Protein 3UMO (pdb70)

Structure (mmCIF, N/CA/C/O backbone):
data_3UMO
#
_entry.id   3UMO
#
_cell.length_a   43.812
_cell.length_b   88.770
_cell.length_c   176.120
_cell.angle_alpha   90.000
_cell.angle_beta   90.000
_cell.angle_gamma   90.000
#
_symmetry.space_group_name_H-M   'P 2 2 21'
#
loop_
_entity.id
_entity.type
_entity.pdbx_description
1 polymer '6-phosphofructokinase isozyme 2'
2 non-polymer 'MAGNESIUM ION'
3 non-polymer "ADENOSINE-5'-TRIPHOSPHATE"
4 non-polymer 'POTASSIUM ION'
5 water water
#
loop_
_atom_site.group_PDB
_atom_site.id
_atom_site.type_symbol
_atom_site.label_atom_id
_atom_site.label_alt_id
_atom_site.label_comp_id
_atom_site.label_asym_id
_atom_site.label_entity_id
_atom_site.label_seq_id
_atom_site.pdbx_PDB_ins_code
_atom_site.Cartn_x
_atom_site.Cartn_y
_atom_site.Cartn_z
_atom_site.occupancy
_atom_site.B_iso_or_equiv
_atom_site.auth_seq_id
_atom_site.auth_comp_id
_atom_site.auth_asym_id
_atom_site.auth_atom_id
_atom_site.pdbx_PDB_model_num
ATOM 1 N N . MET A 1 1 ? 2.085 -32.289 37.809 1.00 68.57 1 MET A N 1
ATOM 2 C CA . MET A 1 1 ? 2.791 -31.296 37.007 1.00 63.66 1 MET A CA 1
ATOM 3 C C . MET A 1 1 ? 3.559 -30.325 37.900 1.00 64.61 1 MET A C 1
ATOM 4 O O . MET A 1 1 ? 3.038 -29.855 38.914 1.00 69.39 1 MET A O 1
ATOM 9 N N . VAL A 1 2 ? 4.800 -30.031 37.526 1.00 55.26 2 VAL A N 1
ATOM 10 C CA . VAL A 1 2 ? 5.613 -29.085 38.281 1.00 44.52 2 VAL A CA 1
ATOM 11 C C . VAL A 1 2 ? 5.221 -27.660 37.922 1.00 37.06 2 VAL A C 1
ATOM 12 O O . VAL A 1 2 ? 4.530 -27.433 36.935 1.00 41.32 2 VAL A O 1
ATOM 16 N N . ARG A 1 3 ? 5.660 -26.702 38.727 1.00 32.68 3 ARG A N 1
ATOM 17 C CA . ARG A 1 3 ? 5.339 -25.306 38.463 1.00 36.55 3 ARG A CA 1
ATOM 18 C C . ARG A 1 3 ? 6.180 -24.738 37.322 1.00 30.53 3 ARG A C 1
ATOM 19 O O . ARG A 1 3 ? 7.295 -25.194 37.066 1.00 30.87 3 ARG A O 1
ATOM 27 N N . ILE A 1 4 ? 5.631 -23.739 36.639 1.00 23.51 4 ILE A N 1
ATOM 28 C CA . ILE A 1 4 ? 6.305 -23.115 35.506 1.00 22.12 4 ILE A CA 1
ATOM 29 C C . ILE A 1 4 ? 6.491 -21.618 35.725 1.00 27.10 4 ILE A C 1
ATOM 30 O O . ILE A 1 4 ? 5.560 -20.915 36.133 1.00 27.19 4 ILE A O 1
ATOM 35 N N . TYR A 1 5 ? 7.700 -21.139 35.452 1.00 22.97 5 TYR A N 1
ATOM 36 C CA . TYR A 1 5 ? 8.015 -19.723 35.535 1.00 24.31 5 TYR A CA 1
ATOM 37 C C . TYR A 1 5 ? 8.613 -19.266 34.219 1.00 23.08 5 TYR A C 1
ATOM 38 O O . TYR A 1 5 ? 9.216 -20.063 33.493 1.00 20.93 5 TYR A O 1
ATOM 47 N N . THR A 1 6 ? 8.458 -17.985 33.901 1.00 19.27 6 THR A N 1
ATOM 48 C CA . THR A 1 6 ? 9.163 -17.433 32.748 1.00 20.51 6 THR A CA 1
ATOM 49 C C . THR A 1 6 ? 9.965 -16.205 33.149 1.00 22.00 6 THR A C 1
ATOM 50 O O . THR A 1 6 ? 9.661 -15.542 34.153 1.00 23.48 6 THR A O 1
ATOM 54 N N . LEU A 1 7 ? 10.996 -15.915 32.368 1.00 21.32 7 LEU A N 1
ATOM 55 C CA . LEU A 1 7 ? 11.856 -14.775 32.643 1.00 22.83 7 LEU A CA 1
ATOM 56 C C . LEU A 1 7 ? 12.005 -13.924 31.394 1.00 21.61 7 LEU A C 1
ATOM 57 O O . LEU A 1 7 ? 12.416 -14.423 30.340 1.00 22.66 7 LEU A O 1
ATOM 62 N N . THR A 1 8 ? 11.663 -12.642 31.510 1.00 19.84 8 THR A N 1
ATOM 63 C CA . THR A 1 8 ? 11.742 -11.709 30.387 1.00 16.98 8 THR A CA 1
ATOM 64 C C . THR A 1 8 ? 12.598 -10.528 30.795 1.00 22.49 8 THR A C 1
ATOM 65 O O . THR A 1 8 ? 12.125 -9.627 31.487 1.00 22.36 8 THR A O 1
ATOM 69 N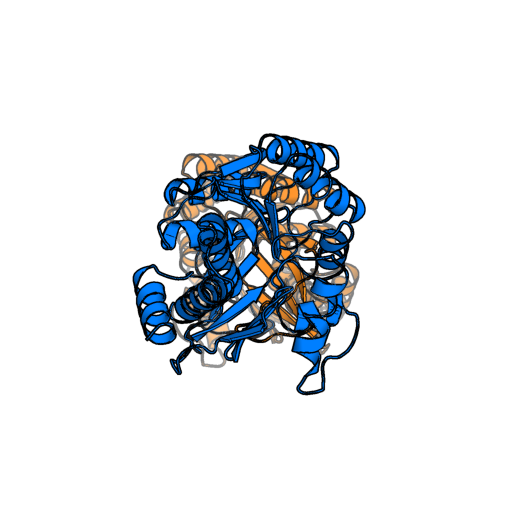 N . LEU A 1 9 ? 13.865 -10.534 30.389 1.00 19.02 9 LEU A N 1
ATOM 70 C CA . LEU A 1 9 ? 14.763 -9.457 30.778 1.00 20.61 9 LEU A CA 1
ATOM 71 C C . LEU A 1 9 ? 14.462 -8.176 30.015 1.00 24.14 9 LEU A C 1
ATOM 72 O O . LEU A 1 9 ? 14.784 -7.080 30.479 1.00 21.29 9 LEU A O 1
ATOM 77 N N . ALA A 1 10 ? 13.821 -8.317 28.856 1.00 22.61 10 ALA A N 1
ATOM 78 C CA . ALA A 1 10 ? 13.429 -7.157 28.058 1.00 22.09 10 ALA A CA 1
ATOM 79 C C . ALA A 1 10 ? 11.942 -7.172 27.737 1.00 21.92 10 ALA A C 1
ATOM 80 O O . ALA A 1 10 ? 11.552 -7.459 26.604 1.00 23.08 10 ALA A O 1
ATOM 82 N N . PRO A 1 11 ? 11.100 -6.870 28.736 1.00 21.94 11 PRO A N 1
ATOM 83 C CA . PRO A 1 11 ? 9.661 -6.790 28.460 1.00 17.78 11 PRO A CA 1
ATOM 84 C C . PRO A 1 11 ? 9.306 -5.495 27.740 1.00 20.74 11 PRO A C 1
ATOM 85 O O . PRO A 1 11 ? 10.138 -4.598 27.600 1.00 23.26 11 PRO A O 1
ATOM 89 N N . SER A 1 12 ? 8.062 -5.389 27.297 1.00 23.91 12 SER A N 1
ATOM 90 C CA . SER A 1 12 ? 7.609 -4.135 26.721 1.00 26.41 12 SER A CA 1
ATOM 91 C C . SER A 1 12 ? 6.120 -3.926 26.920 1.00 22.75 12 SER A C 1
ATOM 92 O O . SER A 1 12 ? 5.369 -4.881 27.141 1.00 25.57 12 SER A O 1
ATOM 95 N N . LEU A 1 13 ? 5.708 -2.663 26.862 1.00 22.26 13 LEU A N 1
ATOM 96 C CA . LEU A 1 13 ? 4.296 -2.321 26.784 1.00 23.57 13 LEU A CA 1
ATOM 97 C C . LEU A 1 13 ? 4.045 -1.923 25.341 1.00 25.97 13 LEU A C 1
ATOM 98 O O . LEU A 1 13 ? 4.417 -0.828 24.918 1.00 28.07 13 LEU A O 1
ATOM 103 N N . ASP A 1 14 ? 3.436 -2.817 24.575 1.00 23.46 14 ASP A N 1
ATOM 104 C CA . ASP A 1 14 ? 3.301 -2.589 23.144 1.00 24.02 14 ASP A CA 1
ATOM 105 C C . ASP A 1 14 ? 2.048 -1.793 22.812 1.00 25.94 14 ASP A C 1
ATOM 106 O O . ASP A 1 14 ? 1.006 -1.949 23.452 1.00 29.01 14 ASP A O 1
ATOM 111 N N . SER A 1 15 ? 2.169 -0.924 21.817 1.00 22.39 15 SER A N 1
ATOM 112 C CA . SER A 1 15 ? 1.033 -0.157 21.328 1.00 23.36 15 SER A CA 1
ATOM 113 C C . SER A 1 15 ? 0.594 -0.742 20.001 1.00 21.86 15 SER A C 1
ATOM 114 O O . SER A 1 15 ? 1.412 -0.926 19.106 1.00 22.46 15 SER A O 1
ATOM 117 N N . ALA A 1 16 ? -0.693 -1.043 19.873 1.00 19.54 16 ALA A N 1
ATOM 118 C CA . ALA A 1 16 ? -1.238 -1.463 18.588 1.00 21.36 16 ALA A CA 1
ATOM 119 C C . ALA A 1 16 ? -2.126 -0.345 18.062 1.00 23.53 16 ALA A C 1
ATOM 120 O O . ALA A 1 16 ? -3.089 0.063 18.719 1.00 24.16 16 ALA A O 1
ATOM 122 N N . THR A 1 17 ? -1.794 0.157 16.879 1.00 19.39 17 THR A N 1
ATOM 123 C CA . THR A 1 17 ? -2.548 1.258 16.300 1.00 20.77 17 THR A CA 1
ATOM 124 C C . THR A 1 17 ? -2.949 0.973 14.857 1.00 21.22 17 THR A C 1
ATOM 125 O O . THR A 1 17 ? -2.439 0.032 14.229 1.00 21.33 17 THR A O 1
ATOM 129 N N . ILE A 1 18 ? -3.859 1.794 14.339 1.00 18.28 18 ILE A N 1
ATOM 130 C CA . ILE A 1 18 ? -4.403 1.621 13.000 1.00 18.35 18 ILE A CA 1
ATOM 131 C C . ILE A 1 18 ? -4.226 2.912 12.204 1.00 17.20 18 ILE A C 1
ATOM 132 O O . ILE A 1 18 ? -4.382 4.009 12.746 1.00 20.93 18 ILE A O 1
ATOM 137 N N . THR A 1 19 ? -3.892 2.779 10.923 1.00 22.21 19 THR A N 1
ATOM 138 C CA . THR A 1 19 ? -3.790 3.937 10.034 1.00 28.50 19 THR A CA 1
ATOM 139 C C . THR A 1 19 ? -4.292 3.526 8.639 1.00 26.25 19 THR A C 1
ATOM 140 O O . THR A 1 19 ? -4.227 2.352 8.282 1.00 19.93 19 THR A O 1
ATOM 144 N N . PRO A 1 20 ? -4.843 4.473 7.861 1.00 20.92 20 PRO A N 1
ATOM 145 C CA . PRO A 1 20 ? -5.445 4.053 6.584 1.00 21.25 20 PRO A CA 1
ATOM 146 C C . PRO A 1 20 ? -4.437 3.620 5.525 1.00 23.08 20 PRO A C 1
ATOM 147 O O . PRO A 1 20 ? -4.680 2.647 4.811 1.00 23.39 20 PRO A O 1
ATOM 151 N N . GLN A 1 21 ? -3.325 4.333 5.416 1.00 20.84 21 GLN A N 1
ATOM 152 C CA . GLN A 1 21 ? -2.345 4.040 4.379 1.00 24.65 21 GLN A CA 1
ATOM 153 C C . GLN A 1 21 ? -0.947 4.119 4.972 1.00 20.37 21 GLN A C 1
ATOM 154 O O . GLN A 1 21 ? -0.745 4.716 6.033 1.00 22.96 21 GLN A O 1
ATOM 160 N N . ILE A 1 22 ? 0.022 3.509 4.300 1.00 21.03 22 ILE A N 1
ATOM 161 C CA . ILE A 1 22 ? 1.407 3.686 4.712 1.00 15.78 22 ILE A CA 1
ATOM 162 C C . ILE A 1 22 ? 2.245 4.226 3.562 1.00 24.55 22 ILE A C 1
ATOM 163 O O . ILE A 1 22 ? 2.232 3.701 2.444 1.00 24.30 22 ILE A O 1
ATOM 168 N N . TYR A 1 23 ? 2.935 5.320 3.849 1.00 21.87 23 TYR A N 1
ATOM 169 C CA . TYR A 1 23 ? 3.796 5.978 2.890 1.00 21.17 23 TYR A CA 1
ATOM 170 C C . TYR A 1 23 ? 4.755 6.835 3.694 1.00 22.92 23 TYR A C 1
ATOM 171 O O . TYR A 1 23 ? 4.479 7.139 4.857 1.00 20.36 23 TYR A O 1
ATOM 180 N N . PRO A 1 24 ? 5.895 7.203 3.093 1.00 17.84 24 PRO A N 1
ATOM 181 C CA . PRO A 1 24 ? 6.887 7.969 3.844 1.00 16.01 24 PRO A CA 1
ATOM 182 C C . PRO A 1 24 ? 6.641 9.468 3.794 1.00 18.46 24 PRO A C 1
ATOM 183 O O . PRO A 1 24 ? 5.738 9.939 3.093 1.00 20.43 24 PRO A O 1
ATOM 187 N N . GLU A 1 25 ? 7.457 10.178 4.567 1.00 16.86 25 GLU A N 1
ATOM 188 C CA . GLU A 1 25 ? 7.529 11.640 4.611 1.00 18.67 25 GLU A CA 1
ATOM 189 C C . GLU A 1 25 ? 6.400 12.323 5.395 1.00 27.12 25 GLU A C 1
ATOM 190 O O . GLU A 1 25 ? 6.662 13.097 6.315 1.00 26.20 25 GLU A O 1
ATOM 196 N N . GLY A 1 26 ? 5.152 12.046 5.033 1.00 21.17 26 GLY A N 1
ATOM 197 C CA . GLY A 1 26 ? 4.022 12.697 5.677 1.00 20.74 26 GLY A CA 1
ATOM 198 C C . GLY A 1 26 ? 3.681 12.141 7.051 1.00 21.09 26 GLY A C 1
ATOM 199 O O . GLY A 1 26 ? 4.165 11.072 7.435 1.00 22.69 26 GLY A O 1
ATOM 200 N N . LYS A 1 27 ? 2.845 12.864 7.796 1.00 19.63 27 LYS A N 1
ATOM 201 C CA . LYS A 1 27 ? 2.375 12.368 9.085 1.00 17.21 27 LYS A CA 1
ATOM 202 C C . LYS A 1 27 ? 1.322 11.299 8.863 1.00 22.93 27 LYS A C 1
ATOM 203 O O . LYS A 1 27 ? 0.306 11.549 8.209 1.00 20.73 27 LYS A O 1
ATOM 209 N N . LEU A 1 28 ? 1.557 10.105 9.398 1.00 17.08 28 LEU A N 1
ATOM 210 C CA . LEU A 1 28 ? 0.534 9.076 9.341 1.00 17.35 28 LEU A CA 1
ATOM 211 C C . LEU A 1 28 ? -0.299 9.166 10.614 1.00 17.06 28 LEU A C 1
ATOM 212 O O . LEU A 1 28 ? 0.197 8.892 11.710 1.00 21.99 28 LEU A O 1
ATOM 217 N N . ARG A 1 29 ? -1.556 9.584 10.462 1.00 17.85 29 ARG A N 1
ATOM 218 C CA . ARG A 1 29 ? -2.464 9.717 11.599 1.00 19.46 29 ARG A CA 1
ATOM 219 C C . ARG A 1 29 ? -2.877 8.330 12.058 1.00 24.71 29 ARG A C 1
ATOM 220 O O . ARG A 1 29 ? -3.529 7.585 11.318 1.00 23.04 29 ARG A O 1
ATOM 228 N N . CYS A 1 30 ? -2.484 7.992 13.279 1.00 22.73 30 CYS A N 1
ATOM 229 C CA . CYS A 1 30 ? -2.741 6.677 13.842 1.00 20.01 30 CYS A CA 1
ATOM 230 C C . CYS A 1 30 ? -3.778 6.771 14.942 1.00 22.66 30 CYS A C 1
ATOM 231 O O . CYS A 1 30 ? -3.828 7.760 15.677 1.00 24.56 30 CYS A O 1
ATOM 234 N N . THR A 1 31 ? -4.614 5.744 15.054 1.00 25.52 31 THR A N 1
ATOM 235 C CA . THR A 1 31 ? -5.631 5.717 16.099 1.00 24.07 31 THR A CA 1
ATOM 236 C C . THR A 1 31 ? -5.021 5.599 17.493 1.00 25.02 31 THR A C 1
ATOM 237 O O . THR A 1 31 ? -3.865 5.183 17.646 1.00 22.84 31 THR A O 1
ATOM 241 N N . ALA A 1 32 ? -5.803 5.969 18.505 1.00 27.21 32 ALA A N 1
ATOM 242 C CA . ALA A 1 32 ? -5.384 5.830 19.894 1.00 20.97 32 ALA A CA 1
ATOM 243 C C . ALA A 1 32 ? -5.019 4.368 20.121 1.00 22.99 32 ALA A C 1
ATOM 244 O O . ALA A 1 32 ? -5.826 3.475 19.855 1.00 23.38 32 ALA A O 1
ATOM 246 N N . PRO A 1 33 ? -3.799 4.119 20.598 1.00 22.81 33 PRO A N 1
ATOM 247 C CA . PRO A 1 33 ? -3.306 2.737 20.631 1.00 25.12 33 PRO A CA 1
ATOM 248 C C . PRO A 1 33 ? -3.993 1.864 21.672 1.00 22.96 33 PRO A C 1
ATOM 249 O O . PRO A 1 33 ? -4.418 2.348 22.730 1.00 27.18 33 PRO A O 1
ATOM 253 N N . VAL A 1 34 ? -4.106 0.578 21.352 1.00 22.73 34 VAL A N 1
ATOM 254 C CA . VAL A 1 34 ? -4.493 -0.429 22.327 1.00 26.17 34 VAL A CA 1
ATOM 255 C C . VAL A 1 34 ? -3.203 -1.001 22.893 1.00 26.41 34 VAL A C 1
ATOM 256 O O . VAL A 1 34 ? -2.326 -1.415 22.135 1.00 23.14 34 VAL A O 1
ATOM 260 N N . PHE A 1 35 ? -3.070 -1.010 24.215 1.00 24.74 35 PHE A N 1
ATOM 261 C CA . PHE A 1 35 ? -1.839 -1.503 24.825 1.00 21.42 35 PHE A CA 1
ATOM 262 C C . PHE A 1 35 ? -1.917 -2.992 25.115 1.00 26.82 35 PHE A C 1
ATOM 263 O O . PHE A 1 35 ? -2.969 -3.512 25.485 1.00 27.39 35 PHE A O 1
ATOM 271 N N . GLU A 1 36 ? -0.797 -3.678 24.928 1.00 23.14 36 GLU A N 1
ATOM 272 C CA . GLU A 1 36 ? -0.740 -5.109 25.203 1.00 27.21 36 GLU A CA 1
ATOM 273 C C . GLU A 1 36 ? 0.628 -5.474 25.767 1.00 20.15 36 GLU A C 1
ATOM 274 O O . GLU A 1 36 ? 1.621 -4.785 25.505 1.00 24.53 36 GLU A O 1
ATOM 280 N N . PRO A 1 37 ? 0.680 -6.556 26.560 1.00 26.59 37 PRO A N 1
ATOM 281 C CA . PRO A 1 37 ? 1.960 -7.025 27.097 1.00 26.72 37 PRO A CA 1
ATOM 282 C C . PRO A 1 37 ? 2.883 -7.519 25.993 1.00 25.93 37 PRO A C 1
ATOM 283 O O . PRO A 1 37 ? 2.446 -8.183 25.052 1.00 31.19 37 PRO A O 1
ATOM 287 N N . GLY A 1 38 ? 4.160 -7.185 26.105 1.00 27.28 38 GLY A N 1
ATOM 288 C CA . GLY A 1 38 ? 5.129 -7.627 25.125 1.00 26.51 38 GLY A CA 1
ATOM 289 C C . GLY A 1 38 ? 6.305 -8.283 25.807 1.00 23.33 38 GLY A C 1
ATOM 290 O O . GLY A 1 38 ? 6.567 -8.032 26.983 1.00 23.08 38 GLY A O 1
ATOM 291 N N . GLY A 1 39 ? 7.012 -9.132 25.072 1.00 20.27 39 GLY A N 1
ATOM 292 C CA . GLY A 1 39 ? 8.186 -9.786 25.618 1.00 23.57 39 GLY A CA 1
ATOM 293 C C . GLY A 1 39 ? 8.060 -11.288 25.522 1.00 23.18 39 GLY A C 1
ATOM 294 O O . GLY A 1 39 ? 6.962 -11.833 25.665 1.00 23.51 39 GLY A O 1
ATOM 295 N N . GLY A 1 40 ? 9.190 -11.952 25.285 1.00 18.60 40 GLY A N 1
ATOM 296 C CA . GLY A 1 40 ? 9.215 -13.384 25.050 1.00 21.53 40 GLY A CA 1
ATOM 297 C C . GLY A 1 40 ? 8.602 -14.204 26.165 1.00 19.34 40 GLY A C 1
ATOM 298 O O . GLY A 1 40 ? 7.587 -14.873 25.959 1.00 20.17 40 GLY A O 1
ATOM 299 N N . GLY A 1 41 ? 9.217 -14.153 27.344 1.00 18.06 41 GLY A N 1
ATOM 300 C CA . GLY A 1 41 ? 8.748 -14.908 28.493 1.00 21.38 41 GLY A CA 1
ATOM 301 C C . GLY A 1 41 ? 7.338 -14.525 28.894 1.00 21.66 41 GLY A C 1
ATOM 302 O O . GLY A 1 41 ? 6.549 -15.376 29.302 1.00 19.95 41 GLY A O 1
ATOM 303 N N . ILE A 1 42 ? 7.008 -13.242 28.772 1.00 19.55 42 ILE A N 1
ATOM 304 C CA . ILE A 1 42 ? 5.658 -12.793 29.089 1.00 20.82 42 ILE A CA 1
ATOM 305 C C . ILE A 1 42 ? 4.640 -13.456 28.165 1.00 20.69 42 ILE A C 1
ATOM 306 O O . ILE A 1 42 ? 3.603 -13.945 28.618 1.00 22.09 42 ILE A O 1
ATOM 311 N N . ASN A 1 43 ? 4.948 -13.494 26.872 1.00 18.71 43 ASN A N 1
ATOM 312 C CA . ASN A 1 43 ? 4.046 -14.113 25.912 1.00 18.02 43 ASN A CA 1
ATOM 313 C C . ASN A 1 43 ? 3.959 -15.627 26.065 1.00 19.99 43 ASN A C 1
ATOM 314 O O . ASN A 1 43 ? 2.905 -16.208 25.841 1.00 21.08 43 ASN A O 1
ATOM 319 N N . VAL A 1 44 ? 5.062 -16.259 26.458 1.00 18.29 44 VAL A N 1
ATOM 320 C CA . VAL A 1 44 ? 5.040 -17.682 26.772 1.00 17.24 44 VAL A CA 1
ATOM 321 C C . VAL A 1 44 ? 4.049 -17.938 27.910 1.00 22.71 44 VAL A C 1
ATOM 322 O O . VAL A 1 44 ? 3.241 -18.872 27.848 1.00 21.03 44 VAL A O 1
ATOM 326 N N . ALA A 1 45 ? 4.089 -17.084 28.933 1.00 21.12 45 ALA A N 1
ATOM 327 C CA . ALA A 1 45 ? 3.174 -17.217 30.068 1.00 20.03 45 ALA A CA 1
ATOM 328 C C . ALA A 1 45 ? 1.713 -17.013 29.648 1.00 20.28 45 ALA A C 1
ATOM 329 O O . ALA A 1 45 ? 0.809 -17.712 30.125 1.00 24.59 45 ALA A O 1
ATOM 331 N N . ARG A 1 46 ? 1.480 -16.055 28.757 1.00 18.55 46 ARG A N 1
ATOM 332 C CA . ARG A 1 46 ? 0.128 -15.807 28.258 1.00 25.10 46 ARG A CA 1
ATOM 333 C C . ARG A 1 46 ? -0.387 -16.988 27.431 1.00 26.05 46 ARG A C 1
ATOM 334 O O . ARG A 1 46 ? -1.545 -17.400 27.570 1.00 21.82 46 ARG A O 1
ATOM 342 N N . ALA A 1 47 ? 0.479 -17.545 26.589 1.00 20.71 47 ALA A N 1
ATOM 343 C CA . ALA A 1 47 ? 0.109 -18.708 25.774 1.00 20.10 47 ALA A CA 1
ATOM 344 C C . ALA A 1 47 ? -0.231 -19.888 26.667 1.00 23.49 47 ALA A C 1
ATOM 345 O O . ALA A 1 47 ? -1.181 -20.637 26.407 1.00 21.09 47 ALA A O 1
ATOM 347 N N . ILE A 1 48 ? 0.544 -20.052 27.734 1.00 18.80 48 ILE A N 1
ATOM 348 C CA . ILE A 1 48 ? 0.306 -21.148 28.660 1.00 24.71 48 ILE A CA 1
ATOM 349 C C . ILE A 1 48 ? -1.069 -21.005 29.309 1.00 24.91 48 ILE A C 1
ATOM 350 O O . ILE A 1 48 ? -1.804 -21.984 29.443 1.00 24.93 48 ILE A O 1
ATOM 355 N N . ALA A 1 49 ? -1.429 -19.779 29.676 1.00 24.45 49 ALA A N 1
ATOM 356 C CA . ALA A 1 49 ? -2.760 -19.512 30.212 1.00 25.86 49 ALA A CA 1
ATOM 357 C C . ALA A 1 49 ? -3.854 -19.894 29.209 1.00 24.79 49 ALA A C 1
ATOM 358 O O . ALA A 1 49 ? -4.844 -20.534 29.578 1.00 27.18 49 ALA A O 1
ATOM 360 N N . HIS A 1 50 ? -3.678 -19.508 27.947 1.00 23.59 50 HIS A N 1
ATOM 361 C CA . HIS A 1 50 ? -4.648 -19.854 26.903 1.00 26.97 50 HIS A CA 1
ATOM 362 C C . HIS A 1 50 ? -4.817 -21.362 26.781 1.00 30.84 50 HIS A C 1
ATOM 363 O O . HIS A 1 50 ? -5.921 -21.855 26.535 1.00 26.83 50 HIS A O 1
ATOM 370 N N . LEU A 1 51 ? -3.720 -22.093 26.949 1.00 22.21 51 LEU A N 1
ATOM 371 C CA . LEU A 1 51 ? -3.760 -23.544 26.789 1.00 23.27 51 LEU A CA 1
ATOM 372 C C . LEU A 1 51 ? -4.221 -24.266 28.053 1.00 28.76 51 LEU A C 1
ATOM 373 O O . LEU A 1 51 ? -4.263 -25.494 28.096 1.00 29.88 51 LEU A O 1
ATOM 378 N N . GLY A 1 52 ? -4.569 -23.498 29.080 1.00 28.10 52 GLY A N 1
ATOM 379 C CA . GLY A 1 52 ? -5.170 -24.065 30.273 1.00 35.75 52 GLY A CA 1
ATOM 380 C C . GLY A 1 52 ? -4.226 -24.283 31.437 1.00 35.70 52 GLY A C 1
ATOM 381 O O . GLY A 1 52 ? -4.632 -24.792 32.481 1.00 33.76 52 GLY A O 1
ATOM 382 N N . GLY A 1 53 ? -2.967 -23.896 31.265 1.00 27.63 53 GLY A N 1
ATOM 383 C CA . GLY A 1 53 ? -1.980 -24.046 32.317 1.00 24.79 53 GLY A CA 1
ATOM 384 C C . GLY A 1 53 ? -1.758 -22.739 33.054 1.00 26.33 53 GLY A C 1
ATOM 385 O O . GLY A 1 53 ? -2.508 -21.780 32.875 1.00 30.06 53 GLY A O 1
ATOM 386 N N . SER A 1 54 ? -0.727 -22.706 33.893 1.00 26.12 54 SER A N 1
ATOM 387 C CA . SER A 1 54 ? -0.395 -21.498 34.638 1.00 27.24 54 SER A CA 1
ATOM 388 C C . SER A 1 54 ? 1.120 -21.318 34.702 1.00 26.57 54 SER A C 1
ATOM 389 O O . SER A 1 54 ? 1.856 -22.267 34.969 1.00 32.06 54 SER A O 1
ATOM 392 N N . ALA A 1 55 ? 1.582 -20.099 34.443 1.00 25.06 55 ALA A N 1
ATOM 393 C CA . ALA A 1 55 ? 3.004 -19.788 34.522 1.00 23.49 55 ALA A CA 1
ATOM 394 C C . ALA A 1 55 ? 3.192 -18.397 35.098 1.00 27.41 55 ALA A C 1
ATOM 395 O O . ALA A 1 55 ? 2.472 -17.464 34.732 1.00 27.75 55 ALA A O 1
ATOM 397 N N . THR A 1 56 ? 4.161 -18.260 35.999 1.00 24.45 56 THR A N 1
ATOM 398 C CA . THR A 1 56 ? 4.444 -16.970 36.616 1.00 25.37 56 THR A CA 1
ATOM 399 C C . THR A 1 56 ? 5.511 -16.226 35.826 1.00 24.25 56 THR A C 1
ATOM 400 O O . THR A 1 56 ? 6.618 -16.734 35.637 1.00 25.27 56 THR A O 1
ATOM 404 N N . ALA A 1 57 ? 5.175 -15.022 35.370 1.00 25.13 57 ALA A N 1
ATOM 405 C CA . ALA A 1 57 ? 6.106 -14.210 34.587 1.00 26.05 57 ALA A CA 1
ATOM 406 C C . ALA A 1 57 ? 6.979 -13.333 35.480 1.00 24.69 57 ALA A C 1
ATOM 407 O O . ALA A 1 57 ? 6.475 -12.462 36.189 1.00 24.61 57 ALA A O 1
ATOM 409 N N . ILE A 1 58 ? 8.291 -13.551 35.422 1.00 22.74 58 ILE A N 1
ATOM 410 C CA . ILE A 1 58 ? 9.242 -12.728 36.165 1.00 23.40 58 ILE A CA 1
ATOM 411 C C . ILE A 1 58 ? 9.835 -11.715 35.193 1.00 19.54 58 ILE A C 1
ATOM 412 O O . ILE A 1 58 ? 10.279 -12.093 34.108 1.00 22.60 58 ILE A O 1
ATOM 417 N N . PHE A 1 59 ? 9.831 -10.438 35.572 1.00 22.93 59 PHE A N 1
ATOM 418 C CA . PHE A 1 59 ? 10.355 -9.380 34.703 1.00 21.05 59 PHE A CA 1
ATOM 419 C C . PHE A 1 59 ? 10.549 -8.059 35.444 1.00 25.16 59 PHE A C 1
ATOM 420 O O . PHE A 1 59 ? 9.895 -7.808 36.459 1.00 25.62 59 PHE A O 1
ATOM 428 N N . PRO A 1 60 ? 11.460 -7.211 34.937 1.00 19.46 60 PRO A N 1
ATOM 429 C CA . PRO A 1 60 ? 11.602 -5.857 35.473 1.00 20.68 60 PRO A CA 1
ATOM 430 C C . PRO A 1 60 ? 10.509 -4.959 34.912 1.00 23.91 60 PRO A C 1
ATOM 431 O O . PRO A 1 60 ? 10.165 -5.061 33.729 1.00 24.33 60 PRO A O 1
ATOM 435 N N . ALA A 1 61 ? 9.970 -4.090 35.756 1.00 24.22 61 ALA A N 1
ATOM 436 C CA . ALA A 1 61 ? 8.973 -3.127 35.319 1.00 25.58 61 ALA A CA 1
ATOM 437 C C . ALA A 1 61 ? 9.329 -1.754 35.874 1.00 24.76 61 ALA A C 1
ATOM 438 O O . ALA A 1 61 ? 9.738 -1.628 37.030 1.00 26.67 61 ALA A O 1
ATOM 440 N N . GLY A 1 62 ? 9.165 -0.724 35.051 1.00 26.52 62 GLY A N 1
ATOM 441 C CA . GLY A 1 62 ? 9.518 0.622 35.463 1.00 26.11 62 GLY A CA 1
ATOM 442 C C . GLY A 1 62 ? 8.545 1.671 34.968 1.00 24.44 62 GLY A C 1
ATOM 443 O O . GLY A 1 62 ? 8.060 1.604 33.837 1.00 23.79 62 GLY A O 1
ATOM 444 N N . GLY A 1 63 ? 8.255 2.645 35.825 1.00 32.23 63 GLY A N 1
ATOM 445 C CA . GLY A 1 63 ? 7.403 3.756 35.450 1.00 34.24 63 GLY A CA 1
ATOM 446 C C . GLY A 1 63 ? 5.952 3.381 35.232 1.00 33.84 63 GLY A C 1
ATOM 447 O O . GLY A 1 63 ? 5.528 2.260 35.531 1.00 33.18 63 GLY A O 1
ATOM 448 N N . ALA A 1 64 ? 5.190 4.331 34.699 1.00 33.69 64 ALA A N 1
ATOM 449 C CA . ALA A 1 64 ? 3.761 4.145 34.474 1.00 29.70 64 ALA A CA 1
ATOM 450 C C . ALA A 1 64 ? 3.491 3.111 33.388 1.00 26.44 64 ALA A C 1
ATOM 451 O O . ALA A 1 64 ? 2.461 2.441 33.405 1.00 27.68 64 ALA A O 1
ATOM 453 N N . THR A 1 65 ? 4.408 2.995 32.434 1.00 29.89 65 THR A N 1
ATOM 454 C CA . THR A 1 65 ? 4.272 1.983 31.396 1.00 24.60 65 THR A CA 1
ATOM 455 C C . THR A 1 65 ? 4.421 0.595 31.996 1.00 25.64 65 THR A C 1
ATOM 456 O O . THR A 1 65 ? 3.687 -0.325 31.640 1.00 26.95 65 THR A O 1
ATOM 460 N N . GLY A 1 66 ? 5.370 0.451 32.916 1.00 25.26 66 GLY A N 1
ATOM 461 C CA . GLY A 1 66 ? 5.546 -0.799 33.632 1.00 25.68 66 GLY A CA 1
ATOM 462 C C . GLY A 1 66 ? 4.337 -1.132 34.489 1.00 24.98 66 GLY A C 1
ATOM 463 O O . GLY A 1 66 ? 3.928 -2.297 34.573 1.00 25.59 66 GLY A O 1
ATOM 464 N N . GLU A 1 67 ? 3.754 -0.116 35.121 1.00 26.55 67 GLU A N 1
ATOM 465 C CA . GLU A 1 67 ? 2.559 -0.321 35.934 1.00 27.52 67 GLU A CA 1
ATOM 466 C C . GLU A 1 67 ? 1.418 -0.849 35.070 1.00 27.39 67 GLU A C 1
ATOM 467 O O . GLU A 1 67 ? 0.665 -1.733 35.485 1.00 29.43 67 GLU A O 1
ATOM 473 N N . HIS A 1 68 ? 1.295 -0.300 33.867 1.00 29.43 68 HIS A N 1
ATOM 474 C CA . HIS A 1 68 ? 0.218 -0.695 32.973 1.00 30.34 68 HIS A CA 1
ATOM 475 C C . HIS A 1 68 ? 0.437 -2.114 32.474 1.00 25.89 68 HIS A C 1
ATOM 476 O O . HIS A 1 68 ? -0.510 -2.888 32.348 1.00 27.99 68 HIS A O 1
ATOM 483 N N . LEU A 1 69 ? 1.693 -2.446 32.183 1.00 25.99 69 LEU A N 1
ATOM 484 C CA . LEU A 1 69 ? 2.060 -3.805 31.794 1.00 22.55 69 LEU A CA 1
ATOM 485 C C . LEU A 1 69 ? 1.625 -4.812 32.863 1.00 28.60 69 LEU A C 1
ATOM 486 O O . LEU A 1 69 ? 1.010 -5.842 32.557 1.00 25.86 69 LEU A O 1
ATOM 491 N N . VAL A 1 70 ? 1.939 -4.499 34.117 1.00 27.30 70 VAL A N 1
ATOM 492 C CA . VAL A 1 70 ? 1.571 -5.348 35.244 1.00 24.78 70 VAL A CA 1
ATOM 493 C C . VAL A 1 70 ? 0.054 -5.471 35.363 1.00 26.56 70 VAL A C 1
ATOM 494 O O . VAL A 1 70 ? -0.479 -6.556 35.618 1.00 29.72 70 VAL A O 1
ATOM 498 N N . SER A 1 71 ? -0.635 -4.355 35.160 1.00 27.12 71 SER A N 1
ATOM 499 C CA . SER A 1 71 ? -2.093 -4.326 35.256 1.00 29.30 71 SER A CA 1
ATOM 500 C C . SER A 1 71 ? -2.765 -5.151 34.160 1.00 29.56 71 SER A C 1
ATOM 501 O O . SER A 1 71 ? -3.788 -5.800 34.398 1.00 33.11 71 SER A O 1
ATOM 504 N N . LEU A 1 72 ? -2.199 -5.111 32.957 1.00 27.02 72 LEU A N 1
ATOM 505 C CA . LEU A 1 72 ? -2.741 -5.873 31.840 1.00 28.61 72 LEU A CA 1
ATOM 506 C C . LEU A 1 72 ? -2.641 -7.363 32.113 1.00 27.41 72 LEU A C 1
ATOM 507 O O . LEU A 1 72 ? -3.560 -8.119 31.801 1.00 29.79 72 LEU A O 1
ATOM 512 N N . LEU A 1 73 ? -1.521 -7.784 32.698 1.00 23.96 73 LEU A N 1
ATOM 513 C CA . LEU A 1 73 ? -1.314 -9.198 33.001 1.00 27.17 73 LEU A CA 1
ATOM 514 C C . LEU A 1 73 ? -2.241 -9.659 34.120 1.00 27.70 73 LEU A C 1
ATOM 515 O O . LEU A 1 73 ? -2.716 -10.798 34.112 1.00 30.92 73 LEU A O 1
ATOM 520 N N . ALA A 1 74 ? -2.498 -8.770 35.076 1.00 28.16 74 ALA A N 1
ATOM 521 C CA . ALA A 1 74 ? -3.419 -9.067 36.167 1.00 34.00 74 ALA A CA 1
ATOM 522 C C . ALA A 1 74 ? -4.814 -9.308 35.601 1.00 32.19 74 ALA A C 1
ATOM 523 O O . ALA A 1 74 ? -5.510 -10.232 36.020 1.00 35.23 74 ALA A O 1
ATOM 525 N N . ASP A 1 75 ? -5.211 -8.469 34.646 1.00 34.50 75 ASP A N 1
ATOM 526 C CA . ASP A 1 75 ? -6.513 -8.593 33.999 1.00 37.05 75 ASP A CA 1
ATOM 527 C C . ASP A 1 75 ? -6.615 -9.884 33.186 1.00 39.46 75 ASP A C 1
ATOM 528 O O . ASP A 1 75 ? -7.710 -10.403 32.962 1.00 46.12 75 ASP A O 1
ATOM 533 N N . GLU A 1 76 ? -5.468 -10.398 32.751 1.00 38.48 76 GLU A N 1
ATOM 534 C CA . GLU A 1 76 ? -5.424 -11.643 31.990 1.00 35.54 76 GLU A CA 1
ATOM 535 C C . GLU A 1 76 ? -5.207 -12.841 32.905 1.00 33.22 76 GLU A C 1
ATOM 536 O O . GLU A 1 76 ? -5.085 -13.974 32.438 1.00 39.72 76 GLU A O 1
ATOM 542 N N . ASN A 1 77 ? -5.161 -12.573 34.207 1.00 30.26 77 ASN A N 1
ATOM 543 C CA . ASN A 1 77 ? -4.957 -13.604 35.225 1.00 36.36 77 ASN A CA 1
ATOM 544 C C . ASN A 1 77 ? -3.650 -14.376 35.068 1.00 38.22 77 ASN A C 1
ATOM 545 O O . ASN A 1 77 ? -3.577 -15.566 35.376 1.00 38.39 77 ASN A O 1
ATOM 550 N N . VAL A 1 78 ? -2.621 -13.684 34.590 1.00 30.60 78 VAL A N 1
ATOM 551 C CA . VAL A 1 78 ? -1.276 -14.240 34.524 1.00 27.02 78 VAL A CA 1
ATOM 552 C C . VAL A 1 78 ? -0.515 -13.788 35.766 1.00 33.42 78 VAL A C 1
ATOM 553 O O . VAL A 1 78 ? -0.310 -12.588 35.967 1.00 31.55 78 VAL A O 1
ATOM 557 N N . PRO A 1 79 ? -0.109 -14.743 36.617 1.00 34.75 79 PRO A N 1
ATOM 558 C CA . PRO A 1 79 ? 0.641 -14.374 37.822 1.00 37.20 79 PRO A CA 1
ATOM 559 C C . PRO A 1 79 ? 1.995 -13.789 37.456 1.00 31.37 79 PRO A C 1
ATOM 560 O O . PRO A 1 79 ? 2.617 -14.233 36.488 1.00 29.75 79 PRO A O 1
ATOM 564 N N . VAL A 1 80 ? 2.442 -12.789 38.210 1.00 29.83 80 VAL A N 1
ATOM 565 C CA . VAL A 1 80 ? 3.740 -12.182 37.943 1.00 30.79 80 VAL A CA 1
ATOM 566 C C . VAL A 1 80 ? 4.595 -12.064 39.193 1.00 31.06 80 VAL A C 1
ATOM 567 O O . VAL A 1 80 ? 4.116 -12.205 40.317 1.00 30.22 80 VAL A O 1
ATOM 571 N N . ALA A 1 81 ? 5.876 -11.805 38.976 1.00 24.92 81 ALA A N 1
ATOM 572 C CA . ALA A 1 81 ? 6.797 -11.494 40.053 1.00 30.30 81 ALA A CA 1
ATOM 573 C C . ALA A 1 81 ? 7.738 -10.472 39.456 1.00 33.54 81 ALA A C 1
ATOM 574 O O . ALA A 1 81 ? 8.501 -10.775 38.543 1.00 33.78 81 ALA A O 1
ATOM 576 N N . THR A 1 82 ? 7.660 -9.243 39.940 1.00 29.12 82 THR A N 1
ATOM 577 C CA . THR A 1 82 ? 8.374 -8.163 39.280 1.00 28.25 82 THR A CA 1
ATOM 578 C C . THR A 1 82 ? 9.488 -7.568 40.136 1.00 29.72 82 THR A C 1
ATOM 579 O O . THR A 1 82 ? 9.514 -7.728 41.359 1.00 29.92 82 THR A O 1
ATOM 583 N N . VAL A 1 83 ? 10.415 -6.901 39.461 1.00 29.03 83 VAL A N 1
ATOM 584 C CA . VAL A 1 83 ? 11.436 -6.101 40.109 1.00 33.38 83 VAL A CA 1
ATOM 585 C C . VAL A 1 83 ? 11.255 -4.691 39.580 1.00 27.04 83 VAL A C 1
ATOM 586 O O . VAL A 1 83 ? 11.125 -4.493 38.373 1.00 28.08 83 VAL A O 1
ATOM 590 N N . GLU A 1 84 ? 11.218 -3.709 40.471 1.00 30.60 84 GLU A N 1
ATOM 591 C CA . GLU A 1 84 ? 11.052 -2.333 40.026 1.00 33.47 84 GLU A CA 1
ATOM 592 C C . GLU A 1 84 ? 12.375 -1.826 39.467 1.00 32.60 84 GLU A C 1
ATOM 593 O O . GLU A 1 84 ? 13.410 -1.919 40.127 1.00 35.59 84 GLU A O 1
ATOM 599 N N . ALA A 1 85 ? 12.346 -1.316 38.240 1.00 28.17 85 ALA A N 1
ATOM 600 C CA . ALA A 1 85 ? 13.563 -0.832 37.597 1.00 26.92 85 ALA A CA 1
ATOM 601 C C . ALA A 1 85 ? 13.529 0.681 37.426 1.00 31.20 85 ALA A C 1
ATOM 602 O O . ALA A 1 85 ? 12.455 1.276 37.313 1.00 34.76 85 ALA A O 1
ATOM 604 N N . LYS A 1 86 ? 14.709 1.295 37.401 1.00 28.55 86 LYS A N 1
ATOM 605 C CA . LYS A 1 86 ? 14.818 2.747 37.283 1.00 27.35 86 LYS A CA 1
ATOM 606 C C . LYS A 1 86 ? 14.384 3.241 35.906 1.00 29.90 86 LYS A C 1
ATOM 607 O O . LYS A 1 86 ? 13.678 4.240 35.799 1.00 33.59 86 LYS A O 1
ATOM 613 N N . ASP A 1 87 ? 14.814 2.539 34.861 1.00 27.44 87 ASP A N 1
ATOM 614 C CA . ASP A 1 87 ? 14.491 2.914 33.487 1.00 32.76 87 ASP A CA 1
ATOM 615 C C . ASP A 1 87 ? 13.083 2.430 33.137 1.00 32.36 87 ASP A C 1
ATOM 616 O O . ASP A 1 87 ? 12.737 1.272 33.389 1.00 30.48 87 ASP A O 1
ATOM 621 N N . TRP A 1 88 ? 12.271 3.308 32.555 1.00 27.74 88 TRP A N 1
ATOM 622 C CA . TRP A 1 88 ? 10.865 2.984 32.315 1.00 25.98 88 TRP A CA 1
ATOM 623 C C . TRP A 1 88 ? 10.664 1.923 31.227 1.00 27.30 88 TRP A C 1
ATOM 624 O O . TRP A 1 88 ? 11.396 1.880 30.232 1.00 26.55 88 TRP A O 1
ATOM 635 N N . THR A 1 89 ? 9.658 1.075 31.424 1.00 27.20 89 THR A N 1
ATOM 636 C CA . THR A 1 89 ? 9.341 -0.003 30.487 1.00 25.58 89 THR A CA 1
ATOM 637 C C . THR A 1 89 ? 9.101 0.546 29.080 1.00 23.38 89 THR A C 1
ATOM 638 O O . THR A 1 89 ? 8.254 1.422 28.885 1.00 25.35 89 THR A O 1
ATOM 642 N N . ARG A 1 90 ? 9.866 0.034 28.116 1.00 22.37 90 ARG A N 1
ATOM 643 C CA . ARG A 1 90 ? 9.849 0.537 26.742 1.00 21.38 90 ARG A CA 1
ATOM 644 C C . ARG A 1 90 ? 8.660 0.012 25.943 1.00 26.55 90 ARG A C 1
ATOM 645 O O . ARG A 1 90 ? 8.009 -0.955 26.342 1.00 25.06 90 ARG A O 1
ATOM 653 N N . GLN A 1 91 ? 8.390 0.657 24.811 1.00 22.63 91 GLN A N 1
ATOM 654 C CA . GLN A 1 91 ? 7.221 0.342 23.997 1.00 27.39 91 GLN A CA 1
ATOM 655 C C . GLN A 1 91 ? 7.596 -0.016 22.565 1.00 28.17 91 GLN A C 1
ATOM 656 O O . GLN A 1 91 ? 8.346 0.720 21.914 1.00 30.62 91 GLN A O 1
ATOM 662 N N . ASN A 1 92 ? 7.079 -1.141 22.073 1.00 18.82 92 ASN A N 1
ATOM 663 C CA . ASN A 1 92 ? 7.169 -1.440 20.646 1.00 18.93 92 ASN A CA 1
ATOM 664 C C . ASN A 1 92 ? 5.866 -1.041 19.962 1.00 25.30 92 ASN A C 1
ATOM 665 O O . ASN A 1 92 ? 4.844 -0.863 20.626 1.00 24.43 92 ASN A O 1
ATOM 670 N N . LEU A 1 93 ? 5.905 -0.888 18.643 1.00 21.79 93 LEU A N 1
ATOM 671 C CA . LEU A 1 93 ? 4.735 -0.408 17.917 1.00 22.28 93 LEU A CA 1
ATOM 672 C C . LEU A 1 93 ? 4.280 -1.378 16.837 1.00 23.68 93 LEU A C 1
ATOM 673 O O . LEU A 1 93 ? 5.071 -1.784 15.977 1.00 21.02 93 LEU A O 1
ATOM 678 N N . HIS A 1 94 ? 2.994 -1.726 16.887 1.00 18.13 94 HIS A N 1
ATOM 679 C CA . HIS A 1 94 ? 2.353 -2.569 15.888 1.00 18.96 94 HIS A CA 1
ATOM 680 C C . HIS A 1 94 ? 1.389 -1.686 15.112 1.00 18.84 94 HIS A C 1
ATOM 681 O O . HIS A 1 94 ? 0.476 -1.098 15.694 1.00 23.17 94 HIS A O 1
ATOM 688 N N . VAL A 1 95 ? 1.585 -1.584 13.801 1.00 18.75 95 VAL A N 1
ATOM 689 C CA . VAL A 1 95 ? 0.713 -0.746 12.982 1.00 18.85 95 VAL A CA 1
ATOM 690 C C . VAL A 1 95 ? -0.067 -1.565 11.964 1.00 20.90 95 VAL A C 1
ATOM 691 O O . VAL A 1 95 ? 0.520 -2.234 11.111 1.00 20.97 95 VAL A O 1
ATOM 695 N N . HIS A 1 96 ? -1.392 -1.505 12.040 1.00 19.89 96 HIS A N 1
ATOM 696 C CA . HIS A 1 96 ? -2.224 -2.131 11.021 1.00 20.96 96 HIS A CA 1
ATOM 697 C C . HIS A 1 96 ? -2.594 -1.106 9.951 1.00 25.07 96 HIS A C 1
ATOM 698 O O . HIS A 1 96 ? -3.087 -0.025 10.270 1.00 24.71 96 HIS A O 1
ATOM 705 N N . VAL A 1 97 ? -2.343 -1.438 8.685 1.00 22.12 97 VAL A N 1
ATOM 706 C CA . VAL A 1 97 ? -2.712 -0.561 7.579 1.00 24.28 97 VAL A CA 1
ATOM 707 C C . VAL A 1 97 ? -4.035 -1.027 6.967 1.00 23.13 97 VAL A C 1
ATOM 708 O O . VAL A 1 97 ? -4.122 -2.116 6.395 1.00 23.36 97 VAL A O 1
ATOM 712 N N . GLU A 1 98 ? -5.068 -0.194 7.083 1.00 23.21 98 GLU A N 1
ATOM 713 C CA A GLU A 1 98 ? -6.417 -0.563 6.656 0.46 25.09 98 GLU A CA 1
ATOM 714 C CA B GLU A 1 98 ? -6.411 -0.594 6.666 0.54 26.22 98 GLU A CA 1
ATOM 715 C C . GLU A 1 98 ? -6.526 -0.901 5.172 1.00 26.75 98 GLU A C 1
ATOM 716 O O . GLU A 1 98 ? -7.201 -1.856 4.789 1.00 29.77 98 GLU A O 1
ATOM 727 N N . ALA A 1 99 ? -5.861 -0.114 4.334 1.00 23.98 99 ALA A N 1
ATOM 728 C CA . ALA A 1 99 ? -6.012 -0.278 2.884 1.00 25.61 99 ALA A CA 1
ATOM 729 C C . ALA A 1 99 ? -5.464 -1.608 2.344 1.00 24.74 99 ALA A C 1
ATOM 730 O O . ALA A 1 99 ? -5.986 -2.154 1.368 1.00 26.55 99 ALA A O 1
ATOM 732 N N . SER A 1 100 ? -4.422 -2.125 2.979 1.00 26.14 100 SER A N 1
ATOM 733 C CA . SER A 1 100 ? -3.761 -3.337 2.496 1.00 30.49 100 SER A CA 1
ATOM 734 C C . SER A 1 100 ? -3.995 -4.541 3.401 1.00 31.04 100 SER A C 1
ATOM 735 O O . SER A 1 100 ? -3.813 -5.687 2.983 1.00 33.94 100 SER A O 1
ATOM 738 N N . GLY A 1 101 ? -4.372 -4.282 4.650 1.00 29.42 101 GLY A N 1
ATOM 739 C CA . GLY A 1 101 ? -4.541 -5.343 5.629 1.00 29.46 101 GLY A CA 1
ATOM 740 C C . GLY A 1 101 ? -3.212 -5.808 6.205 1.00 26.85 101 GLY A C 1
ATOM 741 O O . GLY A 1 101 ? -3.156 -6.776 6.973 1.00 27.99 101 GLY A O 1
ATOM 742 N N . GLU A 1 102 ? -2.140 -5.121 5.825 1.00 25.86 102 GLU A N 1
ATOM 743 C CA . GLU A 1 102 ? -0.792 -5.471 6.267 1.00 23.27 102 GLU A CA 1
ATOM 744 C C . GLU A 1 102 ? -0.506 -4.936 7.669 1.00 24.23 102 GLU A C 1
ATOM 745 O O . GLU A 1 102 ? -1.085 -3.936 8.094 1.00 27.17 102 GLU A O 1
ATOM 751 N N . GLN A 1 103 ? 0.387 -5.609 8.384 1.00 18.86 103 GLN A N 1
ATOM 752 C CA . GLN A 1 103 ? 0.801 -5.155 9.704 1.00 19.52 103 GLN A CA 1
ATOM 753 C C . GLN A 1 103 ? 2.293 -4.888 9.696 1.00 24.91 103 GLN A C 1
ATOM 754 O O . GLN A 1 103 ? 3.056 -5.619 9.069 1.00 22.33 103 GLN A O 1
ATOM 760 N N . TYR A 1 104 ? 2.693 -3.826 10.382 1.00 19.30 104 TYR A N 1
ATOM 761 C CA . TYR A 1 104 ? 4.096 -3.449 10.481 1.00 16.91 104 TYR A CA 1
ATOM 762 C C . TYR A 1 104 ? 4.506 -3.466 11.935 1.00 22.51 104 TYR A C 1
ATOM 763 O O . TYR A 1 104 ? 3.779 -2.989 12.803 1.00 20.14 104 TYR A O 1
ATOM 772 N N . ARG A 1 105 ? 5.685 -4.009 12.207 1.00 17.24 105 ARG A N 1
ATOM 773 C CA . ARG A 1 105 ? 6.079 -4.262 13.583 1.00 16.52 105 ARG A CA 1
ATOM 774 C C . ARG A 1 105 ? 7.436 -3.656 13.849 1.00 17.75 105 ARG A C 1
ATOM 775 O O . ARG A 1 105 ? 8.444 -4.142 13.350 1.00 19.90 105 ARG A O 1
ATOM 783 N N . PHE A 1 106 ? 7.463 -2.589 14.635 1.00 17.17 106 PHE A N 1
ATOM 784 C CA . PHE A 1 106 ? 8.720 -1.913 14.929 1.00 16.98 106 PHE A CA 1
ATOM 785 C C . PHE A 1 106 ? 9.192 -2.314 16.313 1.00 22.27 106 PHE A C 1
ATOM 786 O O . PHE A 1 106 ? 8.562 -1.982 17.320 1.00 21.67 106 PHE A O 1
ATOM 794 N N . VAL A 1 107 ? 10.289 -3.066 16.344 1.00 20.67 107 VAL A N 1
ATOM 795 C CA . VAL A 1 107 ? 10.781 -3.669 17.575 1.00 18.32 107 VAL A CA 1
ATOM 796 C C . VAL A 1 107 ? 12.060 -2.989 18.027 1.00 22.85 107 VAL A C 1
ATOM 797 O O . VAL A 1 107 ? 13.095 -3.077 17.355 1.00 21.40 107 VAL A O 1
ATOM 801 N N . MET A 1 108 ? 11.972 -2.288 19.155 1.00 25.25 108 MET A N 1
ATOM 802 C CA . MET A 1 108 ? 13.102 -1.558 19.714 1.00 24.38 108 MET A CA 1
ATOM 803 C C . MET A 1 108 ? 13.595 -2.282 20.963 1.00 23.52 108 MET A C 1
ATOM 804 O O . MET A 1 108 ? 12.916 -3.186 21.455 1.00 21.74 108 MET A O 1
ATOM 809 N N . PRO A 1 109 ? 14.791 -1.921 21.458 1.00 23.89 109 PRO A N 1
ATOM 810 C CA . PRO A 1 109 ? 15.324 -2.624 22.629 1.00 25.74 109 PRO A CA 1
ATOM 811 C C . PRO A 1 109 ? 14.492 -2.387 23.884 1.00 20.99 109 PRO A C 1
ATOM 812 O O . PRO A 1 109 ? 13.743 -1.403 23.971 1.00 22.68 109 PRO A O 1
ATOM 816 N N . GLY A 1 110 ? 14.619 -3.295 24.849 1.00 21.36 110 GLY A N 1
ATOM 817 C CA . GLY A 1 110 ? 13.948 -3.124 26.125 1.00 20.24 110 GLY A CA 1
ATOM 818 C C . GLY A 1 110 ? 14.639 -2.056 26.953 1.00 23.76 110 GLY A C 1
ATOM 819 O O . GLY A 1 110 ? 15.725 -1.584 26.600 1.00 26.07 110 GLY A O 1
ATOM 820 N N . ALA A 1 111 ? 14.016 -1.675 28.064 1.00 23.71 111 ALA A N 1
ATOM 821 C CA . ALA A 1 111 ? 14.635 -0.737 28.995 1.00 22.88 111 ALA A CA 1
ATOM 822 C C . ALA A 1 111 ? 15.977 -1.263 29.494 1.00 26.07 111 ALA A C 1
ATOM 823 O O . ALA A 1 111 ? 16.227 -2.469 29.514 1.00 22.36 111 ALA A O 1
ATOM 825 N N . ALA A 1 112 ? 16.836 -0.345 29.912 1.00 22.72 112 ALA A N 1
ATOM 826 C CA . ALA A 1 112 ? 18.125 -0.721 30.478 1.00 28.55 112 ALA A CA 1
ATOM 827 C C . ALA A 1 112 ? 17.943 -1.389 31.837 1.00 26.26 112 ALA A C 1
ATOM 828 O O . ALA A 1 112 ? 16.960 -1.137 32.538 1.00 24.15 112 ALA A O 1
ATOM 830 N N . LEU A 1 113 ? 18.892 -2.249 32.195 1.00 24.04 113 LEU A N 1
ATOM 831 C CA . LEU A 1 113 ? 18.901 -2.894 33.503 1.00 31.86 113 LEU A CA 1
ATOM 832 C C . LEU A 1 113 ? 20.250 -2.617 34.139 1.00 30.00 113 LEU A C 1
ATOM 833 O O . LEU A 1 113 ? 21.281 -2.853 33.513 1.00 31.17 113 LEU A O 1
ATOM 838 N N . ASN A 1 114 ? 20.264 -2.111 35.367 1.00 26.71 114 ASN A N 1
ATOM 839 C CA . ASN A 1 114 ? 21.545 -1.957 36.050 1.00 29.47 114 ASN A CA 1
ATOM 840 C C . ASN A 1 114 ? 21.923 -3.255 36.751 1.00 27.27 114 ASN A C 1
ATOM 841 O O . ASN A 1 114 ? 21.149 -4.210 36.750 1.00 28.58 114 ASN A O 1
ATOM 846 N N . GLU A 1 115 ? 23.111 -3.295 37.339 1.00 28.63 115 GLU A N 1
ATOM 847 C CA . GLU A 1 115 ? 23.592 -4.525 37.954 1.00 30.68 115 GLU A CA 1
ATOM 848 C C . GLU A 1 115 ? 22.767 -4.925 39.175 1.00 30.76 115 GLU A C 1
ATOM 849 O O . GLU A 1 115 ? 22.501 -6.107 39.380 1.00 29.88 115 GLU A O 1
ATOM 855 N N . ASP A 1 116 ? 22.352 -3.943 39.972 1.00 29.72 116 ASP A N 1
ATOM 856 C CA . ASP A 1 116 ? 21.531 -4.220 41.149 1.00 27.49 116 ASP A CA 1
ATOM 857 C C . ASP A 1 116 ? 20.212 -4.872 40.750 1.00 28.44 116 ASP A C 1
ATOM 858 O O . ASP A 1 116 ? 19.792 -5.867 41.341 1.00 30.06 116 ASP A O 1
ATOM 863 N N . GLU A 1 117 ? 19.564 -4.300 39.741 1.00 27.93 117 GLU A N 1
ATOM 864 C CA . GLU A 1 117 ? 18.292 -4.812 39.253 1.00 27.43 117 GLU A CA 1
ATOM 865 C C . GLU A 1 117 ? 18.403 -6.245 38.731 1.00 26.27 117 GLU A C 1
ATOM 866 O O . GLU A 1 117 ? 17.521 -7.069 38.975 1.00 27.27 117 GLU A O 1
ATOM 872 N N . PHE A 1 118 ? 19.491 -6.546 38.027 1.00 25.26 118 PHE A N 1
ATOM 873 C CA . PHE A 1 118 ? 19.686 -7.897 37.517 1.00 24.26 118 PHE A CA 1
ATOM 874 C C . PHE A 1 118 ? 19.863 -8.901 38.658 1.00 25.46 118 PHE A C 1
ATOM 875 O O . PHE A 1 118 ? 19.328 -10.009 38.604 1.00 25.39 118 PHE A O 1
ATOM 883 N N . ARG A 1 119 ? 20.616 -8.513 39.687 1.00 26.67 119 ARG A N 1
ATOM 884 C CA . ARG A 1 119 ? 20.782 -9.358 40.865 1.00 25.79 119 ARG A CA 1
ATOM 885 C C . ARG A 1 119 ? 19.446 -9.580 41.578 1.00 25.01 119 ARG A C 1
ATOM 886 O O . ARG A 1 119 ? 19.210 -10.644 42.150 1.00 25.08 119 ARG A O 1
ATOM 894 N N . GLN A 1 120 ? 18.576 -8.573 41.545 1.00 26.56 120 GLN A N 1
ATOM 895 C CA . GLN A 1 120 ? 17.236 -8.718 42.112 1.00 29.62 120 GLN A CA 1
ATOM 896 C C . GLN A 1 120 ? 16.418 -9.740 41.340 1.00 26.50 120 GLN A C 1
ATOM 897 O O . GLN A 1 120 ? 15.646 -10.508 41.924 1.00 29.83 120 GLN A O 1
ATOM 903 N N . LEU A 1 121 ? 16.587 -9.739 40.023 1.00 26.57 121 LEU A N 1
ATOM 904 C CA . LEU A 1 121 ? 15.897 -10.695 39.166 1.00 27.09 121 LEU A CA 1
ATOM 905 C C . LEU A 1 121 ? 16.444 -12.093 39.422 1.00 25.24 121 LEU A C 1
ATOM 906 O O . LEU A 1 121 ? 15.691 -13.065 39.501 1.00 26.71 121 LEU A O 1
ATOM 911 N N . GLU A 1 122 ? 17.762 -12.178 39.565 1.00 25.12 122 GLU A N 1
ATOM 912 C CA . GLU A 1 122 ? 18.434 -13.429 39.892 1.00 26.75 122 GLU A CA 1
ATOM 913 C C . GLU A 1 122 ? 17.911 -13.989 41.219 1.00 28.43 122 GLU A C 1
ATOM 914 O O . GLU A 1 122 ? 17.690 -15.194 41.350 1.00 27.61 122 GLU A O 1
ATOM 920 N N . GLU A 1 123 ? 17.702 -13.108 42.195 1.00 22.81 123 GLU A N 1
ATOM 921 C CA . GLU A 1 123 ? 17.165 -13.507 43.497 1.00 28.38 123 GLU A CA 1
ATOM 922 C C . GLU A 1 123 ? 15.776 -14.132 43.355 1.00 30.24 123 GLU A C 1
ATOM 923 O O . GLU A 1 123 ? 15.473 -15.134 44.009 1.00 31.29 123 GLU A O 1
ATOM 929 N N . GLN A 1 124 ? 14.947 -13.546 42.494 1.00 29.56 124 GLN A N 1
ATOM 930 C CA . GLN A 1 124 ? 13.611 -14.081 42.233 1.00 33.14 124 GLN A CA 1
ATOM 931 C C . GLN A 1 124 ? 13.689 -15.487 41.646 1.00 30.24 124 GLN A C 1
ATOM 932 O O . GLN A 1 124 ? 12.963 -16.389 42.063 1.00 33.08 124 GLN A O 1
ATOM 938 N N . VAL A 1 125 ? 14.579 -15.662 40.675 1.00 29.99 125 VAL A N 1
ATOM 939 C CA . VAL A 1 125 ? 14.746 -16.949 40.008 1.00 28.29 125 VAL A CA 1
ATOM 940 C C . VAL A 1 125 ? 15.182 -18.044 40.977 1.00 28.62 125 VAL A C 1
ATOM 941 O O . VAL A 1 125 ? 14.692 -19.168 40.909 1.00 29.95 125 VAL A O 1
ATOM 945 N N . LEU A 1 126 ? 16.085 -17.712 41.891 1.00 26.65 126 LEU A N 1
ATOM 946 C CA . LEU A 1 126 ? 16.601 -18.708 42.823 1.00 32.00 126 LEU A CA 1
ATOM 947 C C . LEU A 1 126 ? 15.632 -19.033 43.967 1.00 28.13 126 LEU A C 1
ATOM 948 O O . LEU A 1 126 ? 15.925 -19.876 44.821 1.00 32.44 126 LEU A O 1
ATOM 953 N N . GLU A 1 127 ? 14.477 -18.375 43.974 1.00 31.51 127 GLU A N 1
ATOM 954 C CA . GLU A 1 127 ? 13.406 -18.734 44.899 1.00 41.70 127 GLU A CA 1
ATOM 955 C C . GLU A 1 127 ? 12.507 -19.809 44.299 1.00 36.23 127 GLU A C 1
ATOM 956 O O . GLU A 1 127 ? 11.648 -20.366 44.982 1.00 38.78 127 GLU A O 1
ATOM 962 N N . ILE A 1 128 ? 12.706 -20.092 43.015 1.00 30.95 128 ILE A N 1
ATOM 963 C CA . ILE A 1 128 ? 11.973 -21.158 42.342 1.00 36.61 128 ILE A CA 1
ATOM 964 C C . ILE A 1 128 ? 12.402 -22.496 42.940 1.00 38.83 128 ILE A C 1
ATOM 965 O O . ILE A 1 128 ? 13.588 -22.708 43.211 1.00 32.90 128 ILE A O 1
ATOM 970 N N . GLU A 1 129 ? 11.438 -23.384 43.172 1.00 33.34 129 GLU A N 1
ATOM 971 C CA . GLU A 1 129 ? 11.733 -24.674 43.785 1.00 40.28 129 GLU A CA 1
ATOM 972 C C . GLU A 1 129 ? 12.474 -25.602 42.826 1.00 39.72 129 GLU A C 1
ATOM 973 O O . GLU A 1 129 ? 12.397 -25.440 41.608 1.00 38.72 129 GLU A O 1
ATOM 979 N N . SER A 1 130 ? 13.194 -26.572 43.380 1.00 33.16 130 SER A N 1
ATOM 980 C CA . SER A 1 130 ? 13.870 -27.575 42.562 1.00 34.36 130 SER A CA 1
ATOM 981 C C . SER A 1 130 ? 12.845 -28.398 41.793 1.00 38.54 130 SER A C 1
ATOM 982 O O . SER A 1 130 ? 11.795 -28.759 42.334 1.00 38.24 130 SER A O 1
ATOM 985 N N . GLY A 1 131 ? 13.138 -28.676 40.526 1.00 33.14 131 GLY A N 1
ATOM 986 C CA . GLY A 1 131 ? 12.259 -29.488 39.708 1.00 35.96 131 GLY A CA 1
ATOM 987 C C . GLY A 1 131 ? 11.306 -28.662 38.865 1.00 28.46 131 GLY A C 1
ATOM 988 O O . GLY A 1 131 ? 10.760 -29.149 37.875 1.00 35.06 131 GLY A O 1
ATOM 989 N N . ALA A 1 132 ? 11.097 -27.412 39.264 1.00 30.24 132 ALA A N 1
ATOM 990 C CA . ALA A 1 132 ? 10.256 -26.506 38.488 1.00 26.91 132 ALA A CA 1
ATOM 991 C C . ALA A 1 132 ? 10.943 -26.081 37.198 1.00 26.76 132 ALA A C 1
ATOM 992 O O . ALA A 1 132 ? 12.160 -26.210 37.052 1.00 29.74 132 ALA A O 1
ATOM 994 N N . ILE A 1 133 ? 10.148 -25.559 36.271 1.00 25.43 133 ILE A N 1
ATOM 995 C CA . ILE A 1 133 ? 10.641 -25.156 34.966 1.00 28.70 133 ILE A CA 1
ATOM 996 C C . ILE A 1 133 ? 10.715 -23.638 34.849 1.00 28.62 133 ILE A C 1
ATOM 997 O O . ILE A 1 133 ? 9.787 -22.928 35.239 1.00 29.15 133 ILE A O 1
ATOM 1002 N N . LEU A 1 134 ? 11.837 -23.152 34.324 1.00 25.33 134 LEU A N 1
ATOM 1003 C CA . LEU A 1 134 ? 12.022 -21.736 34.038 1.00 23.86 134 LEU A CA 1
ATOM 1004 C C . LEU A 1 134 ? 12.264 -21.526 32.551 1.00 25.59 134 LEU A C 1
ATOM 1005 O O . LEU A 1 134 ? 13.216 -22.066 31.980 1.00 25.26 134 LEU A O 1
ATOM 1010 N N . VAL A 1 135 ? 11.405 -20.734 31.923 1.00 19.25 135 VAL A N 1
ATOM 1011 C CA . VAL A 1 135 ? 11.584 -20.400 30.514 1.00 17.57 135 VAL A CA 1
ATOM 1012 C C . VAL A 1 135 ? 12.193 -19.015 30.374 1.00 26.97 135 VAL A C 1
ATOM 1013 O O . VAL A 1 135 ? 11.553 -18.013 30.692 1.00 25.21 135 VAL A O 1
ATOM 1017 N N . ILE A 1 136 ? 13.432 -18.962 29.896 1.00 22.39 136 ILE A N 1
ATOM 1018 C CA . ILE A 1 136 ? 14.105 -17.696 29.641 1.00 20.44 136 ILE A CA 1
ATOM 1019 C C . ILE A 1 136 ? 13.925 -17.369 28.160 1.00 25.87 136 ILE A C 1
ATOM 1020 O O . ILE A 1 136 ? 14.504 -18.026 27.293 1.00 20.48 136 ILE A O 1
ATOM 1025 N N . SER A 1 137 ? 13.108 -16.361 27.867 1.00 19.53 137 SER A N 1
ATOM 1026 C CA . SER A 1 137 ? 12.748 -16.062 26.486 1.00 17.95 137 SER A CA 1
ATOM 1027 C C . SER A 1 137 ? 12.770 -14.565 26.174 1.00 21.68 137 SER A C 1
ATOM 1028 O O . SER A 1 137 ? 12.237 -13.748 26.929 1.00 20.42 137 SER A O 1
ATOM 1031 N N . GLY A 1 138 ? 13.391 -14.212 25.055 1.00 22.63 138 GLY A N 1
ATOM 1032 C CA . GLY A 1 138 ? 13.382 -12.839 24.593 1.00 18.34 138 GLY A CA 1
ATOM 1033 C C . GLY A 1 138 ? 14.783 -12.292 24.440 1.00 22.13 138 GLY A C 1
ATOM 1034 O O . GLY A 1 138 ? 15.771 -12.984 24.709 1.00 22.96 138 GLY A O 1
ATOM 1035 N N . SER A 1 139 ? 14.863 -11.036 24.017 1.00 20.68 139 SER A N 1
ATOM 1036 C CA . SER A 1 139 ? 16.142 -10.374 23.792 1.00 25.68 139 SER A CA 1
ATOM 1037 C C . SER A 1 139 ? 16.853 -10.008 25.094 1.00 30.23 139 SER A C 1
ATOM 1038 O O . SER A 1 139 ? 16.262 -10.054 26.179 1.00 23.89 139 SER A O 1
ATOM 1041 N N . LEU A 1 140 ? 18.126 -9.641 24.970 1.00 23.13 140 LEU A N 1
ATOM 1042 C CA . LEU A 1 140 ? 18.923 -9.178 26.104 1.00 22.05 140 LEU A CA 1
ATOM 1043 C C . LEU A 1 140 ? 18.947 -7.653 26.112 1.00 25.55 140 LEU A C 1
ATOM 1044 O O . LEU A 1 140 ? 19.385 -7.033 25.138 1.00 27.35 140 LEU A O 1
ATOM 1049 N N . PRO A 1 141 ? 18.473 -7.041 27.209 1.00 23.60 141 PRO A N 1
ATOM 1050 C CA . PRO A 1 141 ? 18.390 -5.579 27.293 1.00 26.76 141 PRO A CA 1
ATOM 1051 C C . PRO A 1 141 ? 19.758 -4.963 27.532 1.00 23.32 141 PRO A C 1
ATOM 1052 O O . PRO A 1 141 ? 20.672 -5.676 27.963 1.00 27.14 141 PRO A O 1
ATOM 1056 N N . PRO A 1 142 ? 19.904 -3.657 27.249 1.00 28.40 142 PRO A N 1
ATOM 1057 C CA . PRO A 1 142 ? 21.166 -2.965 27.526 1.00 30.51 142 PRO A CA 1
ATOM 1058 C C . PRO A 1 142 ? 21.490 -3.027 29.013 1.00 28.77 142 PRO A C 1
ATOM 1059 O O . PRO A 1 142 ? 20.570 -3.043 29.837 1.00 29.59 142 PRO A O 1
ATOM 1063 N N . GLY A 1 143 ? 22.774 -3.073 29.353 1.00 32.96 143 GLY A N 1
ATOM 1064 C CA . GLY A 1 143 ? 23.187 -3.040 30.745 1.00 34.91 143 GLY A CA 1
ATOM 1065 C C . GLY A 1 143 ? 23.516 -4.397 31.338 1.00 36.11 143 GLY A C 1
ATOM 1066 O O . GLY A 1 143 ? 23.998 -4.484 32.469 1.00 39.00 143 GLY A O 1
ATOM 1067 N N . VAL A 1 144 ? 23.258 -5.461 30.584 1.00 31.16 144 VAL A N 1
ATOM 1068 C CA . VAL A 1 144 ? 23.510 -6.810 31.079 1.00 34.06 144 VAL A CA 1
ATOM 1069 C C . VAL A 1 144 ? 24.605 -7.511 30.280 1.00 37.84 144 VAL A C 1
ATOM 1070 O O . VAL A 1 144 ? 24.422 -7.822 29.104 1.00 35.33 144 VAL A O 1
ATOM 1074 N N . LYS A 1 145 ? 25.746 -7.752 30.919 1.00 39.45 145 LYS A N 1
ATOM 1075 C CA . LYS A 1 145 ? 26.833 -8.478 30.273 1.00 39.67 145 LYS A CA 1
ATOM 1076 C C . LYS A 1 145 ? 26.426 -9.924 30.020 1.00 36.74 145 LYS A C 1
ATOM 1077 O O . LYS A 1 145 ? 25.730 -10.531 30.835 1.00 34.81 145 LYS A O 1
ATOM 1083 N N . LEU A 1 146 ? 26.864 -10.470 28.889 1.00 48.80 146 LEU A N 1
ATOM 1084 C CA . LEU A 1 146 ? 26.520 -11.837 28.512 1.00 40.34 146 LEU A CA 1
ATOM 1085 C C . LEU A 1 146 ? 26.892 -12.832 29.606 1.00 36.23 146 LEU A C 1
ATOM 1086 O O . LEU A 1 146 ? 26.167 -13.798 29.846 1.00 45.47 146 LEU A O 1
ATOM 1091 N N . GLU A 1 147 ? 28.015 -12.579 30.275 1.00 42.43 147 GLU A N 1
ATOM 1092 C CA . GLU A 1 147 ? 28.477 -13.442 31.358 1.00 46.93 147 GLU A CA 1
ATOM 1093 C C . GLU A 1 147 ? 27.472 -13.537 32.506 1.00 44.45 147 GLU A C 1
ATOM 1094 O O . GLU A 1 147 ? 27.383 -14.572 33.168 1.00 42.46 147 GLU A O 1
ATOM 1100 N N . LYS A 1 148 ? 26.713 -12.466 32.733 1.00 42.37 148 LYS A N 1
ATOM 1101 C CA . LYS A 1 148 ? 25.709 -12.450 33.799 1.00 41.66 148 LYS A CA 1
ATOM 1102 C C . LYS A 1 148 ? 24.516 -13.346 33.461 1.00 36.19 148 LYS A C 1
ATOM 1103 O O . LYS A 1 148 ? 23.888 -13.929 34.350 1.00 36.76 148 LYS A O 1
ATOM 1109 N N . LEU A 1 149 ? 24.198 -13.442 32.177 1.00 32.63 149 LEU A N 1
ATOM 1110 C CA . LEU A 1 149 ? 23.143 -14.340 31.733 1.00 34.76 149 LEU A CA 1
ATOM 1111 C C . LEU A 1 149 ? 23.591 -15.783 31.922 1.00 30.94 149 LEU A C 1
ATOM 1112 O O . LEU A 1 149 ? 22.816 -16.633 32.356 1.00 33.85 149 LEU A O 1
ATOM 1117 N N . THR A 1 150 ? 24.853 -16.048 31.598 1.00 34.58 150 THR A N 1
ATOM 1118 C CA . THR A 1 150 ? 25.440 -17.363 31.818 1.00 32.12 150 THR A CA 1
ATOM 1119 C C . THR A 1 150 ? 25.405 -17.712 33.306 1.00 30.20 150 THR A C 1
ATOM 1120 O O . THR A 1 150 ? 25.019 -18.818 33.686 1.00 36.54 150 THR A O 1
ATOM 1124 N N . GLN A 1 151 ? 25.792 -16.753 34.143 1.00 34.35 151 GLN A N 1
ATOM 1125 C CA . GLN A 1 151 ? 25.806 -16.948 35.589 1.00 37.16 151 GLN A CA 1
ATOM 1126 C C . GLN A 1 151 ? 24.422 -17.247 36.145 1.00 33.56 151 GLN A C 1
ATOM 1127 O O . GLN A 1 151 ? 24.280 -18.064 37.054 1.00 36.52 151 GLN A O 1
ATOM 1133 N N . LEU A 1 152 ? 23.404 -16.588 35.601 1.00 31.69 152 LEU A N 1
ATOM 1134 C CA . LEU A 1 152 ? 22.047 -16.773 36.109 1.00 36.99 152 LEU A CA 1
ATOM 1135 C C . LEU A 1 152 ? 21.579 -18.194 35.828 1.00 35.20 152 LEU A C 1
ATOM 1136 O O . LEU A 1 152 ? 21.040 -18.872 36.704 1.00 30.65 152 LEU A O 1
ATOM 1141 N N . ILE A 1 153 ? 21.803 -18.641 34.599 1.00 31.91 153 ILE A N 1
ATOM 1142 C CA . ILE A 1 153 ? 21.379 -19.969 34.185 1.00 33.91 153 ILE A CA 1
ATOM 1143 C C . ILE A 1 153 ? 22.149 -21.055 34.929 1.00 31.40 153 ILE A C 1
ATOM 1144 O O . ILE A 1 153 ? 21.563 -22.054 35.355 1.00 34.58 153 ILE A O 1
ATOM 1149 N N . SER A 1 154 ? 23.451 -20.848 35.115 1.00 30.21 154 SER A N 1
ATOM 1150 C CA A SER A 1 154 ? 24.273 -21.785 35.871 0.42 32.07 154 SER A CA 1
ATOM 1151 C CA B SER A 1 154 ? 24.257 -21.800 35.865 0.58 32.00 154 SER A CA 1
ATOM 1152 C C . SER A 1 154 ? 23.759 -21.890 37.302 1.00 32.05 154 SER A C 1
ATOM 1153 O O . SER A 1 154 ? 23.671 -22.979 37.867 1.00 39.39 154 SER A O 1
ATOM 1158 N N . ALA A 1 155 ? 23.430 -20.738 37.879 1.00 32.93 155 ALA A N 1
ATOM 1159 C CA . ALA A 1 155 ? 22.934 -20.663 39.252 1.00 37.71 155 ALA A CA 1
ATOM 1160 C C . ALA A 1 155 ? 21.621 -21.421 39.399 1.00 40.60 155 ALA A C 1
ATOM 1161 O O . ALA A 1 155 ? 21.422 -22.163 40.362 1.00 48.38 155 ALA A O 1
ATOM 1163 N N . ALA A 1 156 ? 20.726 -21.226 38.435 1.00 29.79 156 ALA A N 1
ATOM 1164 C CA . ALA A 1 156 ? 19.418 -21.869 38.466 1.00 30.47 156 ALA A CA 1
ATOM 1165 C C . ALA A 1 156 ? 19.533 -23.387 38.357 1.00 33.31 156 ALA A C 1
ATOM 1166 O O . ALA A 1 156 ? 18.884 -24.124 39.105 1.00 37.49 156 ALA A O 1
ATOM 1168 N N . GLN A 1 157 ? 20.367 -23.854 37.432 1.00 30.35 157 GLN A N 1
ATOM 1169 C CA . GLN A 1 157 ? 20.527 -25.290 37.203 1.00 35.53 157 GLN A CA 1
ATOM 1170 C C . GLN A 1 157 ? 21.147 -26.043 38.385 1.00 37.46 157 GLN A C 1
ATOM 1171 O O . GLN A 1 157 ? 20.775 -27.186 38.657 1.00 41.24 157 GLN A O 1
ATOM 1177 N N . LYS A 1 158 ? 22.079 -25.405 39.086 1.00 35.81 158 LYS A N 1
ATOM 1178 C CA . LYS A 1 158 ? 22.744 -26.036 40.231 1.00 43.01 158 LYS A CA 1
ATOM 1179 C C . LYS A 1 158 ? 21.771 -26.525 41.302 1.00 52.97 158 LYS A C 1
ATOM 1180 O O . LYS A 1 158 ? 22.076 -27.450 42.057 1.00 58.45 158 LYS A O 1
ATOM 1186 N N . GLN A 1 159 ? 20.598 -25.906 41.361 1.00 44.52 159 GLN A N 1
ATOM 1187 C CA . GLN A 1 159 ? 19.622 -26.254 42.384 1.00 52.33 159 GLN A CA 1
ATOM 1188 C C . GLN A 1 159 ? 18.349 -26.849 41.802 1.00 44.31 159 GLN A C 1
ATOM 1189 O O . GLN A 1 159 ? 17.266 -26.710 42.375 1.00 48.28 159 GLN A O 1
ATOM 1195 N N . GLY A 1 160 ? 18.484 -27.502 40.655 1.00 33.65 160 GLY A N 1
ATOM 1196 C CA . GLY A 1 160 ? 17.412 -28.320 40.125 1.00 37.88 160 GLY A CA 1
ATOM 1197 C C . GLY A 1 160 ? 16.339 -27.597 39.341 1.00 31.25 160 GLY A C 1
ATOM 1198 O O . GLY A 1 160 ? 15.307 -28.190 39.035 1.00 39.00 160 GLY A O 1
ATOM 1199 N N . ILE A 1 161 ? 16.566 -26.330 39.010 1.00 31.86 161 ILE A N 1
ATOM 1200 C CA . ILE A 1 161 ? 15.627 -25.619 38.143 1.00 27.93 161 ILE A CA 1
ATOM 1201 C C . ILE A 1 161 ? 15.869 -26.025 36.693 1.00 34.46 161 ILE A C 1
ATOM 1202 O O . ILE A 1 161 ? 16.997 -25.942 36.199 1.00 34.84 161 ILE A O 1
ATOM 1207 N N . ARG A 1 162 ? 14.814 -26.484 36.023 1.00 28.98 162 ARG A N 1
ATOM 1208 C CA . ARG A 1 162 ? 14.931 -26.961 34.651 1.00 29.17 162 ARG A CA 1
ATOM 1209 C C . ARG A 1 162 ? 14.756 -25.788 33.688 1.00 26.21 162 ARG A C 1
ATOM 1210 O O . ARG A 1 162 ? 13.706 -25.151 33.664 1.00 25.45 162 ARG A O 1
ATOM 1218 N N . CYS A 1 163 ? 15.791 -25.496 32.904 1.00 25.41 163 CYS A N 1
ATOM 1219 C CA . CYS A 1 163 ? 15.788 -24.289 32.079 1.00 24.79 163 CYS A CA 1
ATOM 1220 C C . CYS A 1 163 ? 15.479 -24.527 30.604 1.00 25.92 163 CYS A C 1
ATOM 1221 O O . CYS A 1 163 ? 16.036 -25.427 29.968 1.00 28.76 163 CYS A O 1
ATOM 1224 N N . ILE A 1 164 ? 14.577 -23.703 30.075 1.00 21.45 164 ILE A N 1
ATOM 1225 C CA . ILE A 1 164 ? 14.238 -23.704 28.662 1.00 18.26 164 ILE A CA 1
ATOM 1226 C C . ILE A 1 164 ? 14.635 -22.341 28.116 1.00 28.32 164 ILE A C 1
ATOM 1227 O O . ILE A 1 164 ? 14.373 -21.314 28.746 1.00 22.62 164 ILE A O 1
ATOM 1232 N N . VAL A 1 165 ? 15.294 -22.326 26.962 1.00 21.61 165 VAL A N 1
ATOM 1233 C CA . VAL A 1 165 ? 15.823 -21.075 26.423 1.00 18.20 165 VAL A CA 1
ATOM 1234 C C . VAL A 1 165 ? 15.300 -20.785 25.021 1.00 20.26 165 VAL A C 1
ATOM 1235 O O . VAL A 1 165 ? 15.315 -21.654 24.152 1.00 21.96 165 VAL A O 1
ATOM 1239 N N . ASP A 1 166 ? 14.820 -19.559 24.809 1.00 19.03 166 ASP A N 1
ATOM 1240 C CA . ASP A 1 166 ? 14.455 -19.092 23.476 1.00 19.45 166 ASP A CA 1
ATOM 1241 C C . ASP A 1 166 ? 14.987 -17.673 23.322 1.00 20.91 166 ASP A C 1
ATOM 1242 O O . ASP A 1 166 ? 14.449 -16.735 23.904 1.00 23.23 166 ASP A O 1
ATOM 1247 N N . SER A 1 167 ? 16.064 -17.517 22.563 1.00 18.88 167 SER A N 1
ATOM 1248 C CA . SER A 1 167 ? 16.661 -16.202 22.399 1.00 21.16 167 SER A CA 1
ATOM 1249 C C . SER A 1 167 ? 17.393 -16.144 21.071 1.00 25.50 167 SER A C 1
ATOM 1250 O O . SER A 1 167 ? 17.160 -16.969 20.189 1.00 23.09 167 SER A O 1
ATOM 1253 N N . SER A 1 168 ? 18.269 -15.163 20.912 1.00 19.84 168 SER A N 1
ATOM 1254 C CA . SER A 1 168 ? 19.013 -15.046 19.665 1.00 19.25 168 SER A CA 1
ATOM 1255 C C . SER A 1 168 ? 20.362 -14.379 19.882 1.00 28.60 168 SER A C 1
ATOM 1256 O O . SER A 1 168 ? 20.665 -13.904 20.981 1.00 25.92 168 SER A O 1
ATOM 1259 N N . GLY A 1 169 ? 21.163 -14.348 18.821 1.00 34.51 169 GLY A N 1
ATOM 1260 C CA . GLY A 1 169 ? 22.463 -13.699 18.845 1.00 37.76 169 GLY A CA 1
ATOM 1261 C C . GLY A 1 169 ? 23.384 -14.207 19.935 1.00 36.14 169 GLY A C 1
ATOM 1262 O O . GLY A 1 169 ? 23.358 -15.392 20.284 1.00 33.47 169 GLY A O 1
ATOM 1263 N N . GLU A 1 170 ? 24.189 -13.299 20.477 1.00 33.20 170 GLU A N 1
ATOM 1264 C CA . GLU A 1 170 ? 25.178 -13.642 21.495 1.00 35.54 170 GLU A CA 1
ATOM 1265 C C . GLU A 1 170 ? 24.525 -14.133 22.790 1.00 31.81 170 GLU A C 1
ATOM 1266 O O . GLU A 1 170 ? 25.115 -14.920 23.533 1.00 39.29 170 GLU A O 1
ATOM 1272 N N . ALA A 1 171 ? 23.307 -13.666 23.052 1.00 34.85 171 ALA A N 1
ATOM 1273 C CA . ALA A 1 171 ? 22.559 -14.092 24.230 1.00 35.32 171 ALA A CA 1
ATOM 1274 C C . ALA A 1 171 ? 22.245 -15.592 24.192 1.00 30.63 171 ALA A C 1
ATOM 1275 O O . ALA A 1 171 ? 22.343 -16.278 25.209 1.00 35.63 171 ALA A O 1
ATOM 1277 N N . LEU A 1 172 ? 21.877 -16.099 23.021 1.00 31.06 172 LEU A N 1
ATOM 1278 C CA . LEU A 1 172 ? 21.566 -17.523 22.881 1.00 28.72 172 LEU A CA 1
ATOM 1279 C C . LEU A 1 172 ? 22.818 -18.375 23.103 1.00 31.99 172 LEU A C 1
ATOM 1280 O O . LEU A 1 172 ? 22.784 -19.386 23.808 1.00 35.85 172 LEU A O 1
ATOM 1285 N N . SER A 1 173 ? 23.927 -17.963 22.500 1.00 28.66 173 SER A N 1
ATOM 1286 C CA . SER A 1 173 ? 25.187 -18.671 22.693 1.00 33.63 173 SER A CA 1
ATOM 1287 C C . SER A 1 173 ? 25.605 -18.643 24.163 1.00 27.66 173 SER A C 1
ATOM 1288 O O . SER A 1 173 ? 26.103 -19.633 24.695 1.00 35.05 173 SER A O 1
ATOM 1291 N N . ALA A 1 174 ? 25.394 -17.503 24.811 1.00 36.32 174 ALA A N 1
ATOM 1292 C CA . ALA A 1 174 ? 25.789 -17.335 26.207 1.00 41.99 174 ALA A CA 1
ATOM 1293 C C . ALA A 1 174 ? 24.914 -18.188 27.116 1.00 41.39 174 ALA A C 1
ATOM 1294 O O . ALA A 1 174 ? 25.369 -18.700 28.135 1.00 43.47 174 ALA A O 1
ATOM 1296 N N . ALA A 1 175 ? 23.652 -18.336 26.731 1.00 39.08 175 ALA A N 1
ATOM 1297 C CA . ALA A 1 175 ? 22.694 -19.100 27.520 1.00 41.94 175 ALA A CA 1
ATOM 1298 C C . ALA A 1 175 ? 22.994 -20.591 27.442 1.00 36.23 175 ALA A C 1
ATOM 1299 O O . ALA A 1 175 ? 22.638 -21.352 28.339 1.00 49.55 175 ALA A O 1
ATOM 1301 N N . LEU A 1 176 ? 23.646 -20.999 26.358 1.00 37.57 176 LEU A N 1
ATOM 1302 C CA . LEU A 1 176 ? 23.971 -22.403 26.119 1.00 38.10 176 LEU A CA 1
ATOM 1303 C C . LEU A 1 176 ? 25.423 -22.720 26.460 1.00 45.44 176 LEU A C 1
ATOM 1304 O O . LEU A 1 176 ? 25.884 -23.847 26.262 1.00 44.37 176 LEU A O 1
ATOM 1309 N N . ALA A 1 177 ? 26.147 -21.724 26.957 1.00 46.68 177 ALA A N 1
ATOM 1310 C CA . ALA A 1 177 ? 27.565 -21.899 27.254 1.00 50.84 177 ALA A CA 1
ATOM 1311 C C . ALA A 1 177 ? 27.786 -22.897 28.391 1.00 46.80 177 ALA A C 1
ATOM 1312 O O . ALA A 1 177 ? 28.789 -23.614 28.419 1.00 47.88 177 ALA A O 1
ATOM 1314 N N . ILE A 1 178 ? 26.835 -22.944 29.318 1.00 33.05 178 ILE A N 1
ATOM 1315 C CA . ILE A 1 178 ? 26.955 -23.781 30.507 1.00 39.11 178 ILE A CA 1
ATOM 1316 C C . ILE A 1 178 ? 26.600 -25.230 30.212 1.00 38.68 178 ILE A C 1
ATOM 1317 O O . ILE A 1 178 ? 27.123 -26.142 30.849 1.00 36.80 178 ILE A O 1
ATOM 1322 N N . GLY A 1 179 ? 25.692 -25.432 29.262 1.00 37.43 179 GLY A N 1
ATOM 1323 C CA . GLY A 1 179 ? 25.260 -26.767 28.892 1.00 35.36 179 GLY A CA 1
ATOM 1324 C C . GLY A 1 179 ? 24.154 -27.316 29.772 1.00 36.51 179 GLY A C 1
ATOM 1325 O O . GLY A 1 179 ? 23.754 -26.684 30.758 1.00 35.95 179 GLY A O 1
ATOM 1326 N N . ASN A 1 180 ? 23.667 -28.500 29.404 1.00 33.64 180 ASN A N 1
ATOM 1327 C CA . ASN A 1 180 ? 22.604 -29.192 30.131 1.00 32.53 180 ASN A CA 1
ATOM 1328 C C . ASN A 1 180 ? 21.282 -28.436 30.147 1.00 33.18 180 ASN A C 1
ATOM 1329 O O . ASN A 1 180 ? 20.461 -28.626 31.045 1.00 35.46 180 ASN A O 1
ATOM 1334 N N . ILE A 1 181 ? 21.080 -27.582 29.147 1.00 32.57 181 ILE A N 1
ATOM 1335 C CA . ILE A 1 181 ? 19.809 -26.893 28.979 1.00 26.51 181 ILE A CA 1
ATOM 1336 C C . ILE A 1 181 ? 18.749 -27.938 28.643 1.00 27.20 181 ILE A C 1
ATOM 1337 O O . ILE A 1 181 ? 18.984 -28.809 27.811 1.00 29.69 181 ILE A O 1
ATOM 1342 N N . GLU A 1 182 ? 17.585 -27.858 29.283 1.00 24.95 182 GLU A N 1
ATOM 1343 C CA . GLU A 1 182 ? 16.534 -28.850 29.057 1.00 26.50 182 GLU A CA 1
ATOM 1344 C C . GLU A 1 182 ? 15.996 -28.808 27.629 1.00 23.44 182 GLU A C 1
ATOM 1345 O O . GLU A 1 182 ? 15.749 -29.846 27.012 1.00 25.76 182 GLU A O 1
ATOM 1351 N N . LEU A 1 183 ? 15.816 -27.599 27.113 1.00 22.74 183 LEU A N 1
ATOM 1352 C CA . LEU A 1 183 ? 15.225 -27.409 25.800 1.00 26.21 183 LEU A CA 1
ATOM 1353 C C . LEU A 1 183 ? 15.601 -26.049 25.254 1.00 22.01 183 LEU A C 1
ATOM 1354 O O . LEU A 1 183 ? 15.522 -25.047 25.961 1.00 22.64 183 LEU A O 1
ATOM 1359 N N . VAL A 1 184 ? 16.001 -26.011 23.989 1.00 22.05 184 VAL A N 1
ATOM 1360 C CA . VAL A 1 184 ? 16.211 -24.739 23.306 1.00 17.50 184 VAL A CA 1
ATOM 1361 C C . VAL A 1 184 ? 15.397 -24.745 22.006 1.00 19.18 184 VAL A C 1
ATOM 1362 O O . VAL A 1 184 ? 15.311 -25.777 21.336 1.00 20.66 184 VAL A O 1
ATOM 1366 N N . LYS A 1 185 ? 14.773 -23.615 21.672 1.00 18.35 185 LYS A N 1
ATOM 1367 C CA . LYS A 1 185 ? 14.009 -23.508 20.425 1.00 16.75 185 LYS A CA 1
ATOM 1368 C C . LYS A 1 185 ? 14.540 -22.411 19.505 1.00 17.52 185 LYS A C 1
ATOM 1369 O O . LYS A 1 185 ? 13.976 -21.314 19.431 1.00 19.67 185 LYS A O 1
ATOM 1375 N N . PRO A 1 186 ? 15.636 -22.699 18.797 1.00 16.75 186 PRO A N 1
ATOM 1376 C CA . PRO A 1 186 ? 16.019 -21.720 17.785 1.00 15.90 186 PRO A CA 1
ATOM 1377 C C . PRO A 1 186 ? 15.124 -21.856 16.560 1.00 19.61 186 PRO A C 1
ATOM 1378 O O . PRO A 1 186 ? 14.706 -22.967 16.217 1.00 15.70 186 PRO A O 1
ATOM 1382 N N . ASN A 1 187 ? 14.829 -20.746 15.895 1.00 16.45 187 ASN A N 1
ATOM 1383 C CA . ASN A 1 187 ? 14.343 -20.864 14.518 1.00 15.53 187 ASN A CA 1
ATOM 1384 C C . ASN A 1 187 ? 15.535 -21.095 13.597 1.00 17.51 187 ASN A C 1
ATOM 1385 O O . ASN A 1 187 ? 16.657 -21.293 14.074 1.00 17.80 187 ASN A O 1
ATOM 1390 N N . GLN A 1 188 ? 15.308 -21.088 12.289 1.00 19.03 188 GLN A N 1
ATOM 1391 C CA . GLN A 1 188 ? 16.394 -21.408 11.361 1.00 17.91 188 GLN A CA 1
ATOM 1392 C C . GLN A 1 188 ? 17.514 -20.388 11.384 1.00 22.49 188 GLN A C 1
ATOM 1393 O O . GLN A 1 188 ? 18.698 -20.749 11.381 1.00 21.49 188 GLN A O 1
ATOM 1399 N N . LYS A 1 189 ? 17.147 -19.115 11.416 1.00 19.43 189 LYS A N 1
ATOM 1400 C CA . LYS A 1 189 ? 18.148 -18.059 11.441 1.00 24.29 189 LYS A CA 1
ATOM 1401 C C . LYS A 1 189 ? 18.940 -18.106 12.744 1.00 23.43 189 LYS A C 1
ATOM 1402 O O . LYS A 1 189 ? 20.162 -17.961 12.742 1.00 21.38 189 LYS A O 1
ATOM 1408 N N . GLU A 1 190 ? 18.235 -18.321 13.847 1.00 18.08 190 GLU A N 1
ATOM 1409 C CA . GLU A 1 190 ? 18.872 -18.419 15.160 1.00 23.82 190 GLU A CA 1
ATOM 1410 C C . GLU A 1 190 ? 19.807 -19.633 15.261 1.00 25.21 190 GLU A C 1
ATOM 1411 O O . GLU A 1 190 ? 20.866 -19.548 15.888 1.00 20.85 190 GLU A O 1
ATOM 1417 N N . LEU A 1 191 ? 19.426 -20.754 14.644 1.00 19.71 191 LEU A N 1
ATOM 1418 C CA . LEU A 1 191 ? 20.290 -21.938 14.632 1.00 24.98 191 LEU A CA 1
ATOM 1419 C C . LEU A 1 191 ? 21.560 -21.665 13.831 1.00 22.54 191 LEU A C 1
ATOM 1420 O O . LEU A 1 191 ? 22.673 -21.994 14.262 1.00 21.53 191 LEU A O 1
ATOM 1425 N N . SER A 1 192 ? 21.392 -21.049 12.665 1.00 21.50 192 SER A N 1
ATOM 1426 C CA . SER A 1 192 ? 22.531 -20.704 11.819 1.00 21.67 192 SER A CA 1
ATOM 1427 C C . SER A 1 192 ? 23.527 -19.819 12.560 1.00 29.95 192 SER A C 1
ATOM 1428 O O . SER A 1 192 ? 24.738 -20.036 12.482 1.00 24.03 192 SER A O 1
ATOM 1431 N N . ALA A 1 193 ? 23.025 -18.826 13.287 1.00 25.88 193 ALA A N 1
ATOM 1432 C CA . ALA A 1 193 ? 23.919 -17.912 14.001 1.00 29.17 193 ALA A CA 1
ATOM 1433 C C . ALA A 1 193 ? 24.613 -18.627 15.153 1.00 32.77 193 ALA A C 1
ATOM 1434 O O . ALA A 1 193 ? 25.794 -18.391 15.429 1.00 34.14 193 ALA A O 1
ATOM 1436 N N . LEU A 1 194 ? 23.871 -19.510 15.811 1.00 26.49 194 LEU A N 1
ATOM 1437 C CA . LEU A 1 194 ? 24.387 -20.281 16.935 1.00 27.55 194 LEU A CA 1
ATOM 1438 C C . LEU A 1 194 ? 25.562 -21.185 16.552 1.00 30.93 194 LEU A C 1
ATOM 1439 O O . LEU A 1 194 ? 26.605 -21.161 17.212 1.00 29.79 194 LEU A O 1
ATOM 1444 N N . VAL A 1 195 ? 25.403 -21.979 15.495 1.00 30.36 195 VAL A N 1
ATOM 1445 C CA . VAL A 1 195 ? 26.502 -22.849 15.042 1.00 33.43 195 VAL A CA 1
ATOM 1446 C C . VAL A 1 195 ? 27.501 -22.124 14.141 1.00 36.41 195 VAL A C 1
ATOM 1447 O O . VAL A 1 195 ? 28.514 -22.698 13.729 1.00 33.45 195 VAL A O 1
ATOM 1451 N N . ASN A 1 196 ? 27.207 -20.862 13.844 1.00 29.65 196 ASN A N 1
ATOM 1452 C CA . ASN A 1 196 ? 28.065 -20.013 13.020 1.00 36.18 196 ASN A CA 1
ATOM 1453 C C . ASN A 1 196 ? 28.389 -20.567 11.630 1.00 39.80 196 ASN A C 1
ATOM 1454 O O . ASN A 1 196 ? 29.553 -20.602 11.215 1.00 41.24 196 ASN A O 1
ATOM 1459 N N . ARG A 1 197 ? 27.357 -20.999 10.912 1.00 34.72 197 ARG A N 1
ATOM 1460 C CA . ARG A 1 197 ? 27.518 -21.355 9.507 1.00 40.48 197 ARG A CA 1
ATOM 1461 C C . ARG A 1 197 ? 26.198 -21.252 8.757 1.00 37.10 197 ARG A C 1
ATOM 1462 O O . ARG A 1 197 ? 25.117 -21.368 9.352 1.00 32.77 197 ARG A O 1
ATOM 1470 N N . GLU A 1 198 ? 26.287 -20.999 7.455 1.00 33.69 198 GLU A N 1
ATOM 1471 C CA . GLU A 1 198 ? 25.106 -21.029 6.602 1.00 42.44 198 GLU A CA 1
ATOM 1472 C C . GLU A 1 198 ? 24.591 -22.458 6.538 1.00 40.33 198 GLU A C 1
ATOM 1473 O O . GLU A 1 198 ? 25.376 -23.400 6.423 1.00 47.46 198 GLU A O 1
ATOM 1479 N N . LEU A 1 199 ? 23.275 -22.626 6.626 1.00 29.42 199 LEU A N 1
ATOM 1480 C CA . LEU A 1 199 ? 22.690 -23.959 6.564 1.00 24.26 199 LEU A CA 1
ATOM 1481 C C . LEU A 1 199 ? 21.990 -24.111 5.221 1.00 30.16 199 LEU A C 1
ATOM 1482 O O . LEU A 1 199 ? 20.773 -23.945 5.110 1.00 33.74 199 LEU A O 1
ATOM 1487 N N . THR A 1 200 ? 22.777 -24.430 4.202 1.00 26.47 200 THR A N 1
ATOM 1488 C CA . THR A 1 200 ? 22.327 -24.365 2.818 1.00 27.72 200 THR A CA 1
ATOM 1489 C C . THR A 1 200 ? 22.016 -25.731 2.220 1.00 28.13 200 THR A C 1
ATOM 1490 O O . THR A 1 200 ? 21.445 -25.816 1.133 1.00 32.22 200 THR A O 1
ATOM 1494 N N . GLN A 1 201 ? 22.406 -26.795 2.914 1.00 23.09 201 GLN A N 1
ATOM 1495 C CA . GLN A 1 201 ? 22.201 -28.149 2.407 1.00 23.38 201 GLN A CA 1
ATOM 1496 C C . GLN A 1 201 ? 21.032 -28.807 3.130 1.00 23.23 201 GLN A C 1
ATOM 1497 O O . GLN A 1 201 ? 20.760 -28.474 4.286 1.00 23.48 201 GLN A O 1
ATOM 1503 N N . PRO A 1 202 ? 20.339 -29.742 2.451 1.00 24.13 202 PRO A N 1
ATOM 1504 C CA . PRO A 1 202 ? 19.110 -30.324 3.009 1.00 20.10 202 PRO A CA 1
ATOM 1505 C C . PRO A 1 202 ? 19.249 -30.844 4.443 1.00 19.84 202 PRO A C 1
ATOM 1506 O O . PRO A 1 202 ? 18.359 -30.600 5.266 1.00 21.70 202 PRO A O 1
ATOM 1510 N N . ASP A 1 203 ? 20.343 -31.542 4.739 1.00 20.87 203 ASP A N 1
ATOM 1511 C CA . ASP A 1 203 ? 20.532 -32.120 6.071 1.00 20.65 203 ASP A CA 1
ATOM 1512 C C . ASP A 1 203 ? 21.190 -31.196 7.098 1.00 23.59 203 ASP A C 1
ATOM 1513 O O . ASP A 1 203 ? 21.428 -31.614 8.233 1.00 22.43 203 ASP A O 1
ATOM 1518 N N . ASP A 1 204 ? 21.487 -29.956 6.712 1.00 23.35 204 ASP A N 1
ATOM 1519 C CA . ASP A 1 204 ? 22.253 -29.060 7.584 1.00 24.12 204 ASP A CA 1
ATOM 1520 C C . ASP A 1 204 ? 21.567 -28.734 8.912 1.00 24.92 204 ASP A C 1
ATOM 1521 O O . ASP A 1 204 ? 22.229 -28.720 9.952 1.00 22.43 204 ASP A O 1
ATOM 1526 N N . VAL A 1 205 ? 20.259 -28.472 8.877 1.00 19.70 205 VAL A N 1
ATOM 1527 C CA . VAL A 1 205 ? 19.514 -28.151 10.091 1.00 17.56 205 VAL A CA 1
ATOM 1528 C C . VAL A 1 205 ? 19.542 -29.311 11.077 1.00 21.43 205 VAL A C 1
ATOM 1529 O O . VAL A 1 205 ? 19.833 -29.118 12.256 1.00 19.80 205 VAL A O 1
ATOM 1533 N N . ARG A 1 206 ? 19.264 -30.518 10.590 1.00 20.31 206 ARG A N 1
ATOM 1534 C CA . ARG A 1 206 ? 19.271 -31.697 11.454 1.00 24.48 206 ARG A CA 1
ATOM 1535 C C . ARG A 1 206 ? 20.645 -31.937 12.065 1.00 24.42 206 ARG A C 1
ATOM 1536 O O . ARG A 1 206 ? 20.770 -32.178 13.266 1.00 24.12 206 ARG A O 1
ATOM 1544 N N . LYS A 1 207 ? 21.677 -31.876 11.234 1.00 22.82 207 LYS A N 1
ATOM 1545 C CA . LYS A 1 207 ? 23.040 -32.079 11.709 1.00 22.48 207 LYS A CA 1
ATOM 1546 C C . LYS A 1 207 ? 23.437 -31.054 12.766 1.00 24.92 207 LYS A C 1
ATOM 1547 O O . LYS A 1 207 ? 24.031 -31.406 13.781 1.00 28.81 207 LYS A O 1
ATOM 1553 N N . ALA A 1 208 ? 23.103 -29.791 12.525 1.00 21.70 208 ALA A N 1
ATOM 1554 C CA . ALA A 1 208 ? 23.387 -28.735 13.493 1.00 23.88 208 ALA A CA 1
ATOM 1555 C C . ALA A 1 208 ? 22.675 -28.985 14.820 1.00 23.60 208 ALA A C 1
ATOM 1556 O O . ALA A 1 208 ? 23.259 -28.814 15.889 1.00 23.62 208 ALA A O 1
ATOM 1558 N N . ALA A 1 209 ? 21.403 -29.372 14.748 1.00 20.67 209 ALA A N 1
ATOM 1559 C CA . ALA A 1 209 ? 20.635 -29.666 15.952 1.00 20.11 209 ALA A CA 1
ATOM 1560 C C . ALA A 1 209 ? 21.264 -30.828 16.723 1.00 28.26 209 ALA A C 1
ATOM 1561 O O . ALA A 1 209 ? 21.402 -30.771 17.947 1.00 29.98 209 ALA A O 1
ATOM 1563 N N . GLN A 1 210 ? 21.653 -31.874 15.997 1.00 27.81 210 GLN A N 1
ATOM 1564 C CA A GLN A 1 210 ? 22.290 -33.049 16.590 0.47 31.86 210 GLN A CA 1
ATOM 1565 C CA B GLN A 1 210 ? 22.256 -33.035 16.638 0.53 31.37 210 GLN A CA 1
ATOM 1566 C C . GLN A 1 210 ? 23.597 -32.676 17.273 1.00 32.11 210 GLN A C 1
ATOM 1567 O O . GLN A 1 210 ? 23.947 -33.218 18.319 1.00 33.55 210 GLN A O 1
ATOM 1578 N N . GLU A 1 211 ? 24.322 -31.751 16.650 1.00 29.20 211 GLU A N 1
ATOM 1579 C CA . GLU A 1 211 ? 25.622 -31.295 17.140 1.00 31.52 211 GLU A CA 1
ATOM 1580 C C . GLU A 1 211 ? 25.483 -30.678 18.532 1.00 32.41 211 GLU A C 1
ATOM 1581 O O . GLU A 1 211 ? 26.310 -30.913 19.422 1.00 37.37 211 GLU A O 1
ATOM 1587 N N . ILE A 1 212 ? 24.427 -29.892 18.715 1.00 31.61 212 ILE A N 1
ATOM 1588 C CA . ILE A 1 212 ? 24.156 -29.244 19.998 1.00 32.01 212 ILE A CA 1
ATOM 1589 C C . ILE A 1 212 ? 23.792 -30.264 21.081 1.00 28.52 212 ILE A C 1
ATOM 1590 O O . ILE A 1 212 ? 24.215 -30.141 22.232 1.00 33.22 212 ILE A O 1
ATOM 1595 N N . VAL A 1 213 ? 23.001 -31.266 20.711 1.00 27.67 213 VAL A N 1
ATOM 1596 C CA . VAL A 1 213 ? 22.634 -32.314 21.654 1.00 27.54 213 VAL A CA 1
ATOM 1597 C C . VAL A 1 213 ? 23.866 -33.141 22.010 1.00 33.81 213 VAL A C 1
ATOM 1598 O O . VAL A 1 213 ? 24.165 -33.339 23.187 1.00 34.87 213 VAL A O 1
ATOM 1602 N N . ASN A 1 214 ? 24.586 -33.596 20.988 1.00 35.54 214 ASN A N 1
ATOM 1603 C CA . ASN A 1 214 ? 25.801 -34.383 21.188 1.00 42.61 214 ASN A CA 1
ATOM 1604 C C . ASN A 1 214 ? 26.863 -33.683 22.039 1.00 45.27 214 ASN A C 1
ATOM 1605 O O . ASN A 1 214 ? 27.570 -34.331 22.817 1.00 41.51 214 ASN A O 1
ATOM 1610 N N . SER A 1 215 ? 26.968 -32.364 21.901 1.00 38.68 215 SER A N 1
ATOM 1611 C CA . SER A 1 215 ? 27.973 -31.604 22.641 1.00 44.84 215 SER A CA 1
ATOM 1612 C C . SER A 1 215 ? 27.604 -31.442 24.117 1.00 46.59 215 SER A C 1
ATOM 1613 O O . SER A 1 215 ? 28.437 -31.033 24.931 1.00 43.12 215 SER A O 1
ATOM 1616 N N . GLY A 1 216 ? 26.359 -31.767 24.453 1.00 39.50 216 GLY A N 1
ATOM 1617 C CA . GLY A 1 216 ? 25.873 -31.673 25.819 1.00 43.79 216 GLY A CA 1
ATOM 1618 C C . GLY A 1 216 ? 25.302 -30.311 26.177 1.00 42.56 216 GLY A C 1
ATOM 1619 O O . GLY A 1 216 ? 24.950 -30.062 27.333 1.00 41.86 216 GLY A O 1
ATOM 1620 N N . LYS A 1 217 ? 25.204 -29.427 25.189 1.00 37.82 217 LYS A N 1
ATOM 1621 C CA . LYS A 1 217 ? 24.720 -28.070 25.433 1.00 31.92 217 LYS A CA 1
ATOM 1622 C C . LYS A 1 217 ? 23.235 -28.053 25.782 1.00 27.76 217 LYS A C 1
ATOM 1623 O O . LYS A 1 217 ? 22.802 -27.304 26.659 1.00 31.41 217 LYS A O 1
ATOM 1629 N N . ALA A 1 218 ? 22.457 -28.874 25.087 1.00 29.64 218 ALA A N 1
ATOM 1630 C CA . ALA A 1 218 ? 21.027 -28.969 25.355 1.00 27.10 218 ALA A CA 1
ATOM 1631 C C . ALA A 1 218 ? 20.583 -30.424 25.307 1.00 29.72 218 ALA A C 1
ATOM 1632 O O . ALA A 1 218 ? 21.109 -31.214 24.519 1.00 32.66 218 ALA A O 1
ATOM 1634 N N . LYS A 1 219 ? 19.622 -30.779 26.154 1.00 30.29 219 LYS A N 1
ATOM 1635 C CA . LYS A 1 219 ? 19.064 -32.130 26.142 1.00 29.19 219 LYS A CA 1
ATOM 1636 C C . LYS A 1 219 ? 18.168 -32.313 24.926 1.00 29.61 219 LYS A C 1
ATOM 1637 O O . LYS A 1 219 ? 18.157 -33.368 24.292 1.00 29.51 219 LYS A O 1
ATOM 1643 N N . ARG A 1 220 ? 17.419 -31.265 24.610 1.00 24.15 220 ARG A N 1
ATOM 1644 C CA . ARG A 1 220 ? 16.500 -31.273 23.486 1.00 25.82 220 ARG A CA 1
ATOM 1645 C C . ARG A 1 220 ? 16.657 -29.993 22.682 1.00 21.83 220 ARG A C 1
ATOM 1646 O O . ARG A 1 220 ? 16.751 -28.903 23.247 1.00 28.06 220 ARG A O 1
ATOM 1654 N N . VAL A 1 221 ? 16.688 -30.135 21.363 1.00 20.89 221 VAL A N 1
ATOM 1655 C CA . VAL A 1 221 ? 16.734 -28.990 20.470 1.00 17.59 221 VAL A CA 1
ATOM 1656 C C . VAL A 1 221 ? 15.544 -29.096 19.536 1.00 20.23 221 VAL A C 1
ATOM 1657 O O . VAL A 1 221 ? 15.375 -30.099 18.837 1.00 21.92 221 VAL A O 1
ATOM 1661 N N . VAL A 1 222 ? 14.695 -28.083 19.545 1.00 18.22 222 VAL A N 1
ATOM 1662 C CA . VAL A 1 222 ? 13.610 -28.049 18.585 1.00 16.56 222 VAL A CA 1
ATOM 1663 C C . VAL A 1 222 ? 13.848 -26.875 17.654 1.00 17.48 222 VAL A C 1
ATOM 1664 O O . VAL A 1 222 ? 13.742 -25.721 18.066 1.00 23.42 222 VAL A O 1
ATOM 1668 N N . VAL A 1 223 ? 14.199 -27.171 16.408 1.00 17.49 223 VAL A N 1
ATOM 1669 C CA . VAL A 1 223 ? 14.384 -26.118 15.426 1.00 18.86 223 VAL A CA 1
ATOM 1670 C C . VAL A 1 223 ? 13.038 -25.830 14.778 1.00 18.78 223 VAL A C 1
ATOM 1671 O O . VAL A 1 223 ? 12.477 -26.674 14.079 1.00 17.76 223 VAL A O 1
ATOM 1675 N N . SER A 1 224 ? 12.509 -24.637 15.007 1.00 14.82 224 SER A N 1
ATOM 1676 C CA . SER A 1 224 ? 11.220 -24.308 14.408 1.00 18.36 224 SER A CA 1
ATOM 1677 C C . SER A 1 224 ? 11.437 -23.755 12.993 1.00 19.47 224 SER A C 1
ATOM 1678 O O . SER A 1 224 ? 12.391 -23.012 12.731 1.00 16.29 224 SER A O 1
ATOM 1681 N N . LEU A 1 225 ? 10.558 -24.155 12.082 1.00 14.75 225 LEU A N 1
ATOM 1682 C CA . LEU A 1 225 ? 10.769 -23.979 10.652 1.00 12.23 225 LEU A CA 1
ATOM 1683 C C . LEU A 1 225 ? 9.633 -23.195 9.993 1.00 12.16 225 LEU A C 1
ATOM 1684 O O . LEU A 1 225 ? 9.339 -23.398 8.810 1.00 14.98 225 LEU A O 1
ATOM 1689 N N . GLY A 1 226 ? 9.001 -22.299 10.748 1.00 17.24 226 GLY A N 1
ATOM 1690 C CA . GLY A 1 226 ? 7.902 -21.511 10.203 1.00 17.81 226 GLY A CA 1
ATOM 1691 C C . GLY A 1 226 ? 6.792 -22.420 9.690 1.00 15.61 226 GLY A C 1
ATOM 1692 O O . GLY A 1 226 ? 6.357 -23.314 10.409 1.00 17.50 226 GLY A O 1
ATOM 1693 N N . PRO A 1 227 ? 6.356 -22.225 8.430 1.00 17.53 227 PRO A N 1
ATOM 1694 C CA . PRO A 1 227 ? 5.272 -23.057 7.886 1.00 17.02 227 PRO A CA 1
ATOM 1695 C C . PRO A 1 227 ? 5.665 -24.525 7.707 1.00 15.39 227 PRO A C 1
ATOM 1696 O O . PRO A 1 227 ? 4.799 -25.381 7.530 1.00 19.45 227 PRO A O 1
ATOM 1700 N N . GLN A 1 228 ? 6.957 -24.829 7.766 1.00 15.71 228 GLN A N 1
ATOM 1701 C CA . GLN A 1 228 ? 7.388 -26.223 7.652 1.00 11.94 228 GLN A CA 1
ATOM 1702 C C . GLN A 1 228 ? 7.291 -26.997 8.967 1.00 14.52 228 GLN A C 1
ATOM 1703 O O . GLN A 1 228 ? 7.575 -28.202 9.018 1.00 17.44 228 GLN A O 1
ATOM 1709 N N . GLY A 1 229 ? 6.871 -26.315 10.030 1.00 15.45 229 GLY A N 1
ATOM 1710 C CA . GLY A 1 229 ? 6.705 -26.962 11.317 1.00 14.96 229 GLY A CA 1
ATOM 1711 C C . GLY A 1 229 ? 7.959 -26.928 12.166 1.00 17.45 229 GLY A C 1
ATOM 1712 O O . GLY A 1 229 ? 8.502 -25.865 12.454 1.00 16.50 229 GLY A O 1
ATOM 1713 N N . ALA A 1 230 ? 8.425 -28.097 12.584 1.00 16.22 230 ALA A N 1
ATOM 1714 C CA . ALA A 1 230 ? 9.602 -28.128 13.437 1.00 16.57 230 ALA A CA 1
ATOM 1715 C C . ALA A 1 230 ? 10.342 -29.449 13.365 1.00 18.17 230 ALA A C 1
ATOM 1716 O O . ALA A 1 230 ? 9.771 -30.497 13.039 1.00 20.25 230 ALA A O 1
ATOM 1718 N N . LEU A 1 231 ? 11.630 -29.385 13.677 1.00 17.59 231 LEU A N 1
ATOM 1719 C CA . LEU A 1 231 ? 12.440 -30.590 13.798 1.00 19.96 231 LEU A CA 1
ATOM 1720 C C . LEU A 1 231 ? 12.911 -30.702 15.244 1.00 20.96 231 LEU A C 1
ATOM 1721 O O . LEU A 1 231 ? 13.583 -29.805 15.761 1.00 26.00 231 LEU A O 1
ATOM 1726 N N . GLY A 1 232 ? 12.548 -31.802 15.898 1.00 19.99 232 GLY A N 1
ATOM 1727 C CA . GLY A 1 232 ? 12.913 -32.023 17.284 1.00 22.22 232 GLY A CA 1
ATOM 1728 C C . GLY A 1 232 ? 13.982 -33.091 17.389 1.00 24.20 232 GLY A C 1
ATOM 1729 O O . GLY A 1 232 ? 13.873 -34.155 16.775 1.00 23.28 232 GLY A O 1
ATOM 1730 N N . VAL A 1 233 ? 15.025 -32.801 18.160 1.00 24.56 233 VAL A N 1
ATOM 1731 C CA . VAL A 1 233 ? 16.147 -33.722 18.304 1.00 32.30 233 VAL A CA 1
ATOM 1732 C C . VAL A 1 233 ? 16.427 -34.043 19.774 1.00 29.66 233 VAL A C 1
ATOM 1733 O O . VAL A 1 233 ? 16.400 -33.150 20.628 1.00 25.06 233 VAL A O 1
ATOM 1737 N N . ASP A 1 234 ? 16.668 -35.330 20.039 1.00 27.30 234 ASP A N 1
ATOM 1738 C CA . ASP A 1 234 ? 17.003 -35.868 21.349 1.00 36.45 234 ASP A CA 1
ATOM 1739 C C . ASP A 1 234 ? 18.339 -36.575 21.232 1.00 32.38 234 ASP A C 1
ATOM 1740 O O . ASP A 1 234 ? 18.940 -36.607 20.160 1.00 31.82 234 ASP A O 1
ATOM 1745 N N . SER A 1 235 ? 18.784 -37.184 22.326 1.00 37.72 235 SER A N 1
ATOM 1746 C CA . SER A 1 235 ? 19.945 -38.056 22.267 1.00 41.11 235 SER A CA 1
ATOM 1747 C C . SER A 1 235 ? 19.553 -39.370 21.594 1.00 43.05 235 SER A C 1
ATOM 1748 O O . SER A 1 235 ? 20.413 -40.131 21.151 1.00 46.37 235 SER A O 1
ATOM 1751 N N . GLU A 1 236 ? 18.248 -39.620 21.507 1.00 36.17 236 GLU A N 1
ATOM 1752 C CA . GLU A 1 236 ? 17.737 -40.889 20.998 1.00 41.85 236 GLU A CA 1
ATOM 1753 C C . GLU A 1 236 ? 16.818 -40.740 19.790 1.00 41.50 236 GLU A C 1
ATOM 1754 O O . GLU A 1 236 ? 16.647 -41.680 19.012 1.00 42.96 236 GLU A O 1
ATOM 1760 N N . ASN A 1 237 ? 16.220 -39.566 19.628 1.00 31.38 237 ASN A N 1
ATOM 1761 C CA . ASN A 1 237 ? 15.217 -39.393 18.584 1.00 34.18 237 ASN A CA 1
ATOM 1762 C C . ASN A 1 237 ? 15.393 -38.157 17.718 1.00 28.93 237 ASN A C 1
ATOM 1763 O O . ASN A 1 237 ? 16.029 -37.174 18.113 1.00 30.00 237 ASN A O 1
ATOM 1768 N N . CYS A 1 238 ? 14.804 -38.220 16.529 1.00 28.05 238 CYS A N 1
ATOM 1769 C CA . CYS A 1 238 ? 14.764 -37.093 15.612 1.00 29.12 238 CYS A CA 1
ATOM 1770 C C . CYS A 1 238 ? 13.439 -37.154 14.888 1.00 29.96 238 CYS A C 1
ATOM 1771 O O . CYS A 1 238 ? 13.122 -38.155 14.247 1.00 36.14 238 CYS A O 1
ATOM 1774 N N . ILE A 1 239 ? 12.653 -36.094 14.992 1.00 25.83 239 ILE A N 1
ATOM 1775 C CA . ILE A 1 239 ? 11.359 -36.097 14.338 1.00 30.15 239 ILE A CA 1
ATOM 1776 C C . ILE A 1 239 ? 11.079 -34.755 13.694 1.00 36.14 239 ILE A C 1
ATOM 1777 O O . ILE A 1 239 ? 11.49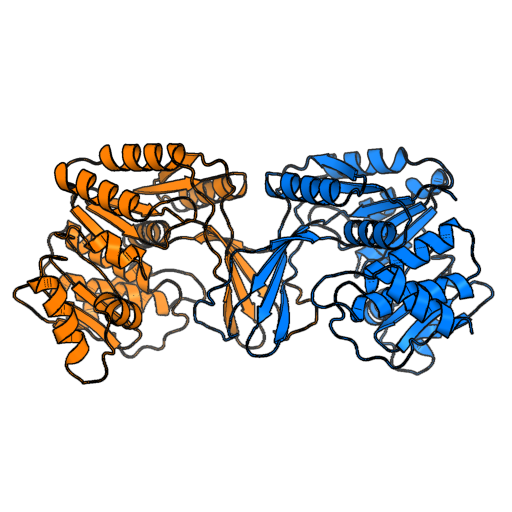6 -33.708 14.204 1.00 27.02 239 ILE A O 1
ATOM 1782 N N . GLN A 1 240 ? 10.382 -34.788 12.563 1.00 28.83 240 GLN A N 1
ATOM 1783 C CA . GLN A 1 240 ? 9.876 -33.561 11.984 1.00 20.13 240 GLN A CA 1
ATOM 1784 C C . GLN A 1 240 ? 8.362 -33.605 12.024 1.00 19.73 240 GLN A C 1
ATOM 1785 O O . GLN A 1 240 ? 7.741 -34.636 11.734 1.00 21.96 240 GLN A O 1
ATOM 1791 N N . VAL A 1 241 ? 7.772 -32.485 12.404 1.00 18.50 241 VAL A N 1
ATOM 1792 C CA . VAL A 1 241 ? 6.326 -32.371 12.431 1.00 17.27 241 VAL A CA 1
ATOM 1793 C C . VAL A 1 241 ? 5.933 -31.183 11.571 1.00 17.74 241 VAL A C 1
ATOM 1794 O O . VAL A 1 241 ? 6.433 -30.077 11.774 1.00 22.29 241 VAL A O 1
ATOM 1798 N N . VAL A 1 242 ? 5.048 -31.421 10.605 1.00 16.64 242 VAL A N 1
ATOM 1799 C CA . VAL A 1 242 ? 4.596 -30.375 9.689 1.00 19.78 242 VAL A CA 1
ATOM 1800 C C . VAL A 1 242 ? 3.135 -30.039 9.992 1.00 16.06 242 VAL A C 1
ATOM 1801 O O . VAL A 1 242 ? 2.323 -30.942 10.192 1.00 22.26 242 VAL A O 1
ATOM 1805 N N . PRO A 1 243 ? 2.798 -28.738 10.038 1.00 18.96 243 PRO A N 1
ATOM 1806 C CA . PRO A 1 243 ? 1.411 -28.344 10.303 1.00 18.24 243 PRO A CA 1
ATOM 1807 C C . PRO A 1 243 ? 0.505 -28.741 9.149 1.00 18.08 243 PRO A C 1
ATOM 1808 O O . PRO A 1 243 ? 0.978 -28.967 8.030 1.00 18.26 243 PRO A O 1
ATOM 1812 N N . PRO A 1 244 ? -0.805 -28.811 9.408 1.00 17.81 244 PRO A N 1
ATOM 1813 C CA . PRO A 1 244 ? -1.749 -29.060 8.318 1.00 20.26 244 PRO A CA 1
ATOM 1814 C C . PRO A 1 244 ? -1.795 -27.869 7.365 1.00 18.87 244 PRO A C 1
ATOM 1815 O O . PRO A 1 244 ? -1.399 -26.759 7.747 1.00 22.71 244 PRO A O 1
ATOM 1819 N N . PRO A 1 245 ? -2.254 -28.101 6.124 1.00 23.79 245 PRO A N 1
ATOM 1820 C CA . PRO A 1 245 ? -2.256 -27.053 5.098 1.00 27.91 245 PRO A CA 1
ATOM 1821 C C . PRO A 1 245 ? -3.424 -26.091 5.264 1.00 28.87 245 PRO A C 1
ATOM 1822 O O . PRO A 1 245 ? -4.405 -26.161 4.522 1.00 32.30 245 PRO A O 1
ATOM 1826 N N . VAL A 1 246 ? -3.303 -25.213 6.254 1.00 26.32 246 VAL A N 1
ATOM 1827 C CA . VAL A 1 246 ? -4.280 -24.163 6.506 1.00 30.32 246 VAL A CA 1
ATOM 1828 C C . VAL A 1 246 ? -3.583 -22.817 6.391 1.00 35.44 246 VAL A C 1
ATOM 1829 O O . VAL A 1 246 ? -2.445 -22.665 6.833 1.00 34.76 246 VAL A O 1
ATOM 1833 N N . LYS A 1 247 ? -4.266 -21.846 5.795 1.00 31.40 247 LYS A N 1
ATOM 1834 C CA . LYS A 1 247 ? -3.676 -20.535 5.538 1.00 35.13 247 LYS A CA 1
ATOM 1835 C C . LYS A 1 247 ? -3.422 -19.732 6.809 1.00 33.61 247 LYS A C 1
ATOM 1836 O O . LYS A 1 247 ? -4.306 -19.570 7.653 1.00 35.01 247 LYS A O 1
ATOM 1842 N N . SER A 1 248 ? -2.206 -19.213 6.929 1.00 30.97 248 SER A N 1
ATOM 1843 C CA . SER A 1 248 ? -1.860 -18.350 8.050 1.00 23.35 248 SER A CA 1
ATOM 1844 C C . SER A 1 248 ? -2.494 -16.978 7.834 1.00 31.09 248 SER A C 1
ATOM 1845 O O . SER A 1 248 ? -2.419 -16.422 6.736 1.00 35.45 248 SER A O 1
ATOM 1848 N N . GLN A 1 249 ? -3.147 -16.456 8.870 1.00 26.14 249 GLN A N 1
ATOM 1849 C CA . GLN A 1 249 ? -3.707 -15.108 8.831 1.00 25.32 249 GLN A CA 1
ATOM 1850 C C . GLN A 1 249 ? -2.666 -14.079 9.284 1.00 28.31 249 GLN A C 1
ATOM 1851 O O . GLN A 1 249 ? -2.570 -12.976 8.735 1.00 28.89 249 GLN A O 1
ATOM 1857 N N . SER A 1 250 ? -1.907 -14.451 10.311 1.00 26.91 250 SER A N 1
ATOM 1858 C CA . SER A 1 250 ? -0.876 -13.591 10.882 1.00 23.87 250 SER A CA 1
ATOM 1859 C C . SER A 1 250 ? 0.077 -14.417 11.738 1.00 22.16 250 SER A C 1
ATOM 1860 O O . SER A 1 250 ? -0.346 -15.085 12.675 1.00 29.56 250 SER A O 1
ATOM 1863 N N . THR A 1 251 ? 1.362 -14.364 11.412 1.00 18.64 251 THR A N 1
ATOM 1864 C CA . THR A 1 251 ? 2.360 -15.206 12.068 1.00 18.10 251 THR A CA 1
ATOM 1865 C C . THR A 1 251 ? 2.825 -14.708 13.439 1.00 17.45 251 THR A C 1
ATOM 1866 O O . THR A 1 251 ? 3.526 -15.419 14.151 1.00 22.38 251 THR A O 1
ATOM 1870 N N . VAL A 1 252 ? 2.439 -13.491 13.802 1.00 19.76 252 VAL A N 1
ATOM 1871 C CA . VAL A 1 252 ? 2.807 -12.930 15.093 1.00 17.03 252 VAL A CA 1
ATOM 1872 C C . VAL A 1 252 ? 2.395 -13.837 16.248 1.00 25.96 252 VAL A C 1
ATOM 1873 O O . VAL A 1 252 ? 1.245 -14.253 16.341 1.00 26.27 252 VAL A O 1
ATOM 1877 N N . GLY A 1 253 ? 3.347 -14.135 17.125 1.00 20.77 253 GLY A N 1
ATOM 1878 C CA . GLY A 1 253 ? 3.074 -14.925 18.309 1.00 18.39 253 GLY A CA 1
ATOM 1879 C C . GLY A 1 253 ? 3.240 -16.423 18.136 1.00 16.30 253 GLY A C 1
ATOM 1880 O O . GLY A 1 253 ? 3.005 -17.181 19.071 1.00 15.92 253 GLY A O 1
ATOM 1881 N N . ALA A 1 254 ? 3.645 -16.857 16.948 1.00 16.14 254 ALA A N 1
ATOM 1882 C CA . ALA A 1 254 ? 3.784 -18.294 16.689 1.00 14.94 254 ALA A CA 1
ATOM 1883 C C . ALA A 1 254 ? 4.865 -18.919 17.573 1.00 17.42 254 ALA A C 1
ATOM 1884 O O . ALA A 1 254 ? 4.658 -19.986 18.167 1.00 16.40 254 ALA A O 1
ATOM 1886 N N . GLY A 1 255 ? 6.018 -18.259 17.640 1.00 19.88 255 GLY A N 1
ATOM 1887 C CA . GLY A 1 255 ? 7.146 -18.770 18.402 1.00 19.54 255 GLY A CA 1
ATOM 1888 C C . GLY A 1 255 ? 6.847 -18.938 19.887 1.00 17.20 255 GLY A C 1
ATOM 1889 O O . GLY A 1 255 ? 7.112 -19.990 20.485 1.00 17.54 255 GLY A O 1
ATOM 1890 N N . ASP A 1 256 ? 6.297 -17.898 20.495 1.00 17.51 256 ASP A N 1
ATOM 1891 C CA . ASP A 1 256 ? 6.013 -17.944 21.922 1.00 20.30 256 ASP A CA 1
ATOM 1892 C C . ASP A 1 256 ? 4.886 -18.924 22.239 1.00 15.61 256 ASP A C 1
ATOM 1893 O O . ASP A 1 256 ? 4.894 -19.560 23.290 1.00 19.68 256 ASP A O 1
ATOM 1898 N N . SER A 1 257 ? 3.924 -19.049 21.330 1.00 16.89 257 SER A N 1
ATOM 1899 C CA . SER A 1 257 ? 2.853 -20.021 21.505 1.00 17.37 257 SER A CA 1
ATOM 1900 C C . SER A 1 257 ? 3.425 -21.427 21.476 1.00 17.03 257 SER A C 1
ATOM 1901 O O . SER A 1 257 ? 3.069 -22.265 22.308 1.00 17.24 257 SER A O 1
ATOM 1904 N N . MET A 1 258 ? 4.305 -21.687 20.513 1.00 16.82 258 MET A N 1
ATOM 1905 C CA . MET A 1 258 ? 4.969 -22.986 20.438 1.00 18.62 258 MET A CA 1
ATOM 1906 C C . MET A 1 258 ? 5.764 -23.293 21.705 1.00 20.09 258 MET A C 1
ATOM 1907 O O . MET A 1 258 ? 5.691 -24.408 22.239 1.00 18.20 258 MET A O 1
ATOM 1912 N N . VAL A 1 259 ? 6.538 -22.321 22.183 1.00 17.67 259 VAL A N 1
ATOM 1913 C CA . VAL A 1 259 ? 7.318 -22.529 23.405 1.00 15.75 259 VAL A CA 1
ATOM 1914 C C . VAL A 1 259 ? 6.432 -22.813 24.618 1.00 20.79 259 VAL A C 1
ATOM 1915 O O . VAL A 1 259 ? 6.732 -23.715 25.413 1.00 19.35 259 VAL A O 1
ATOM 1919 N N . GLY A 1 260 ? 5.337 -22.064 24.744 1.00 20.07 260 GLY A N 1
ATOM 1920 C CA . GLY A 1 260 ? 4.379 -22.287 25.818 1.00 21.57 260 GLY A CA 1
ATOM 1921 C C . GLY A 1 260 ? 3.847 -23.710 25.811 1.00 19.28 260 GLY A C 1
ATOM 1922 O O . GLY A 1 260 ? 3.800 -24.376 26.853 1.00 21.36 260 GLY A O 1
ATOM 1923 N N . ALA A 1 261 ? 3.476 -24.186 24.627 1.00 17.09 261 ALA A N 1
ATOM 1924 C CA . ALA A 1 261 ? 2.947 -25.540 24.476 1.00 19.56 261 ALA A CA 1
ATOM 1925 C C . ALA A 1 261 ? 3.980 -26.605 24.809 1.00 20.53 261 ALA A C 1
ATOM 1926 O O . ALA A 1 261 ? 3.673 -27.601 25.477 1.00 20.51 261 ALA A O 1
ATOM 1928 N N . MET A 1 262 ? 5.200 -26.427 24.313 1.00 20.27 262 MET A N 1
ATOM 1929 C CA . MET A 1 262 ? 6.230 -27.423 24.574 1.00 16.63 262 MET A CA 1
ATOM 1930 C C . MET A 1 262 ? 6.619 -27.448 26.047 1.00 22.36 262 MET A C 1
ATOM 1931 O O . MET A 1 262 ? 6.922 -28.505 26.596 1.00 24.39 262 MET A O 1
ATOM 1936 N N . THR A 1 263 ? 6.577 -26.284 26.688 1.00 23.28 263 THR A N 1
ATOM 1937 C CA . THR A 1 263 ? 6.867 -26.171 28.112 1.00 19.95 263 THR A CA 1
ATOM 1938 C C . THR A 1 263 ? 5.865 -26.976 28.934 1.00 24.59 263 THR A C 1
ATOM 1939 O O . THR A 1 263 ? 6.239 -27.696 29.861 1.00 27.00 263 THR A O 1
ATOM 1943 N N . LEU A 1 264 ? 4.587 -26.842 28.598 1.00 21.54 264 LEU A N 1
ATOM 1944 C CA . LEU A 1 264 ? 3.546 -27.613 29.273 1.00 21.65 264 LEU A CA 1
ATOM 1945 C C . LEU A 1 264 ? 3.753 -29.110 29.093 1.00 23.80 264 LEU A C 1
ATOM 1946 O O . LEU A 1 264 ? 3.595 -29.882 30.038 1.00 29.72 264 LEU A O 1
ATOM 1951 N N . LYS A 1 265 ? 4.109 -29.520 27.879 1.00 21.75 265 LYS A N 1
ATOM 1952 C CA . LYS A 1 265 ? 4.388 -30.933 27.621 1.00 24.42 265 LYS A CA 1
ATOM 1953 C C . LYS A 1 265 ? 5.606 -31.396 28.401 1.00 26.42 265 LYS A C 1
ATOM 1954 O O . LYS A 1 265 ? 5.646 -32.527 28.898 1.00 29.50 265 LYS A O 1
ATOM 1960 N N . LEU A 1 266 ? 6.602 -30.522 28.510 1.00 25.79 266 LEU A N 1
ATOM 1961 C CA . LEU A 1 266 ? 7.822 -30.855 29.242 1.00 28.30 266 LEU A CA 1
ATOM 1962 C C . LEU A 1 266 ? 7.494 -31.068 30.720 1.00 34.07 266 LEU A C 1
ATOM 1963 O O . LEU A 1 266 ? 8.013 -31.989 31.362 1.00 32.40 266 LEU A O 1
ATOM 1968 N N . ALA A 1 267 ? 6.606 -30.229 31.250 1.00 30.85 267 ALA A N 1
ATOM 1969 C CA . ALA A 1 267 ? 6.183 -30.338 32.645 1.00 29.65 267 ALA A CA 1
ATOM 1970 C C . ALA A 1 267 ? 5.410 -31.627 32.906 1.00 37.08 267 ALA A C 1
ATOM 1971 O O . ALA A 1 267 ? 5.373 -32.119 34.035 1.00 38.11 267 ALA A O 1
ATOM 1973 N N . GLU A 1 268 ? 4.795 -32.169 31.861 1.00 33.01 268 GLU A N 1
ATOM 1974 C CA . GLU A 1 268 ? 4.033 -33.411 31.974 1.00 37.82 268 GLU A CA 1
ATOM 1975 C C . GLU A 1 268 ? 4.931 -34.603 31.681 1.00 31.59 268 GLU A C 1
ATOM 1976 O O . GLU A 1 268 ? 4.468 -35.744 31.628 1.00 37.81 268 GLU A O 1
ATOM 1982 N N . ASN A 1 269 ? 6.218 -34.319 31.494 1.00 31.00 269 ASN A N 1
ATOM 1983 C CA . ASN A 1 269 ? 7.214 -35.320 31.115 1.00 34.34 269 ASN A CA 1
ATOM 1984 C C . ASN A 1 269 ? 6.829 -36.120 29.867 1.00 33.04 269 ASN A C 1
ATOM 1985 O O . ASN A 1 269 ? 7.012 -37.335 29.811 1.00 36.54 269 ASN A O 1
ATOM 1990 N N . ALA A 1 270 ? 6.306 -35.422 28.864 1.00 26.77 270 ALA A N 1
ATOM 1991 C CA . ALA A 1 270 ? 5.857 -36.059 27.631 1.00 31.49 270 ALA A CA 1
ATOM 1992 C C . ALA A 1 270 ? 7.020 -36.506 26.747 1.00 31.01 270 ALA A C 1
ATOM 1993 O O . ALA A 1 270 ? 8.167 -36.098 26.950 1.00 32.59 270 ALA A O 1
ATOM 1995 N N . SER A 1 271 ? 6.710 -37.350 25.766 1.00 29.15 271 SER A N 1
ATOM 1996 C CA . SER A 1 271 ? 7.697 -37.808 24.792 1.00 33.70 271 SER A CA 1
ATOM 1997 C C . SER A 1 271 ? 8.123 -36.641 23.905 1.00 31.59 271 SER A C 1
ATOM 1998 O O . SER A 1 271 ? 7.436 -35.618 23.847 1.00 27.53 271 SER A O 1
ATOM 2001 N N . LEU A 1 272 ? 9.256 -36.786 23.224 1.00 27.54 272 LEU A N 1
ATOM 2002 C CA . LEU A 1 272 ? 9.715 -35.747 22.302 1.00 24.43 272 LEU A CA 1
ATOM 2003 C C . LEU A 1 272 ? 8.665 -35.503 21.220 1.00 26.55 272 LEU A C 1
ATOM 2004 O O . LEU A 1 272 ? 8.379 -34.357 20.861 1.00 27.25 272 LEU A O 1
ATOM 2009 N N . GLU A 1 273 ? 8.083 -36.589 20.716 1.00 27.63 273 GLU A N 1
ATOM 2010 C CA . GLU A 1 273 ? 7.058 -36.501 19.682 1.00 27.75 273 GLU A CA 1
ATOM 2011 C C . GLU A 1 273 ? 5.839 -35.707 20.140 1.00 23.39 273 GLU A C 1
ATOM 2012 O O . GLU A 1 273 ? 5.370 -34.809 19.438 1.00 27.16 273 GLU A O 1
ATOM 2018 N N . GLU A 1 274 ? 5.340 -36.034 21.326 1.00 22.09 274 GLU A N 1
ATOM 2019 C CA . GLU A 1 274 ? 4.159 -35.374 21.862 1.00 24.57 274 GLU A CA 1
ATOM 2020 C C . GLU A 1 274 ? 4.452 -33.895 22.088 1.00 24.53 274 GLU A C 1
ATOM 2021 O O . GLU A 1 274 ? 3.621 -33.029 21.802 1.00 22.45 274 GLU A O 1
ATOM 2027 N N . MET A 1 275 ? 5.656 -33.616 22.584 1.00 22.11 275 MET A N 1
ATOM 2028 C CA . MET A 1 275 ? 6.087 -32.244 22.821 1.00 21.21 275 MET A CA 1
ATOM 2029 C C . MET A 1 275 ? 6.136 -31.419 21.530 1.00 22.34 275 MET A C 1
ATOM 2030 O O . MET A 1 275 ? 5.606 -30.310 21.480 1.00 22.26 275 MET A O 1
ATOM 2035 N N . VAL A 1 276 ? 6.774 -31.952 20.492 1.00 21.11 276 VAL A N 1
ATOM 2036 C CA . VAL A 1 276 ? 6.911 -31.216 19.232 1.00 20.16 276 VAL A CA 1
ATOM 2037 C C . VAL A 1 276 ? 5.563 -31.078 18.528 1.00 21.44 276 VAL A C 1
ATOM 2038 O O . VAL A 1 276 ? 5.242 -30.020 17.973 1.00 18.95 276 VAL A O 1
ATOM 2042 N N . ARG A 1 277 ? 4.761 -32.136 18.570 1.00 19.19 277 ARG A N 1
ATOM 2043 C CA . ARG A 1 277 ? 3.432 -32.075 17.976 1.00 21.86 277 ARG A CA 1
ATOM 2044 C C . ARG A 1 277 ? 2.584 -30.974 18.605 1.00 24.89 277 ARG A C 1
ATOM 2045 O O . ARG A 1 277 ? 1.948 -30.205 17.898 1.00 23.68 277 ARG A O 1
ATOM 2053 N N . PHE A 1 278 ? 2.572 -30.912 19.933 1.00 19.77 278 PHE A N 1
ATOM 2054 C CA . PHE A 1 278 ? 1.779 -29.913 20.633 1.00 23.52 278 PHE A CA 1
ATOM 2055 C C . PHE A 1 278 ? 2.353 -28.525 20.366 1.00 16.67 278 PHE A C 1
ATOM 2056 O O . PHE A 1 278 ? 1.609 -27.554 20.213 1.00 18.05 278 PHE A O 1
ATOM 2064 N N . GLY A 1 279 ? 3.680 -28.440 20.283 1.00 18.39 279 GLY A N 1
ATOM 2065 C CA . GLY A 1 279 ? 4.343 -27.189 19.942 1.00 18.20 279 GLY A CA 1
ATOM 2066 C C . GLY A 1 279 ? 3.930 -26.676 18.568 1.00 20.06 279 GLY A C 1
ATOM 2067 O O . GLY A 1 279 ? 3.600 -25.497 18.404 1.00 18.37 279 GLY A O 1
ATOM 2068 N N . VAL A 1 280 ? 3.966 -27.551 17.567 1.00 15.79 280 VAL A N 1
ATOM 2069 C CA . VAL A 1 280 ? 3.545 -27.166 16.224 1.00 15.44 280 VAL A CA 1
ATOM 2070 C C . VAL A 1 280 ? 2.063 -26.798 16.207 1.00 18.09 280 VAL A C 1
ATOM 2071 O O . VAL A 1 280 ? 1.669 -25.827 15.554 1.00 15.95 280 VAL A O 1
ATOM 2075 N N . ALA A 1 281 ? 1.247 -27.566 16.927 1.00 18.15 281 ALA A N 1
ATOM 2076 C CA . ALA A 1 281 ? -0.186 -27.273 16.991 1.00 16.31 281 ALA A CA 1
ATOM 2077 C C . ALA A 1 281 ? -0.450 -25.869 17.530 1.00 15.98 281 ALA A C 1
ATOM 2078 O O . ALA A 1 281 ? -1.254 -25.123 16.964 1.00 18.69 281 ALA A O 1
ATOM 2080 N N . ALA A 1 282 ? 0.227 -25.506 18.615 1.00 16.88 282 ALA A N 1
ATOM 2081 C CA . ALA A 1 282 ? 0.034 -24.183 19.210 1.00 15.56 282 ALA A CA 1
ATOM 2082 C C . ALA A 1 282 ? 0.634 -23.077 18.352 1.00 21.15 282 ALA A C 1
ATOM 2083 O O . ALA A 1 282 ? 0.033 -22.008 18.189 1.00 17.82 282 ALA A O 1
ATOM 2085 N N . GLY A 1 283 ? 1.840 -23.311 17.834 1.00 15.57 283 GLY A N 1
ATOM 2086 C CA . GLY A 1 283 ? 2.476 -22.339 16.963 1.00 14.69 283 GLY A CA 1
ATOM 2087 C C . GLY A 1 283 ? 1.599 -22.019 15.756 1.00 18.99 283 GLY A C 1
ATOM 2088 O O . GLY A 1 283 ? 1.381 -20.858 15.409 1.00 18.05 283 GLY A O 1
ATOM 2089 N N . SER A 1 284 ? 1.088 -23.063 15.113 1.00 17.38 284 SER A N 1
ATOM 2090 C CA . SER A 1 284 ? 0.264 -22.880 13.929 1.00 16.11 284 SER A CA 1
ATOM 2091 C C . SER A 1 284 ? -1.130 -22.356 14.291 1.00 17.07 284 SER A C 1
ATOM 2092 O O . SER A 1 284 ? -1.727 -21.599 13.527 1.00 18.02 284 SER A O 1
ATOM 2095 N N . ALA A 1 285 ? -1.630 -22.730 15.465 1.00 16.58 285 ALA A N 1
ATOM 2096 C CA . ALA A 1 285 ? -2.900 -22.187 15.939 1.00 16.56 285 ALA A CA 1
ATOM 2097 C C . ALA A 1 285 ? -2.774 -20.677 16.095 1.00 21.43 285 ALA A C 1
ATOM 2098 O O . ALA A 1 285 ? -3.699 -19.933 15.763 1.00 19.33 285 ALA A O 1
ATOM 2100 N N . ALA A 1 286 ? -1.626 -20.213 16.571 1.00 16.83 286 ALA A N 1
ATOM 2101 C CA . ALA A 1 286 ? -1.411 -18.781 16.718 1.00 18.82 286 ALA A CA 1
ATOM 2102 C C . ALA A 1 286 ? -1.576 -18.048 15.388 1.00 18.23 286 ALA A C 1
ATOM 2103 O O . ALA A 1 286 ? -2.093 -16.938 15.348 1.00 25.12 286 ALA A O 1
ATOM 2105 N N . THR A 1 287 ? -1.131 -18.672 14.303 1.00 17.67 287 THR A N 1
ATOM 2106 C CA . THR A 1 287 ? -1.167 -18.029 12.995 1.00 22.41 287 THR A CA 1
ATOM 2107 C C . THR A 1 287 ? -2.578 -17.874 12.438 1.00 21.09 287 THR A C 1
ATOM 2108 O O . THR A 1 287 ? -2.782 -17.157 11.462 1.00 21.18 287 THR A O 1
ATOM 2112 N N . LEU A 1 288 ? -3.547 -18.547 13.050 1.00 19.89 288 LEU A N 1
ATOM 2113 C CA . LEU A 1 288 ? -4.927 -18.476 12.563 1.00 19.82 288 LEU A CA 1
ATOM 2114 C C . LEU A 1 288 ? -5.645 -17.205 13.004 1.00 30.41 288 LEU A C 1
ATOM 2115 O O . LEU A 1 288 ? -6.647 -16.805 12.415 1.00 29.09 288 LEU A O 1
ATOM 2120 N N . ASN A 1 289 ? -5.114 -16.593 14.060 1.00 30.98 289 ASN A N 1
ATOM 2121 C CA . ASN A 1 289 ? -5.670 -15.377 14.639 1.00 38.93 289 ASN A CA 1
ATOM 2122 C C . ASN A 1 289 ? -4.974 -14.132 14.116 1.00 50.69 289 ASN A C 1
ATOM 2123 O O . ASN A 1 289 ? -3.762 -14.123 13.921 1.00 60.34 289 ASN A O 1
ATOM 2128 N N . GLN A 1 290 ? -5.754 -13.082 13.885 1.00 32.76 290 GLN A N 1
ATOM 2129 C CA . GLN A 1 290 ? -5.227 -11.843 13.333 1.00 32.63 290 GLN A CA 1
ATOM 2130 C C . GLN A 1 290 ? -4.366 -11.091 14.338 1.00 31.83 290 GLN A C 1
ATOM 2131 O O . GLN A 1 290 ? -4.525 -11.238 15.546 1.00 30.31 290 GLN A O 1
ATOM 2133 N N . GLY A 1 291 ? -3.450 -10.281 13.824 1.00 32.26 291 GLY A N 1
ATOM 2134 C CA . GLY A 1 291 ? -2.603 -9.463 14.667 1.00 35.99 291 GLY A CA 1
ATOM 2135 C C . GLY A 1 291 ? -1.733 -10.252 15.622 1.00 43.45 291 GLY A C 1
ATOM 2136 O O . GLY A 1 291 ? -1.173 -11.285 15.263 1.00 63.60 291 GLY A O 1
ATOM 2137 N N . THR A 1 292 ? -1.626 -9.757 16.849 1.00 26.73 292 THR A N 1
ATOM 2138 C CA . THR A 1 292 ? -0.702 -10.302 17.836 1.00 27.11 292 THR A CA 1
ATOM 2139 C C . THR A 1 292 ? -1.288 -11.405 18.717 1.00 29.57 292 THR A C 1
ATOM 2140 O O . THR A 1 292 ? -0.601 -11.932 19.586 1.00 27.55 292 THR A O 1
ATOM 2144 N N . ARG A 1 293 ? -2.552 -11.748 18.494 1.00 24.72 293 ARG A N 1
ATOM 2145 C CA . ARG A 1 293 ? -3.227 -12.755 19.293 1.00 29.49 293 ARG A CA 1
ATOM 2146 C C . ARG A 1 293 ? -2.490 -14.081 19.236 1.00 26.90 293 ARG A C 1
ATOM 2147 O O . ARG A 1 293 ? -2.086 -14.534 18.168 1.00 39.09 293 ARG A O 1
ATOM 2155 N N . LEU A 1 294 ? -2.318 -14.694 20.398 1.00 24.63 294 LEU A N 1
ATOM 2156 C CA . LEU A 1 294 ? -1.621 -15.964 20.491 1.00 20.64 294 LEU A CA 1
ATOM 2157 C C . LEU A 1 294 ? -2.563 -17.119 20.197 1.00 21.80 294 LEU A C 1
ATOM 2158 O O . LEU A 1 294 ? -3.693 -16.919 19.763 1.00 26.43 294 LEU A O 1
ATOM 2163 N N . CYS A 1 295 ? -2.082 -18.330 20.436 1.00 20.69 295 CYS A N 1
ATOM 2164 C CA . CYS A 1 295 ? -2.866 -19.540 20.201 1.00 24.75 295 CYS A CA 1
ATOM 2165 C C . CYS A 1 295 ? -4.102 -19.636 21.101 1.00 22.82 295 CYS A C 1
ATOM 2166 O O . CYS A 1 295 ? -4.064 -19.238 22.269 1.00 22.85 295 CYS A O 1
ATOM 2169 N N . SER A 1 296 ? -5.197 -20.170 20.561 1.00 21.45 296 SER A N 1
ATOM 2170 C CA . SER A 1 296 ? -6.369 -20.473 21.371 1.00 22.71 296 SER A CA 1
ATOM 2171 C C . SER A 1 296 ? -6.378 -21.963 21.695 1.00 22.50 296 SER A C 1
ATOM 2172 O O . SER A 1 296 ? -5.865 -22.774 20.925 1.00 25.70 296 SER A O 1
ATOM 2175 N N . HIS A 1 297 ? -6.973 -22.320 22.828 1.00 23.59 297 HIS A N 1
ATOM 2176 C CA . HIS A 1 297 ? -7.056 -23.724 23.232 1.00 24.52 297 HIS A CA 1
ATOM 2177 C C . HIS A 1 297 ? -7.711 -24.622 22.183 1.00 23.58 297 HIS A C 1
ATOM 2178 O O . HIS A 1 297 ? -7.194 -25.697 21.865 1.00 24.21 297 HIS A O 1
ATOM 2185 N N . ASP A 1 298 ? -8.852 -24.188 21.657 1.00 27.88 298 ASP A N 1
ATOM 2186 C CA . ASP A 1 298 ? -9.623 -25.021 20.738 1.00 29.59 298 ASP A CA 1
ATOM 2187 C C . ASP A 1 298 ? -8.908 -25.263 19.413 1.00 25.63 298 ASP A C 1
ATOM 2188 O O . ASP A 1 298 ? -8.915 -26.385 18.906 1.00 25.11 298 ASP A O 1
ATOM 2193 N N . ASP A 1 299 ? -8.299 -24.221 18.853 1.00 23.02 299 ASP A N 1
ATOM 2194 C CA . ASP A 1 299 ? -7.554 -24.372 17.601 1.00 24.06 299 ASP A CA 1
ATOM 2195 C C . ASP A 1 299 ? -6.346 -25.279 17.806 1.00 25.55 299 ASP A C 1
ATOM 2196 O O . ASP A 1 299 ? -6.035 -26.115 16.956 1.00 23.44 299 ASP A O 1
ATOM 2201 N N . THR A 1 300 ? -5.667 -25.115 18.937 1.00 21.03 300 THR A N 1
ATOM 2202 C CA . THR A 1 300 ? -4.494 -25.938 19.236 1.00 20.62 300 THR A CA 1
ATOM 2203 C C . THR A 1 300 ? -4.907 -27.403 19.368 1.00 21.24 300 THR A C 1
ATOM 2204 O O . THR A 1 300 ? -4.258 -28.298 18.823 1.00 21.32 300 THR A O 1
ATOM 2208 N N . GLN A 1 301 ? -6.008 -27.643 20.074 1.00 21.92 301 GLN A N 1
ATOM 2209 C CA . GLN A 1 301 ? -6.525 -28.999 20.236 1.00 26.03 301 GLN A CA 1
ATOM 2210 C C . GLN A 1 301 ? -6.874 -29.639 18.900 1.00 27.07 301 GLN A C 1
ATOM 2211 O O . GLN A 1 301 ? -6.576 -30.810 18.673 1.00 22.95 301 GLN A O 1
ATOM 2217 N N . LYS A 1 302 ? -7.502 -28.864 18.020 1.00 22.35 302 LYS A N 1
ATOM 2218 C CA . LYS A 1 302 ? -7.923 -29.369 16.711 1.00 21.89 302 LYS A CA 1
ATOM 2219 C C . LYS A 1 302 ? -6.720 -29.772 15.861 1.00 21.13 302 LYS A C 1
ATOM 2220 O O . LYS A 1 302 ? -6.700 -30.847 15.252 1.00 23.02 302 LYS A O 1
ATOM 2226 N N . ILE A 1 303 ? -5.718 -28.901 15.817 1.00 21.66 303 ILE A N 1
ATOM 2227 C CA . ILE A 1 303 ? -4.503 -29.201 15.064 1.00 21.68 303 ILE A CA 1
ATOM 2228 C C . ILE A 1 303 ? -3.761 -30.390 15.683 1.00 21.37 303 ILE A C 1
ATOM 2229 O O . ILE A 1 303 ? -3.328 -31.299 14.972 1.00 20.29 303 ILE A O 1
ATOM 2234 N N . TYR A 1 304 ? -3.635 -30.396 17.008 1.00 19.31 304 TYR A N 1
ATOM 2235 C CA . TYR A 1 304 ? -2.972 -31.504 17.690 1.00 24.86 304 TYR A CA 1
ATOM 2236 C C . TYR A 1 304 ? -3.651 -32.848 17.412 1.00 29.28 304 TYR A C 1
ATOM 2237 O O . TYR A 1 304 ? -2.976 -33.849 17.185 1.00 25.16 304 TYR A O 1
ATOM 2246 N N . ALA A 1 305 ? -4.981 -32.867 17.417 1.00 26.76 305 ALA A N 1
ATOM 2247 C CA . ALA A 1 305 ? -5.721 -34.089 17.099 1.00 28.40 305 ALA A CA 1
ATOM 2248 C C . ALA A 1 305 ? -5.386 -34.595 15.697 1.00 30.95 305 ALA A C 1
ATOM 2249 O O . ALA A 1 305 ? -5.205 -35.799 15.486 1.00 29.40 305 ALA A O 1
ATOM 2251 N N . TYR A 1 306 ? -5.305 -33.670 14.744 1.00 25.47 306 TYR A N 1
ATOM 2252 C CA . TYR A 1 306 ? -4.941 -34.010 13.372 1.00 27.61 306 TYR A CA 1
ATOM 2253 C C . TYR A 1 306 ? -3.536 -34.598 13.310 1.00 26.63 306 TYR A C 1
ATOM 2254 O O . TYR A 1 306 ? -3.320 -35.623 12.675 1.00 26.83 306 TYR A O 1
ATOM 2263 N N . LEU A 1 307 ? -2.583 -33.948 13.974 1.00 20.84 307 LEU A N 1
ATOM 2264 C CA . LEU A 1 307 ? -1.202 -34.422 13.977 1.00 23.87 307 LEU A CA 1
ATOM 2265 C C . LEU A 1 307 ? -1.052 -35.782 14.659 1.00 25.17 307 LEU A C 1
ATOM 2266 O O . LEU A 1 307 ? -0.108 -36.527 14.375 1.00 29.93 307 LEU A O 1
ATOM 2271 N N . SER A 1 308 ? -1.984 -36.106 15.549 1.00 23.53 308 SER A N 1
ATOM 2272 C CA . SER A 1 308 ? -1.903 -37.343 16.326 1.00 25.82 308 SER A CA 1
ATOM 2273 C C . SER A 1 308 ? -2.781 -38.459 15.769 1.00 29.70 308 SER A C 1
ATOM 2274 O O . SER A 1 308 ? -2.815 -39.563 16.318 1.00 38.53 308 SER A O 1
ATOM 2277 N N . ARG A 1 309 ? -3.479 -38.170 14.674 1.00 30.29 309 ARG A N 1
ATOM 2278 C CA . ARG A 1 309 ? -4.484 -39.079 14.122 1.00 37.32 309 ARG A CA 1
ATOM 2279 C C . ARG A 1 309 ? -3.901 -40.425 13.694 1.00 43.90 309 ARG A C 1
ATOM 2280 O O . ARG A 1 309 ? -2.684 -40.591 13.615 1.00 38.29 309 ARG A O 1
ATOM 2288 N N . MET B 1 1 ? 10.952 43.975 22.834 1.00 73.72 1 MET B N 1
ATOM 2289 C CA . MET B 1 1 ? 10.074 42.880 22.440 1.00 61.65 1 MET B CA 1
ATOM 2290 C C . MET B 1 1 ? 9.319 42.311 23.637 1.00 61.35 1 MET B C 1
ATOM 2291 O O . MET B 1 1 ? 9.897 42.105 24.705 1.00 67.20 1 MET B O 1
ATOM 2296 N N . VAL B 1 2 ? 8.027 42.057 23.453 1.00 52.51 2 VAL B N 1
ATOM 2297 C CA . VAL B 1 2 ? 7.209 41.470 24.508 1.00 43.36 2 VAL B CA 1
ATOM 2298 C C . VAL B 1 2 ? 7.557 39.995 24.694 1.00 33.11 2 VAL B C 1
ATOM 2299 O O . VAL B 1 2 ? 8.190 39.387 23.831 1.00 37.31 2 VAL B O 1
ATOM 2303 N N . ARG B 1 3 ? 7.146 39.414 25.817 1.00 28.61 3 ARG B N 1
ATOM 2304 C CA . ARG B 1 3 ? 7.439 38.003 26.060 1.00 31.32 3 ARG B CA 1
ATOM 2305 C C . ARG B 1 3 ? 6.559 37.083 25.218 1.00 27.48 3 ARG B C 1
ATOM 2306 O O . ARG B 1 3 ? 5.458 37.454 24.801 1.00 29.43 3 ARG B O 1
ATOM 2314 N N . ILE B 1 4 ? 7.067 35.883 24.962 1.00 28.18 4 ILE B N 1
ATOM 2315 C CA . ILE B 1 4 ? 6.382 34.908 24.127 1.00 26.22 4 ILE B CA 1
ATOM 2316 C C . ILE B 1 4 ? 6.197 33.606 24.891 1.00 23.99 4 ILE B C 1
ATOM 2317 O O . ILE B 1 4 ? 7.129 33.104 25.521 1.00 26.62 4 ILE B O 1
ATOM 2322 N N . TYR B 1 5 ? 4.984 33.068 24.837 1.00 21.88 5 TYR B N 1
ATOM 2323 C CA . TYR B 1 5 ? 4.676 31.785 25.455 1.00 24.44 5 TYR B CA 1
ATOM 2324 C C . TYR B 1 5 ? 4.037 30.898 24.407 1.00 24.13 5 TYR B C 1
ATOM 2325 O O . TYR B 1 5 ? 3.478 31.398 23.432 1.00 22.72 5 TYR B O 1
ATOM 2334 N N . THR B 1 6 ? 4.138 29.586 24.594 1.00 19.33 6 THR B N 1
ATOM 2335 C CA . THR B 1 6 ? 3.453 28.644 23.722 1.00 21.90 6 THR B CA 1
ATOM 2336 C C . THR B 1 6 ? 2.656 27.685 24.591 1.00 23.18 6 THR B C 1
ATOM 2337 O O . THR B 1 6 ? 2.993 27.463 25.754 1.00 21.31 6 THR B O 1
ATOM 2341 N N . LEU B 1 7 ? 1.576 27.148 24.041 1.00 20.63 7 LEU B N 1
ATOM 2342 C CA . LEU B 1 7 ? 0.761 26.188 24.770 1.00 21.87 7 LEU B CA 1
ATOM 2343 C C . LEU B 1 7 ? 0.608 24.917 23.948 1.00 23.36 7 LEU B C 1
ATOM 2344 O O . LEU B 1 7 ? 0.200 24.965 22.783 1.00 19.79 7 LEU B O 1
ATOM 2349 N N . THR B 1 8 ? 0.951 23.786 24.554 1.00 20.65 8 THR B N 1
ATOM 2350 C CA . THR B 1 8 ? 0.819 22.490 23.907 1.00 21.52 8 THR B CA 1
ATOM 2351 C C . THR B 1 8 ? -0.022 21.587 24.795 1.00 25.56 8 THR B C 1
ATOM 2352 O O . THR B 1 8 ? 0.462 21.057 25.793 1.00 21.67 8 THR B O 1
ATOM 2356 N N . LEU B 1 9 ? -1.290 21.412 24.445 1.00 19.34 9 LEU B N 1
ATOM 2357 C CA . LEU B 1 9 ? -2.162 20.581 25.264 1.00 21.28 9 LEU B CA 1
ATOM 2358 C C . LEU B 1 9 ? -1.876 19.104 25.024 1.00 24.04 9 LEU B C 1
ATOM 2359 O O . LEU B 1 9 ? -2.162 18.263 25.877 1.00 23.13 9 LEU B O 1
ATOM 2364 N N . ALA B 1 10 ? -1.292 18.795 23.867 1.00 20.70 10 ALA B N 1
ATOM 2365 C CA . ALA B 1 10 ? -0.936 17.413 23.541 1.00 20.34 10 ALA B CA 1
ATOM 2366 C C . ALA B 1 10 ? 0.531 17.280 23.151 1.00 24.50 10 ALA B C 1
ATOM 2367 O O . ALA B 1 10 ? 0.852 17.127 21.976 1.00 22.58 10 ALA B O 1
ATOM 2369 N N . PRO B 1 11 ? 1.430 17.331 24.143 1.00 24.96 11 PRO B N 1
ATOM 2370 C CA . PRO B 1 11 ? 2.853 17.176 23.843 1.00 23.06 11 PRO B CA 1
ATOM 2371 C C . PRO B 1 11 ? 3.190 15.702 23.700 1.00 24.72 11 PRO B C 1
ATOM 2372 O O . PRO B 1 11 ? 2.337 14.849 23.942 1.00 24.83 11 PRO B O 1
ATOM 2376 N N . SER B 1 12 ? 4.419 15.401 23.307 1.00 20.96 12 SER B N 1
ATOM 2377 C CA . SER B 1 12 ? 4.854 14.014 23.252 1.00 23.04 12 SER B CA 1
ATOM 2378 C C . SER B 1 12 ? 6.357 13.896 23.465 1.00 22.75 12 SER B C 1
ATOM 2379 O O . SER B 1 12 ? 7.096 14.873 23.315 1.00 24.33 12 SER B O 1
ATOM 2382 N N . LEU B 1 13 ? 6.791 12.700 23.850 1.00 22.67 13 LEU B N 1
ATOM 2383 C CA . LEU B 1 13 ? 8.205 12.361 23.884 1.00 22.78 13 LEU B CA 1
ATOM 2384 C C . LEU B 1 13 ? 8.412 11.440 22.694 1.00 24.31 13 LEU B C 1
ATOM 2385 O O . LEU B 1 13 ? 8.067 10.259 22.741 1.00 27.60 13 LEU B O 1
ATOM 2390 N N . ASP B 1 14 ? 8.951 11.983 21.613 1.00 22.32 14 ASP B N 1
ATOM 2391 C CA . ASP B 1 14 ? 9.046 11.213 20.381 1.00 24.09 14 ASP B CA 1
ATOM 2392 C C . ASP B 1 14 ? 10.288 10.335 20.333 1.00 24.87 14 ASP B C 1
ATOM 2393 O O . ASP B 1 14 ? 11.324 10.677 20.898 1.00 25.53 14 ASP B O 1
ATOM 2398 N N . SER B 1 15 ? 10.158 9.182 19.684 1.00 23.90 15 SER B N 1
ATOM 2399 C CA . SER B 1 15 ? 11.286 8.281 19.495 1.00 21.68 15 SER B CA 1
ATOM 2400 C C . SER B 1 15 ? 11.716 8.276 18.041 1.00 20.43 15 SER B C 1
ATOM 2401 O O . SER B 1 15 ? 10.895 8.073 17.139 1.00 21.06 15 SER B O 1
ATOM 2404 N N . ALA B 1 16 ? 13.005 8.503 17.815 1.00 20.80 16 ALA B N 1
ATOM 2405 C CA . ALA B 1 16 ? 13.567 8.422 16.475 1.00 21.09 16 ALA B CA 1
ATOM 2406 C C . ALA B 1 16 ? 14.451 7.189 16.400 1.00 19.38 16 ALA B C 1
ATOM 2407 O O . ALA B 1 16 ? 15.423 7.054 17.149 1.00 20.77 16 ALA B O 1
ATOM 2409 N N . THR B 1 17 ? 14.114 6.287 15.491 1.00 18.73 17 THR B N 1
ATOM 2410 C CA . THR B 1 17 ? 14.851 5.039 15.368 1.00 17.67 17 THR B CA 1
ATOM 2411 C C . THR B 1 17 ? 15.200 4.733 13.916 1.00 22.28 17 THR B C 1
ATOM 2412 O O . THR B 1 17 ? 14.665 5.358 12.990 1.00 23.49 17 THR B O 1
ATOM 2416 N N . ILE B 1 18 ? 16.108 3.777 13.730 1.00 20.92 18 ILE B N 1
ATOM 2417 C CA . ILE B 1 18 ? 16.602 3.406 12.412 1.00 17.74 18 ILE B CA 1
ATOM 2418 C C . ILE B 1 18 ? 16.438 1.903 12.200 1.00 20.62 18 ILE B C 1
ATOM 2419 O O . ILE B 1 18 ? 16.632 1.111 13.123 1.00 20.32 18 ILE B O 1
ATOM 2424 N N . THR B 1 19 ? 16.072 1.516 10.984 1.00 20.61 19 THR B N 1
ATOM 2425 C CA . THR B 1 19 ? 15.936 0.106 10.641 1.00 23.07 19 THR B CA 1
ATOM 2426 C C . THR B 1 19 ? 16.382 -0.057 9.185 1.00 22.94 19 THR B C 1
ATOM 2427 O O . THR B 1 19 ? 16.234 0.867 8.391 1.00 21.49 19 THR B O 1
ATOM 2431 N N . PRO B 1 20 ? 16.975 -1.209 8.835 1.00 21.49 20 PRO B N 1
ATOM 2432 C CA . PRO B 1 20 ? 17.574 -1.309 7.494 1.00 19.97 20 PRO B CA 1
ATOM 2433 C C . PRO B 1 20 ? 16.562 -1.291 6.345 1.00 24.56 20 PRO B C 1
ATOM 2434 O O . PRO B 1 20 ? 16.826 -0.692 5.302 1.00 26.77 20 PRO B O 1
ATOM 2438 N N . GLN B 1 21 ? 15.423 -1.950 6.532 1.00 21.04 21 GLN B N 1
ATOM 2439 C CA . GLN B 1 21 ? 14.437 -2.103 5.470 1.00 17.35 21 GLN B CA 1
ATOM 2440 C C . GLN B 1 21 ? 13.044 -1.955 6.054 1.00 18.17 21 GLN B C 1
ATOM 2441 O O . GLN B 1 21 ? 12.859 -2.082 7.264 1.00 23.69 21 GLN B O 1
ATOM 2447 N N . ILE B 1 22 ? 12.057 -1.711 5.199 1.00 17.02 22 ILE B N 1
ATOM 2448 C CA . ILE B 1 22 ? 10.679 -1.711 5.659 1.00 19.04 22 ILE B CA 1
ATOM 2449 C C . ILE B 1 22 ? 9.817 -2.657 4.821 1.00 25.92 22 ILE B C 1
ATOM 2450 O O . ILE B 1 22 ? 9.872 -2.667 3.587 1.00 23.05 22 ILE B O 1
ATOM 2455 N N . TYR B 1 23 ? 9.047 -3.474 5.527 1.00 21.72 23 TYR B N 1
ATOM 2456 C CA . TYR B 1 23 ? 8.183 -4.469 4.926 1.00 21.53 23 TYR B CA 1
ATOM 2457 C C . TYR B 1 23 ? 7.270 -4.969 6.033 1.00 21.61 23 TYR B C 1
ATOM 2458 O O . TYR B 1 23 ? 7.612 -4.863 7.213 1.00 18.92 23 TYR B O 1
ATOM 2467 N N . PRO B 1 24 ? 6.098 -5.498 5.659 1.00 19.90 24 PRO B N 1
ATOM 2468 C CA . PRO B 1 24 ? 5.108 -5.922 6.652 1.00 18.99 24 PRO B CA 1
ATOM 2469 C C . PRO B 1 24 ? 5.343 -7.328 7.191 1.00 22.46 24 PRO B C 1
ATOM 2470 O O . PRO B 1 24 ? 6.233 -8.039 6.708 1.00 19.76 24 PRO B O 1
ATOM 2474 N N . GLU B 1 25 ? 4.547 -7.686 8.201 1.00 19.08 25 GLU B N 1
ATOM 2475 C CA . GLU B 1 25 ? 4.491 -9.031 8.787 1.00 24.49 25 GLU B CA 1
ATOM 2476 C C . GLU B 1 25 ? 5.648 -9.390 9.721 1.00 20.66 25 GLU B C 1
ATOM 2477 O O . GLU B 1 25 ? 5.425 -9.823 10.850 1.00 25.42 25 GLU B O 1
ATOM 2483 N N . GLY B 1 26 ? 6.878 -9.216 9.250 1.00 21.92 26 GLY B N 1
ATOM 2484 C CA . GLY B 1 26 ? 8.047 -9.588 10.028 1.00 20.65 26 GLY B CA 1
ATOM 2485 C C . GLY B 1 26 ? 8.447 -8.563 11.076 1.00 19.96 26 GLY B C 1
ATOM 2486 O O . GLY B 1 26 ? 7.994 -7.415 11.044 1.00 24.21 26 GLY B O 1
ATOM 2487 N N . LYS B 1 27 ? 9.295 -8.974 12.017 1.00 19.93 27 LYS B N 1
ATOM 2488 C CA . LYS B 1 27 ? 9.782 -8.038 13.022 1.00 22.36 27 LYS B CA 1
ATOM 2489 C C . LYS B 1 27 ? 10.810 -7.120 12.385 1.00 20.78 27 LYS B C 1
ATOM 2490 O O . LYS B 1 27 ? 11.811 -7.586 11.836 1.00 20.57 27 LYS B O 1
ATOM 2496 N N . LEU B 1 28 ? 10.575 -5.815 12.443 1.00 17.65 28 LEU B N 1
ATOM 2497 C CA . LEU B 1 28 ? 11.599 -4.879 11.989 1.00 19.87 28 LEU B CA 1
ATOM 2498 C C . LEU B 1 28 ? 12.455 -4.470 13.178 1.00 22.82 28 LEU B C 1
ATOM 2499 O O . LEU B 1 28 ? 11.979 -3.779 14.077 1.00 21.87 28 LEU B O 1
ATOM 2504 N N . ARG B 1 29 ? 13.709 -4.913 13.186 1.00 21.86 29 ARG B N 1
ATOM 2505 C CA . ARG B 1 29 ? 14.628 -4.586 14.275 1.00 21.26 29 ARG B CA 1
ATOM 2506 C C . ARG B 1 29 ? 15.080 -3.141 14.152 1.00 22.76 29 ARG B C 1
ATOM 2507 O O . ARG B 1 29 ? 15.709 -2.749 13.163 1.00 23.13 29 ARG B O 1
ATOM 2515 N N . CYS B 1 30 ? 14.741 -2.355 15.167 1.00 20.41 30 CYS B N 1
ATOM 2516 C CA . CYS B 1 30 ? 14.994 -0.924 15.161 1.00 17.8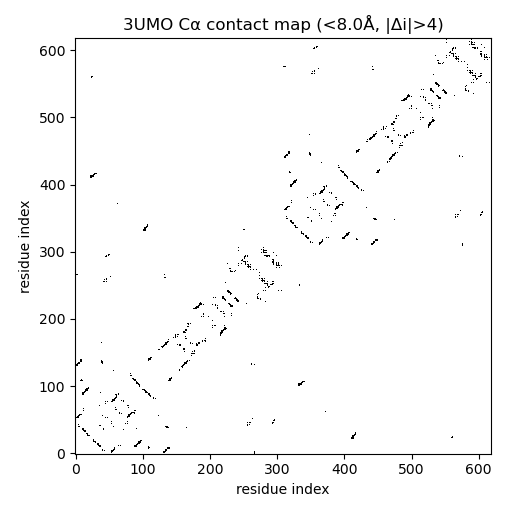6 30 CYS B CA 1
ATOM 2517 C C . CYS B 1 30 ? 16.002 -0.573 16.234 1.00 20.33 30 CYS B C 1
ATOM 2518 O O . CYS B 1 30 ? 16.042 -1.200 17.296 1.00 22.69 30 CYS B O 1
ATOM 2521 N N . THR B 1 31 ? 16.817 0.435 15.949 1.00 19.44 31 THR B N 1
ATOM 2522 C CA . THR B 1 31 ? 17.880 0.843 16.857 1.00 20.37 31 THR B CA 1
ATOM 2523 C C . THR B 1 31 ? 17.341 1.500 18.127 1.00 24.63 31 THR B C 1
ATOM 2524 O O . THR B 1 31 ? 16.204 1.991 18.154 1.00 23.33 31 THR B O 1
ATOM 2528 N N . ALA B 1 32 ? 18.169 1.513 19.174 1.00 20.54 32 ALA B N 1
ATOM 2529 C CA . ALA B 1 32 ? 17.841 2.236 20.400 1.00 24.00 32 ALA B CA 1
ATOM 2530 C C . ALA B 1 32 ? 17.443 3.665 20.036 1.00 22.69 32 ALA B C 1
ATOM 2531 O O . ALA B 1 32 ? 18.225 4.395 19.414 1.00 24.56 32 ALA B O 1
ATOM 2533 N N . PRO B 1 33 ? 16.217 4.059 20.407 1.00 21.51 33 PRO B N 1
ATOM 2534 C CA . PRO B 1 33 ? 15.689 5.342 19.933 1.00 23.17 33 PRO B CA 1
ATOM 2535 C C . PRO B 1 33 ? 16.382 6.543 20.554 1.00 24.74 33 PRO B C 1
ATOM 2536 O O . PRO B 1 33 ? 16.853 6.484 21.693 1.00 27.53 33 PRO B O 1
ATOM 2540 N N . VAL B 1 34 ? 16.449 7.622 19.780 1.00 21.88 34 VAL B N 1
ATOM 2541 C CA . VAL B 1 34 ? 16.864 8.912 20.297 1.00 26.36 34 VAL B CA 1
ATOM 2542 C C . VAL B 1 34 ? 15.593 9.679 20.615 1.00 22.53 34 VAL B C 1
ATOM 2543 O O . VAL B 1 34 ? 14.725 9.830 19.754 1.00 23.38 34 VAL B O 1
ATOM 2547 N N . PHE B 1 35 ? 15.470 10.148 21.852 1.00 22.03 35 PHE B N 1
ATOM 2548 C CA . PHE B 1 35 ? 14.258 10.847 22.260 1.00 25.66 35 PHE B CA 1
ATOM 2549 C C . PHE B 1 35 ? 14.349 12.339 21.954 1.00 27.55 35 PHE B C 1
ATOM 2550 O O . PHE B 1 35 ? 15.407 12.949 22.105 1.00 26.11 35 PHE B O 1
ATOM 2558 N N . GLU B 1 36 ? 13.235 12.916 21.514 1.00 23.45 36 GLU B N 1
ATOM 2559 C CA . GLU B 1 36 ? 13.179 14.337 21.197 1.00 24.90 36 GLU B CA 1
ATOM 2560 C C . GLU B 1 36 ? 11.832 14.922 21.609 1.00 25.88 36 GLU B C 1
ATOM 2561 O O . GLU B 1 36 ? 10.829 14.199 21.671 1.00 25.36 36 GLU B O 1
ATOM 2567 N N . PRO B 1 37 ? 11.806 16.228 21.916 1.00 26.68 37 PRO B N 1
ATOM 2568 C CA . PRO B 1 37 ? 10.536 16.855 22.294 1.00 21.22 37 PRO B CA 1
ATOM 2569 C C . PRO B 1 37 ? 9.568 16.891 21.121 1.00 23.25 37 PRO B C 1
ATOM 2570 O O . PRO B 1 37 ? 9.977 17.157 19.980 1.00 27.18 37 PRO B O 1
ATOM 2574 N N . GLY B 1 38 ? 8.296 16.633 21.401 1.00 24.31 38 GLY B N 1
ATOM 2575 C CA . GLY B 1 38 ? 7.277 16.670 20.373 1.00 25.65 38 GLY B CA 1
ATOM 2576 C C . GLY B 1 38 ? 6.079 17.509 20.783 1.00 22.18 38 GLY B C 1
ATOM 2577 O O . GLY B 1 38 ? 5.829 17.725 21.967 1.00 21.37 38 GLY B O 1
ATOM 2578 N N . GLY B 1 39 ? 5.332 17.977 19.795 1.00 22.78 39 GLY B N 1
ATOM 2579 C CA . GLY B 1 39 ? 4.179 18.814 20.063 1.00 24.55 39 GLY B CA 1
ATOM 2580 C C . GLY B 1 39 ? 4.334 20.168 19.405 1.00 25.90 39 GLY B C 1
ATOM 2581 O O . GLY B 1 39 ? 5.445 20.712 19.316 1.00 22.86 39 GLY B O 1
ATOM 2582 N N . GLY B 1 40 ? 3.212 20.718 18.948 1.00 19.21 40 GLY B N 1
ATOM 2583 C CA . GLY B 1 40 ? 3.218 21.962 18.198 1.00 19.45 40 GLY B CA 1
ATOM 2584 C C . GLY B 1 40 ? 3.856 23.134 18.921 1.00 21.99 40 GLY B C 1
ATOM 2585 O O . GLY B 1 40 ? 4.854 23.679 18.457 1.00 22.74 40 GLY B O 1
ATOM 2586 N N . GLY B 1 41 ? 3.280 23.524 20.055 1.00 21.96 41 GLY B N 1
ATOM 2587 C CA . GLY B 1 41 ? 3.778 24.667 20.799 1.00 18.98 41 GLY B CA 1
ATOM 2588 C C . GLY B 1 41 ? 5.200 24.455 21.286 1.00 23.88 41 GLY B C 1
ATOM 2589 O O . GLY B 1 41 ? 5.996 25.383 21.327 1.00 18.93 41 GLY B O 1
ATOM 2590 N N . ILE B 1 42 ? 5.525 23.221 21.647 1.00 21.28 42 ILE B N 1
ATOM 2591 C CA . ILE B 1 42 ? 6.873 22.908 22.095 1.00 21.34 42 ILE B CA 1
ATOM 2592 C C . ILE B 1 42 ? 7.881 23.120 20.979 1.00 21.96 42 ILE B C 1
ATOM 2593 O O . ILE B 1 42 ? 8.906 23.773 21.185 1.00 21.65 42 ILE B O 1
ATOM 2598 N N . ASN B 1 43 ? 7.584 22.600 19.792 1.00 18.72 43 ASN B N 1
ATOM 2599 C CA . ASN B 1 43 ? 8.473 22.817 18.655 1.00 18.14 43 ASN B CA 1
ATOM 2600 C C . ASN B 1 43 ? 8.523 24.279 18.216 1.00 18.91 43 ASN B C 1
ATOM 2601 O O . ASN B 1 43 ? 9.556 24.745 17.741 1.00 19.65 43 ASN B O 1
ATOM 2606 N N . VAL B 1 44 ? 7.422 25.007 18.387 1.00 18.46 44 VAL B N 1
ATOM 2607 C CA . VAL B 1 44 ? 7.448 26.445 18.116 1.00 16.90 44 VAL B CA 1
ATOM 2608 C C . VAL B 1 44 ? 8.440 27.146 19.041 1.00 19.14 44 VAL B C 1
ATOM 2609 O O . VAL B 1 44 ? 9.238 27.979 18.597 1.00 21.48 44 VAL B O 1
ATOM 2613 N N . ALA B 1 45 ? 8.402 26.807 20.328 1.00 19.02 45 ALA B N 1
ATOM 2614 C CA . ALA B 1 45 ? 9.353 27.377 21.279 1.00 19.91 45 ALA B CA 1
ATOM 2615 C C . ALA B 1 45 ? 10.799 26.995 20.937 1.00 21.39 45 ALA B C 1
ATOM 2616 O O . ALA B 1 45 ? 11.723 27.802 21.101 1.00 23.26 45 ALA B O 1
ATOM 2618 N N . ARG B 1 46 ? 11.000 25.766 20.468 1.00 20.19 46 ARG B N 1
ATOM 2619 C CA . ARG B 1 46 ? 12.341 25.317 20.082 1.00 23.57 46 ARG B CA 1
ATOM 2620 C C . ARG B 1 46 ? 12.845 26.077 18.857 1.00 20.94 46 ARG B C 1
ATOM 2621 O O . ARG B 1 46 ? 14.013 26.482 18.799 1.00 21.87 46 ARG B O 1
ATOM 2629 N N . ALA B 1 47 ? 11.965 26.260 17.875 1.00 19.94 47 ALA B N 1
ATOM 2630 C CA . ALA B 1 47 ? 12.310 27.013 16.674 1.00 21.08 47 ALA B CA 1
ATOM 2631 C C . 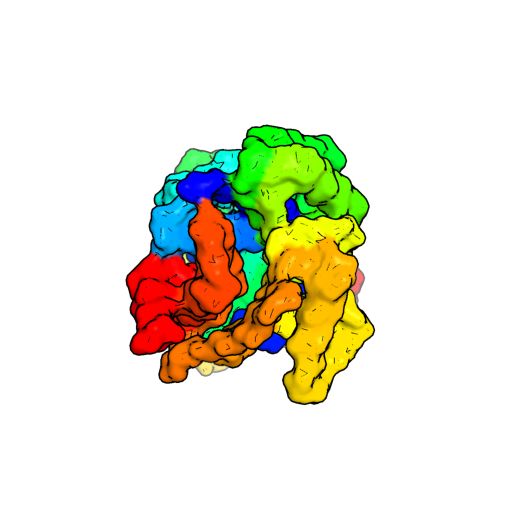ALA B 1 47 ? 12.706 28.437 17.050 1.00 19.17 47 ALA B C 1
ATOM 2632 O O . ALA B 1 47 ? 13.699 28.966 16.555 1.00 23.32 47 ALA B O 1
ATOM 2634 N N . ILE B 1 48 ? 11.926 29.050 17.933 1.00 17.09 48 ILE B N 1
ATOM 2635 C CA . ILE B 1 48 ? 12.220 30.407 18.388 1.00 17.78 48 ILE B CA 1
ATOM 2636 C C . ILE B 1 48 ? 13.603 30.479 19.041 1.00 24.03 48 ILE B C 1
ATOM 2637 O O . ILE B 1 48 ? 14.351 31.426 18.808 1.00 22.45 48 ILE B O 1
ATOM 2642 N N . ALA B 1 49 ? 13.947 29.465 19.832 1.00 24.40 49 ALA B N 1
ATOM 2643 C CA . ALA B 1 49 ? 15.273 29.400 20.449 1.00 25.09 49 ALA B CA 1
ATOM 2644 C C . ALA B 1 49 ? 16.360 29.354 19.380 1.00 25.39 49 ALA B C 1
ATOM 2645 O O . ALA B 1 49 ? 17.366 30.052 19.489 1.00 25.73 49 ALA B O 1
ATOM 2647 N N . HIS B 1 50 ? 16.151 28.535 18.350 1.00 25.67 50 HIS B N 1
ATOM 2648 C CA . HIS B 1 50 ? 17.106 28.436 17.244 1.00 27.25 50 HIS B CA 1
ATOM 2649 C C . HIS B 1 50 ? 17.308 29.784 16.560 1.00 26.97 50 HIS B C 1
ATOM 2650 O O . HIS B 1 50 ? 18.408 30.117 16.118 1.00 29.01 50 HIS B O 1
ATOM 2657 N N . LEU B 1 51 ? 16.239 30.564 16.483 1.00 19.28 51 LEU B N 1
ATOM 2658 C CA . LEU B 1 51 ? 16.284 31.834 15.771 1.00 19.42 51 LEU B CA 1
ATOM 2659 C C . LEU B 1 51 ? 16.811 32.972 16.627 1.00 26.76 51 LEU B C 1
ATOM 2660 O O . LEU B 1 51 ? 16.903 34.111 16.167 1.00 31.07 51 LEU B O 1
ATOM 2665 N N . GLY B 1 52 ? 17.149 32.666 17.876 1.00 29.54 52 GLY B N 1
ATOM 2666 C CA . GLY B 1 52 ? 17.791 33.645 18.739 1.00 32.31 52 GLY B CA 1
ATOM 2667 C C . GLY B 1 52 ? 16.885 34.355 19.726 1.00 29.45 52 GLY B C 1
ATOM 2668 O O . GLY B 1 52 ? 17.319 35.272 20.425 1.00 28.27 52 GLY B O 1
ATOM 2669 N N . GLY B 1 53 ? 15.626 33.938 19.784 1.00 27.12 53 GLY B N 1
ATOM 2670 C CA . GLY B 1 53 ? 14.680 34.516 20.719 1.00 26.39 53 GLY B CA 1
ATOM 2671 C C . GLY B 1 53 ? 14.384 33.561 21.856 1.00 27.82 53 GLY B C 1
ATOM 2672 O O . GLY B 1 53 ? 15.046 32.531 22.001 1.00 28.06 53 GLY B O 1
ATOM 2673 N N . SER B 1 54 ? 13.385 33.897 22.663 1.00 27.00 54 SER B N 1
ATOM 2674 C CA . SER B 1 54 ? 13.032 33.067 23.808 1.00 33.19 54 SER B CA 1
ATOM 2675 C C . SER B 1 54 ? 11.522 32.924 23.933 1.00 32.19 54 SER B C 1
ATOM 2676 O O . SER B 1 54 ? 10.788 33.909 23.886 1.00 30.30 54 SER B O 1
ATOM 2679 N N . ALA B 1 55 ? 11.065 31.688 24.081 1.00 26.18 55 ALA B N 1
ATOM 2680 C CA . ALA B 1 55 ? 9.649 31.420 24.297 1.00 25.98 55 ALA B CA 1
ATOM 2681 C C . ALA B 1 55 ? 9.505 30.370 25.387 1.00 28.37 55 ALA B C 1
ATOM 2682 O O . ALA B 1 55 ? 10.206 29.356 25.374 1.00 29.76 55 ALA B O 1
ATOM 2684 N N . THR B 1 56 ? 8.598 30.615 26.326 1.00 24.68 56 THR B N 1
ATOM 2685 C CA . THR B 1 56 ? 8.344 29.675 27.408 1.00 24.21 56 THR B CA 1
ATOM 2686 C C . THR B 1 56 ? 7.257 28.697 26.984 1.00 26.63 56 THR B C 1
ATOM 2687 O O . THR B 1 56 ? 6.150 29.106 26.641 1.00 26.37 56 THR B O 1
ATOM 2691 N N . ALA B 1 57 ? 7.567 27.406 27.021 1.00 24.41 57 ALA B N 1
ATOM 2692 C CA . ALA B 1 57 ? 6.598 26.384 26.636 1.00 22.71 57 ALA B CA 1
ATOM 2693 C C . ALA B 1 57 ? 5.759 25.922 27.824 1.00 22.84 57 ALA B C 1
ATOM 2694 O O . ALA B 1 57 ? 6.296 25.415 28.812 1.00 27.70 57 ALA B O 1
ATOM 2696 N N . ILE B 1 58 ? 4.442 26.097 27.713 1.00 24.35 58 ILE B N 1
ATOM 2697 C CA . ILE B 1 58 ? 3.498 25.610 28.717 1.00 25.46 58 ILE B CA 1
ATOM 2698 C C . ILE B 1 58 ? 2.881 24.306 28.220 1.00 24.46 58 ILE B C 1
ATOM 2699 O O . ILE B 1 58 ? 2.403 24.238 27.086 1.00 23.92 58 ILE B O 1
ATOM 2704 N N . PHE B 1 59 ? 2.884 23.275 29.063 1.00 24.83 59 PHE B N 1
ATOM 2705 C CA . PHE B 1 59 ? 2.337 21.976 28.664 1.00 25.91 59 PHE B CA 1
ATOM 2706 C C . PHE B 1 59 ? 2.194 21.025 29.848 1.00 19.68 59 PHE B C 1
ATOM 2707 O O . PHE B 1 59 ? 2.898 21.169 30.847 1.00 23.63 59 PHE B O 1
ATOM 2715 N N . PRO B 1 60 ? 1.275 20.046 29.739 1.00 25.80 60 PRO B N 1
ATOM 2716 C CA . PRO B 1 60 ? 1.182 19.008 30.770 1.00 27.08 60 PRO B CA 1
ATOM 2717 C C . PRO B 1 60 ? 2.262 17.954 30.566 1.00 27.83 60 PRO B C 1
ATOM 2718 O O . PRO B 1 60 ? 2.598 17.624 29.428 1.00 30.40 60 PRO B O 1
ATOM 2722 N N . ALA B 1 61 ? 2.813 17.449 31.664 1.00 27.26 61 ALA B N 1
ATOM 2723 C CA . ALA B 1 61 ? 3.807 16.387 31.606 1.00 24.55 61 ALA B CA 1
ATOM 2724 C C . ALA B 1 61 ? 3.449 15.308 32.621 1.00 30.18 61 ALA B C 1
ATOM 2725 O O . ALA B 1 61 ? 3.098 15.611 33.758 1.00 32.80 61 ALA B O 1
ATOM 2727 N N . GLY B 1 62 ? 3.535 14.047 32.208 1.00 29.15 62 GLY B N 1
ATOM 2728 C CA . GLY B 1 62 ? 3.193 12.948 33.094 1.00 28.84 62 GLY B CA 1
ATOM 2729 C C . GLY B 1 62 ? 4.177 11.794 33.028 1.00 32.15 62 GLY B C 1
ATOM 2730 O O . GLY B 1 62 ? 4.662 11.440 31.955 1.00 28.11 62 GLY B O 1
ATOM 2731 N N . GLY B 1 63 ? 4.471 11.206 34.183 1.00 32.51 63 GLY B N 1
ATOM 2732 C CA . GLY B 1 63 ? 5.321 10.029 34.247 1.00 33.52 63 GLY B CA 1
ATOM 2733 C C . GLY B 1 63 ? 6.771 10.273 33.875 1.00 34.08 63 GLY B C 1
ATOM 2734 O O . GLY B 1 63 ? 7.202 11.414 33.698 1.00 28.05 63 GLY B O 1
ATOM 2735 N N . ALA B 1 64 ? 7.527 9.186 33.753 1.00 33.09 64 ALA B N 1
ATOM 2736 C CA . ALA B 1 64 ? 8.946 9.261 33.415 1.00 30.51 64 ALA B CA 1
ATOM 2737 C C . ALA B 1 64 ? 9.177 9.846 32.023 1.00 27.18 64 ALA B C 1
ATOM 2738 O O . ALA B 1 64 ? 10.170 10.535 31.788 1.00 29.81 64 ALA B O 1
ATOM 2740 N N . THR B 1 65 ? 8.265 9.563 31.097 1.00 30.25 65 THR B N 1
ATOM 2741 C CA . THR B 1 65 ? 8.378 10.113 29.752 1.00 29.99 65 THR B CA 1
ATOM 2742 C C . THR B 1 65 ? 8.251 11.632 29.804 1.00 26.92 65 THR B C 1
ATOM 2743 O O . THR B 1 65 ? 9.000 12.349 29.138 1.00 25.53 65 THR B O 1
ATOM 2747 N N . GLY B 1 66 ? 7.319 12.117 30.619 1.00 24.40 66 GLY B N 1
ATOM 2748 C CA . GLY B 1 66 ? 7.133 13.546 30.798 1.00 28.37 66 GLY B CA 1
ATOM 2749 C C . GLY B 1 66 ? 8.361 14.206 31.394 1.00 28.30 66 GLY B C 1
ATOM 2750 O O . GLY B 1 66 ? 8.751 15.304 30.986 1.00 27.92 66 GLY B O 1
ATOM 2751 N N . GLU B 1 67 ? 8.974 13.532 32.362 1.00 25.36 67 GLU B N 1
ATOM 2752 C CA . GLU B 1 67 ? 10.169 14.046 33.018 1.00 30.06 67 GLU B CA 1
ATOM 2753 C C . GLU B 1 67 ? 11.313 14.146 32.021 1.00 30.70 67 GLU B C 1
ATOM 2754 O O . GLU B 1 67 ? 12.100 15.085 32.066 1.00 29.56 67 GLU B O 1
ATOM 2760 N N . HIS B 1 68 ? 11.400 13.179 31.114 1.00 28.10 68 HIS B N 1
ATOM 2761 C CA . HIS B 1 68 ? 12.480 13.190 30.135 1.00 29.65 68 HIS B CA 1
ATOM 2762 C C . HIS B 1 68 ? 12.231 14.287 29.107 1.00 27.94 68 HIS B C 1
ATOM 2763 O O . HIS B 1 68 ? 13.169 14.908 28.618 1.00 26.78 68 HIS B O 1
ATOM 2770 N N . LEU B 1 69 ? 10.962 14.521 28.785 1.00 27.31 69 LEU B N 1
ATOM 2771 C CA . LEU B 1 69 ? 10.591 15.609 27.887 1.00 22.39 69 LEU B CA 1
ATOM 2772 C C . LEU B 1 69 ? 11.054 16.946 28.449 1.00 29.08 69 LEU B C 1
ATOM 2773 O O . LEU B 1 69 ? 11.647 17.758 27.735 1.00 26.84 69 LEU B O 1
ATOM 2778 N N . VAL B 1 70 ? 10.787 17.164 29.733 1.00 26.56 70 VAL B N 1
ATOM 2779 C CA . VAL B 1 70 ? 11.191 18.391 30.403 1.00 23.89 70 VAL B CA 1
ATOM 2780 C C . VAL B 1 70 ? 12.714 18.473 30.464 1.00 27.87 70 VAL B C 1
ATOM 2781 O O . VAL B 1 70 ? 13.305 19.545 30.301 1.00 29.11 70 VAL B O 1
ATOM 2785 N N . SER B 1 71 ? 13.344 17.324 30.676 1.00 27.69 71 SER B N 1
ATOM 2786 C CA . SER B 1 71 ? 14.797 17.265 30.769 1.00 32.38 71 SER B CA 1
ATOM 2787 C C . SER B 1 71 ? 15.450 17.636 29.439 1.00 31.31 71 SER B C 1
ATOM 2788 O O . SER B 1 71 ? 16.477 18.320 29.409 1.00 33.60 71 SER B O 1
ATOM 2791 N N . LEU B 1 72 ? 14.854 17.180 28.342 1.00 27.00 72 LEU B N 1
ATOM 2792 C CA . LEU B 1 72 ? 15.369 17.499 27.015 1.00 24.94 72 LEU B CA 1
ATOM 2793 C C . LEU B 1 72 ? 15.288 18.991 26.732 1.00 28.79 72 LEU B C 1
ATOM 2794 O O . LEU B 1 72 ? 16.206 19.573 26.156 1.00 28.87 72 LEU B O 1
ATOM 2799 N N . LEU B 1 73 ? 14.185 19.613 27.134 1.00 24.74 73 LEU B N 1
ATOM 2800 C CA . LEU B 1 73 ? 14.011 21.038 26.887 1.00 25.42 73 LEU B CA 1
ATOM 2801 C C . LEU B 1 73 ? 14.983 21.872 27.718 1.00 27.84 73 LEU B C 1
ATOM 2802 O O . LEU B 1 73 ? 15.449 22.916 27.267 1.00 28.75 73 LEU B O 1
ATOM 2807 N N . ALA B 1 74 ? 15.290 21.406 28.926 1.00 29.59 74 ALA B N 1
ATOM 2808 C CA . ALA B 1 74 ? 16.275 22.073 29.775 1.00 32.60 74 ALA B CA 1
ATOM 2809 C C . ALA B 1 74 ? 17.650 22.097 29.105 1.00 32.38 74 ALA B C 1
ATOM 2810 O O . ALA B 1 74 ? 18.357 23.106 29.154 1.00 37.94 74 ALA B O 1
ATOM 2812 N N . ASP B 1 75 ? 18.022 20.982 28.481 1.00 32.31 75 ASP B N 1
ATOM 2813 C CA . ASP B 1 75 ? 19.306 20.873 27.794 1.00 37.02 75 ASP B CA 1
ATOM 2814 C C . ASP B 1 75 ? 19.376 21.750 26.544 1.00 39.72 75 ASP B C 1
ATOM 2815 O O . ASP B 1 75 ? 20.461 22.128 26.101 1.00 43.32 75 ASP B O 1
ATOM 2820 N N . GLU B 1 76 ? 18.216 22.064 25.975 1.00 36.05 76 GLU B N 1
ATOM 2821 C CA . GLU B 1 76 ? 18.147 22.930 24.802 1.00 34.96 76 GLU B CA 1
ATOM 2822 C C . GLU B 1 76 ? 17.926 24.379 25.215 1.00 36.57 76 GLU B C 1
ATOM 2823 O O . GLU B 1 76 ? 17.740 25.255 24.368 1.00 35.46 76 GLU B O 1
ATOM 2829 N N . ASN B 1 77 ? 17.942 24.611 26.524 1.00 33.94 77 ASN B N 1
ATOM 2830 C CA . ASN B 1 77 ? 17.739 25.936 27.101 1.00 37.96 77 ASN B CA 1
ATOM 2831 C C . ASN B 1 77 ? 16.406 26.561 26.707 1.00 36.86 77 ASN B C 1
ATOM 2832 O O . ASN B 1 77 ? 16.321 27.769 26.484 1.00 35.49 77 ASN B O 1
ATOM 2837 N N . VAL B 1 78 ? 15.370 25.730 26.623 1.00 30.01 78 VAL B N 1
ATOM 2838 C CA . VAL B 1 78 ? 14.016 26.206 26.370 1.00 28.72 78 VAL B CA 1
ATOM 2839 C C . VAL B 1 78 ? 13.255 26.258 27.690 1.00 27.86 78 VAL B C 1
ATOM 2840 O O . VAL B 1 78 ? 13.017 25.219 28.311 1.00 31.09 78 VAL B O 1
ATOM 2844 N N . PRO B 1 79 ? 12.891 27.472 28.135 1.00 26.61 79 PRO B N 1
ATOM 2845 C CA . PRO B 1 79 ? 12.169 27.628 29.402 1.00 31.14 79 PRO B CA 1
ATOM 2846 C C . PRO B 1 79 ? 10.788 27.004 29.319 1.00 31.62 79 PRO B C 1
ATOM 2847 O O . PRO B 1 79 ? 10.155 27.027 28.259 1.00 26.78 79 PRO B O 1
ATOM 2851 N N . VAL B 1 80 ? 10.341 26.422 30.426 1.00 27.42 80 VAL B N 1
ATOM 2852 C CA . VAL B 1 80 ? 9.057 25.744 30.450 1.00 28.51 80 VAL B CA 1
ATOM 2853 C C . VAL B 1 80 ? 8.243 26.116 31.677 1.00 29.11 80 VAL B C 1
ATOM 2854 O O . VAL B 1 80 ? 8.767 26.634 32.669 1.00 29.12 80 VAL B O 1
ATOM 2858 N N . ALA B 1 81 ? 6.950 25.844 31.587 1.00 28.66 81 ALA B N 1
ATOM 2859 C CA . ALA B 1 81 ? 6.042 25.928 32.717 1.00 31.04 81 ALA B CA 1
ATOM 2860 C C . ALA B 1 81 ? 5.120 24.730 32.560 1.00 30.14 81 ALA B C 1
ATOM 2861 O O . ALA B 1 81 ? 4.297 24.683 31.646 1.00 30.51 81 ALA B O 1
ATOM 2863 N N . THR B 1 82 ? 5.279 23.743 33.430 1.00 29.40 82 THR B N 1
ATOM 2864 C CA . THR B 1 82 ? 4.559 22.489 33.262 1.00 30.11 82 THR B CA 1
ATOM 2865 C C . THR B 1 82 ? 3.499 22.257 34.331 1.00 29.91 82 THR B C 1
ATOM 2866 O O . THR B 1 82 ? 3.567 22.803 35.439 1.00 29.44 82 THR B O 1
ATOM 2870 N N . VAL B 1 83 ? 2.520 21.434 33.972 1.00 31.50 83 VAL B N 1
ATOM 2871 C CA . VAL B 1 83 ? 1.506 20.954 34.898 1.00 33.69 83 VAL B CA 1
ATOM 2872 C C . VAL B 1 83 ? 1.642 19.445 34.964 1.00 32.31 83 VAL B C 1
ATOM 2873 O O . VAL B 1 83 ? 1.646 18.777 33.931 1.00 29.73 83 VAL B O 1
ATOM 2877 N N . GLU B 1 84 ? 1.769 18.908 36.171 1.00 31.92 84 GLU B N 1
ATOM 2878 C CA . GLU B 1 84 ? 1.876 17.466 36.332 1.00 33.81 84 GLU B CA 1
ATOM 2879 C C . GLU B 1 84 ? 0.528 16.825 36.005 1.00 35.74 84 GLU B C 1
ATOM 2880 O O . GLU B 1 84 ? -0.511 17.228 36.539 1.00 37.26 84 GLU B O 1
ATOM 2886 N N . ALA B 1 85 ? 0.546 15.841 35.110 1.00 32.45 85 ALA B N 1
ATOM 2887 C CA . ALA B 1 85 ? -0.674 15.152 34.703 1.00 30.45 85 ALA B CA 1
ATOM 2888 C C . ALA B 1 85 ? -0.635 13.689 35.128 1.00 35.63 85 ALA B C 1
ATOM 2889 O O . ALA B 1 85 ? 0.439 13.089 35.207 1.00 38.10 85 ALA B O 1
ATOM 2891 N N . LYS B 1 86 ? -1.808 13.118 35.390 1.00 37.15 86 LYS B N 1
ATOM 2892 C CA . LYS B 1 86 ? -1.912 11.719 35.799 1.00 39.92 86 LYS B CA 1
ATOM 2893 C C . LYS B 1 86 ? -1.503 10.759 34.682 1.00 37.21 86 LYS B C 1
ATOM 2894 O O . LYS B 1 86 ? -0.734 9.825 34.909 1.00 40.23 86 LYS B O 1
ATOM 2900 N N . ASP B 1 87 ? -2.036 10.985 33.484 1.00 33.38 87 ASP B N 1
ATOM 2901 C CA . ASP B 1 87 ? -1.772 10.115 32.341 1.00 33.11 87 ASP B CA 1
ATOM 2902 C C . ASP B 1 87 ? -0.392 10.410 31.754 1.00 32.22 87 ASP B C 1
ATOM 2903 O O . ASP B 1 87 ? -0.030 11.574 31.558 1.00 32.57 87 ASP B O 1
ATOM 2908 N N . TRP B 1 88 ? 0.379 9.362 31.473 1.00 27.15 88 TRP B N 1
ATOM 2909 C CA . TRP B 1 88 ? 1.781 9.542 31.092 1.00 28.01 88 TRP B CA 1
ATOM 2910 C C . TRP B 1 88 ? 1.950 10.157 29.705 1.00 27.01 88 TRP B C 1
ATOM 2911 O O . TRP B 1 88 ? 1.169 9.881 28.794 1.00 27.32 88 TRP B O 1
ATOM 2922 N N . THR B 1 89 ? 2.972 10.996 29.558 1.00 23.66 89 THR B N 1
ATOM 2923 C CA . THR B 1 89 ? 3.253 11.651 28.279 1.00 23.57 89 THR B CA 1
ATOM 2924 C C . THR B 1 89 ? 3.458 10.621 27.172 1.00 24.86 89 THR B C 1
ATOM 2925 O O . THR B 1 89 ? 4.297 9.725 27.283 1.00 30.13 89 THR B O 1
ATOM 2929 N N . ARG B 1 90 ? 2.672 10.747 26.108 1.00 25.18 90 ARG B N 1
ATOM 2930 C CA . ARG B 1 90 ? 2.656 9.740 25.056 1.00 25.06 90 ARG B CA 1
ATOM 2931 C C . ARG B 1 90 ? 3.828 9.900 24.090 1.00 28.03 90 ARG B C 1
ATOM 2932 O O . ARG B 1 90 ? 4.534 10.908 24.110 1.00 25.38 90 ARG B O 1
ATOM 2940 N N . GLN B 1 91 ? 4.024 8.890 23.252 1.00 27.07 91 GLN B N 1
ATOM 2941 C CA . GLN B 1 91 ? 5.161 8.850 22.348 1.00 26.52 91 GLN B CA 1
ATOM 2942 C C . GLN B 1 91 ? 4.714 8.593 20.918 1.00 31.15 91 GLN B C 1
ATOM 2943 O O . GLN B 1 91 ? 3.938 7.669 20.654 1.00 33.48 91 GLN B O 1
ATOM 2949 N N . ASN B 1 92 ? 5.190 9.431 20.004 1.00 21.42 92 ASN B N 1
ATOM 2950 C CA . ASN B 1 92 ? 5.083 9.159 18.580 1.00 17.28 92 ASN B CA 1
ATOM 2951 C C . ASN B 1 92 ? 6.387 8.551 18.087 1.00 18.21 92 ASN B C 1
ATOM 2952 O O . ASN B 1 92 ? 7.422 8.669 18.743 1.00 24.11 92 ASN B O 1
ATOM 2957 N N . LEU B 1 93 ? 6.333 7.914 16.923 1.00 21.01 93 LEU B N 1
ATOM 2958 C CA . LEU B 1 93 ? 7.486 7.208 16.400 1.00 20.93 93 LEU B CA 1
ATOM 2959 C C . LEU B 1 93 ? 7.909 7.715 15.023 1.00 19.64 93 LEU B C 1
ATOM 2960 O O . LEU B 1 93 ? 7.092 7.828 14.102 1.00 20.86 93 LEU B O 1
ATOM 2965 N N . HIS B 1 94 ? 9.203 7.997 14.901 1.00 14.54 94 HIS B N 1
ATOM 2966 C CA . HIS B 1 94 ? 9.831 8.394 13.647 1.00 15.83 94 HIS B CA 1
ATOM 2967 C C . HIS B 1 94 ? 10.811 7.298 13.264 1.00 20.31 94 HIS B C 1
ATOM 2968 O O . HIS B 1 94 ? 11.742 6.986 14.017 1.00 21.62 94 HIS B O 1
ATOM 2975 N N . VAL B 1 95 ? 10.595 6.693 12.101 1.00 19.20 95 VAL B N 1
ATOM 2976 C CA . VAL B 1 95 ? 11.450 5.602 11.654 1.00 19.97 95 VAL B CA 1
ATOM 2977 C C . VAL B 1 95 ? 12.196 5.978 10.387 1.00 20.67 95 VAL B C 1
ATOM 2978 O O . VAL B 1 95 ? 11.580 6.309 9.372 1.00 21.73 95 VAL B O 1
ATOM 2982 N N . HIS B 1 96 ? 13.524 5.918 10.446 1.00 18.64 96 HIS B N 1
ATOM 2983 C CA . HIS B 1 96 ? 14.345 6.120 9.261 1.00 20.83 96 HIS B CA 1
ATOM 2984 C C . HIS B 1 96 ? 14.712 4.770 8.669 1.00 20.64 96 HIS B C 1
ATOM 2985 O O . HIS B 1 96 ? 15.250 3.918 9.366 1.00 21.77 96 HIS B O 1
ATOM 2992 N N . VAL B 1 97 ? 14.428 4.578 7.383 1.00 18.37 97 VAL B N 1
ATOM 2993 C CA . VAL B 1 97 ? 14.744 3.327 6.710 1.00 18.15 97 VAL B CA 1
ATOM 2994 C C . VAL B 1 97 ? 16.056 3.497 5.960 1.00 21.27 97 VAL B C 1
ATOM 2995 O O . VAL B 1 97 ? 16.138 4.271 4.998 1.00 22.43 97 VAL B O 1
ATOM 2999 N N . GLU B 1 98 ? 17.084 2.787 6.411 1.00 20.64 98 GLU B N 1
ATOM 3000 C CA . GLU B 1 98 ? 18.438 3.009 5.909 1.00 22.44 98 GLU B CA 1
ATOM 3001 C C . GLU B 1 98 ? 18.596 2.763 4.403 1.00 25.12 98 GLU B C 1
ATOM 3002 O O . GLU B 1 98 ? 19.237 3.550 3.706 1.00 26.98 98 GLU B O 1
ATOM 3008 N N . ALA B 1 99 ? 18.009 1.680 3.900 1.00 23.45 99 ALA B N 1
ATOM 3009 C CA . ALA B 1 99 ? 18.179 1.298 2.496 1.00 24.43 99 ALA B CA 1
ATOM 3010 C C . ALA B 1 99 ? 17.625 2.316 1.494 1.00 22.64 99 ALA B C 1
ATOM 3011 O O . ALA B 1 99 ? 18.164 2.466 0.394 1.00 26.03 99 ALA B O 1
ATOM 3013 N N . SER B 1 100 ? 16.554 3.005 1.877 1.00 24.66 100 SER B N 1
ATOM 3014 C CA . SER B 1 100 ? 15.864 3.927 0.979 1.00 25.99 100 SER B CA 1
ATOM 3015 C C . SER B 1 100 ? 16.068 5.404 1.338 1.00 29.92 100 SER B C 1
ATOM 3016 O O . SER B 1 100 ? 15.849 6.287 0.506 1.00 29.22 100 SER B O 1
ATOM 3019 N N . GLY B 1 101 ? 16.472 5.670 2.577 1.00 23.10 101 GLY B N 1
ATOM 3020 C CA . GLY B 1 101 ? 16.604 7.033 3.063 1.00 24.47 101 GLY B CA 1
ATOM 3021 C C . GLY B 1 101 ? 15.267 7.687 3.379 1.00 25.20 101 GLY B C 1
ATOM 3022 O O . GLY B 1 101 ? 15.201 8.880 3.673 1.00 27.35 101 GLY B O 1
ATOM 3023 N N . GLU B 1 102 ? 14.196 6.902 3.316 1.00 23.44 102 GLU B N 1
ATOM 3024 C CA . GLU B 1 102 ? 12.859 7.401 3.609 1.00 21.77 102 GLU B CA 1
ATOM 3025 C C . GLU B 1 102 ? 12.620 7.450 5.111 1.00 24.17 102 GLU B C 1
ATOM 3026 O O . GLU B 1 102 ? 13.256 6.724 5.876 1.00 22.59 102 GLU B O 1
ATOM 3032 N N . GLN B 1 103 ? 11.701 8.310 5.531 1.00 20.54 103 GLN B N 1
ATOM 3033 C CA . GLN B 1 103 ? 11.319 8.367 6.933 1.00 22.93 103 GLN B CA 1
ATOM 3034 C C . GLN B 1 103 ? 9.818 8.148 7.058 1.00 22.95 103 GLN B C 1
ATOM 3035 O O . GLN B 1 103 ? 9.037 8.598 6.214 1.00 21.89 103 GLN B O 1
ATOM 3041 N N . TYR B 1 104 ? 9.421 7.431 8.102 1.00 19.69 104 TYR B N 1
ATOM 3042 C CA . TYR B 1 104 ? 8.014 7.169 8.358 1.00 18.88 104 TYR B CA 1
ATOM 3043 C C . TYR B 1 104 ? 7.656 7.743 9.708 1.00 20.66 104 TYR B C 1
ATOM 3044 O O . TYR B 1 104 ? 8.424 7.627 10.667 1.00 22.13 104 TYR B O 1
ATOM 3053 N N . ARG B 1 105 ? 6.485 8.365 9.788 1.00 18.31 105 ARG B N 1
ATOM 3054 C CA . ARG B 1 105 ? 6.116 9.095 10.989 1.00 15.74 105 ARG B CA 1
ATOM 3055 C C . ARG B 1 105 ? 4.748 8.643 11.474 1.00 22.22 105 ARG B C 1
ATOM 3056 O O . ARG B 1 105 ? 3.736 8.879 10.808 1.00 19.17 105 ARG B O 1
ATOM 3064 N N . PHE B 1 106 ? 4.718 7.988 12.628 1.00 18.23 106 PHE B N 1
ATOM 3065 C CA . PHE B 1 106 ? 3.466 7.481 13.164 1.00 17.08 106 PHE B CA 1
ATOM 3066 C C . PHE B 1 106 ? 3.005 8.379 14.300 1.00 18.70 106 PHE B C 1
ATOM 3067 O O . PHE B 1 106 ? 3.635 8.445 15.363 1.00 18.68 106 PHE B O 1
ATOM 3075 N N . VAL B 1 107 ? 1.902 9.084 14.055 1.00 16.89 107 VAL B N 1
ATOM 3076 C CA . VAL B 1 107 ? 1.416 10.098 14.977 1.00 19.19 107 VAL B CA 1
ATOM 3077 C C . VAL B 1 107 ? 0.141 9.666 15.690 1.00 24.47 107 VAL B C 1
ATOM 3078 O O . VAL B 1 107 ? -0.925 9.535 15.078 1.00 21.48 107 VAL B O 1
ATOM 3082 N N . MET B 1 108 ? 0.266 9.454 16.996 1.00 20.66 108 MET B N 1
ATOM 3083 C CA . MET B 1 108 ? -0.853 9.025 17.823 1.00 20.84 108 MET B CA 1
ATOM 3084 C C . MET B 1 108 ? -1.312 10.182 18.709 1.00 23.54 108 MET B C 1
ATOM 3085 O O . MET B 1 108 ? -0.601 11.182 18.834 1.00 25.31 108 MET B O 1
ATOM 3090 N N . PRO B 1 109 ? -2.510 10.065 19.313 1.00 24.53 109 PRO B N 1
ATOM 3091 C CA . PRO B 1 109 ? -2.976 11.160 20.169 1.00 29.09 109 PRO B CA 1
ATOM 3092 C C . PRO B 1 109 ? -2.094 11.383 21.399 1.00 26.02 109 PRO B C 1
ATOM 3093 O O . PRO B 1 109 ? -1.308 10.510 21.804 1.00 22.51 109 PRO B O 1
ATOM 3097 N N . GLY B 1 110 ? -2.223 12.566 21.987 1.00 24.26 110 GLY B N 1
ATOM 3098 C CA . GLY B 1 110 ? -1.527 12.865 23.221 1.00 27.22 110 GLY B CA 1
ATOM 3099 C C . GLY B 1 110 ? -2.238 12.235 24.403 1.00 23.78 110 GLY B C 1
ATOM 3100 O O . GLY B 1 110 ? -3.318 11.656 24.259 1.00 25.27 110 GLY B O 1
ATOM 3101 N N . ALA B 1 111 ? -1.629 12.345 25.579 1.00 23.03 111 ALA B N 1
ATOM 3102 C CA . ALA B 1 111 ? -2.211 11.791 26.794 1.00 24.50 111 ALA B CA 1
ATOM 3103 C C . ALA B 1 111 ? -3.489 12.530 27.173 1.00 22.35 111 ALA B C 1
ATOM 3104 O O . ALA B 1 111 ? -3.695 13.677 26.781 1.00 23.20 111 ALA B O 1
ATOM 3106 N N . ALA B 1 112 ? -4.345 11.872 27.943 1.00 27.27 112 ALA B N 1
ATOM 3107 C CA . ALA B 1 112 ? -5.580 12.503 28.402 1.00 28.05 112 ALA B CA 1
ATOM 3108 C C . ALA B 1 112 ? -5.296 13.613 29.413 1.00 30.46 112 ALA B C 1
ATOM 3109 O O . ALA B 1 112 ? -4.276 13.594 30.107 1.00 30.47 112 ALA B O 1
ATOM 3111 N N . LEU B 1 113 ? -6.201 14.584 29.474 1.00 27.70 113 LEU B N 1
ATOM 3112 C CA . LEU B 1 113 ? -6.192 15.600 30.521 1.00 30.61 113 LEU B CA 1
ATOM 3113 C C . LEU B 1 113 ? -7.510 15.510 31.282 1.00 29.65 113 LEU B C 1
ATOM 3114 O O . LEU B 1 113 ? -8.565 15.335 30.673 1.00 40.80 113 LEU B O 1
ATOM 3119 N N . ASN B 1 114 ? -7.459 15.608 32.607 1.00 30.82 114 ASN B N 1
ATOM 3120 C CA . ASN B 1 114 ? -8.697 15.739 33.371 1.00 35.14 114 ASN B CA 1
ATOM 3121 C C . ASN B 1 114 ? -9.024 17.218 33.552 1.00 38.14 114 ASN B C 1
ATOM 3122 O O . ASN B 1 114 ? -8.230 18.082 33.171 1.00 31.05 114 ASN B O 1
ATOM 3127 N N . GLU B 1 115 ? -10.185 17.520 34.117 1.00 35.90 115 GLU B N 1
ATOM 3128 C CA . GLU B 1 115 ? -10.603 18.913 34.217 1.00 41.58 115 GLU B CA 1
ATOM 3129 C C . GLU B 1 115 ? -9.696 19.749 35.120 1.00 35.41 115 GLU B C 1
ATOM 3130 O O . GLU B 1 115 ? -9.501 20.941 34.880 1.00 39.44 115 GLU B O 1
ATOM 3136 N N . ASP B 1 116 ? -9.132 19.120 36.146 1.00 37.35 116 ASP B N 1
ATOM 3137 C CA . ASP B 1 116 ? -8.270 19.828 37.087 1.00 39.88 116 ASP B CA 1
ATOM 3138 C C . ASP B 1 116 ? -6.940 20.208 36.440 1.00 39.24 116 ASP B C 1
ATOM 3139 O O . ASP B 1 116 ? -6.419 21.304 36.659 1.00 39.36 116 ASP B O 1
ATOM 3144 N N . GLU B 1 117 ? -6.393 19.301 35.641 1.00 33.91 117 GLU B N 1
ATOM 3145 C CA . GLU B 1 117 ? -5.148 19.575 34.938 1.00 33.97 117 GLU B CA 1
ATOM 3146 C C . GLU B 1 117 ? -5.328 20.679 33.903 1.00 35.10 117 GLU B C 1
ATOM 3147 O O . GLU B 1 117 ? -4.432 21.501 33.700 1.00 33.53 117 GLU B O 1
ATOM 3153 N N . PHE B 1 118 ? -6.485 20.705 33.249 1.00 35.23 118 PHE B N 1
ATOM 3154 C CA . PHE B 1 118 ? -6.740 21.761 32.279 1.00 32.93 118 PHE B CA 1
ATOM 3155 C C . PHE B 1 118 ? -6.888 23.092 33.006 1.00 33.00 118 PHE B C 1
ATOM 3156 O O . PHE B 1 118 ? -6.414 24.122 32.525 1.00 35.93 118 PHE B O 1
ATOM 3164 N N . ARG B 1 119 ? -7.536 23.067 34.169 1.00 34.17 119 ARG B N 1
ATOM 3165 C CA . ARG B 1 119 ? -7.706 24.282 34.964 1.00 39.78 119 ARG B CA 1
ATOM 3166 C C . ARG B 1 119 ? -6.349 24.865 35.368 1.00 39.04 119 ARG B C 1
ATOM 3167 O O . ARG B 1 119 ? -6.160 26.083 35.359 1.00 38.68 119 ARG B O 1
ATOM 3175 N N . GLN B 1 120 ? -5.407 23.993 35.720 1.00 33.44 120 GLN B N 1
ATOM 3176 C CA . GLN B 1 120 ? -4.070 24.438 36.098 1.00 32.36 120 GLN B CA 1
ATOM 3177 C C . GLN B 1 120 ? -3.359 25.052 34.903 1.00 32.88 120 GLN B C 1
ATOM 3178 O O . GLN B 1 120 ? -2.653 26.054 35.034 1.00 35.38 120 GLN B O 1
ATOM 3184 N N . LEU B 1 121 ? -3.538 24.434 33.739 1.00 31.64 121 LEU B N 1
ATOM 3185 C CA . LEU B 1 121 ? -2.950 24.944 32.509 1.00 30.04 121 LEU B CA 1
ATOM 3186 C C . LEU B 1 121 ? -3.502 26.325 32.174 1.00 34.29 121 LEU B C 1
ATOM 3187 O O . LEU B 1 121 ? -2.749 27.226 31.804 1.00 31.84 121 LEU B O 1
ATOM 3192 N N . GLU B 1 122 ? -4.814 26.493 32.322 1.00 30.99 122 GLU B N 1
ATOM 3193 C CA . GLU B 1 122 ? -5.444 27.787 32.080 1.00 30.68 122 GLU B CA 1
ATOM 3194 C C . GLU B 1 122 ? -4.917 28.823 33.067 1.00 26.67 122 GLU B C 1
ATOM 3195 O O . GLU B 1 122 ? -4.710 29.987 32.714 1.00 34.21 122 GLU B O 1
ATOM 3201 N N . GLU B 1 123 ? -4.698 28.385 34.305 1.00 28.70 123 GLU B N 1
ATOM 3202 C CA . GLU B 1 123 ? -4.143 29.243 35.348 1.00 32.79 123 GLU B CA 1
ATOM 3203 C C . GLU B 1 123 ? -2.748 29.736 34.960 1.00 37.79 123 GLU B C 1
ATOM 3204 O O . GLU B 1 123 ? -2.422 30.912 35.146 1.00 34.88 123 GLU B O 1
ATOM 3210 N N . GLN B 1 124 ? -1.932 28.834 34.420 1.00 35.58 124 GLN B N 1
ATOM 3211 C CA . GLN B 1 124 ? -0.603 29.198 33.935 1.00 34.72 124 GLN B CA 1
ATOM 3212 C C . GLN B 1 124 ? -0.706 30.238 32.825 1.00 35.39 124 GLN B C 1
ATOM 3213 O O . GLN B 1 124 ? 0.019 31.233 32.821 1.00 33.77 124 GLN B O 1
ATOM 3219 N N . VAL B 1 125 ? -1.617 30.002 31.887 1.00 29.51 125 VAL B N 1
ATOM 3220 C CA . VAL B 1 125 ? -1.844 30.929 30.784 1.00 24.15 125 VAL B CA 1
ATOM 3221 C C . VAL B 1 125 ? -2.276 32.315 31.272 1.00 30.22 125 VAL B C 1
ATOM 3222 O O . VAL B 1 125 ? -1.830 33.331 30.743 1.00 29.96 125 VAL B O 1
ATOM 3226 N N . LEU B 1 126 ? -3.132 32.363 32.288 1.00 30.60 126 LEU B N 1
ATOM 3227 C CA . LEU B 1 126 ? -3.649 33.649 32.756 1.00 28.61 126 LEU B CA 1
ATOM 3228 C C . LEU B 1 126 ? -2.659 34.411 33.643 1.00 34.44 126 LEU B C 1
ATOM 3229 O O . LEU B 1 126 ? -2.932 35.536 34.074 1.00 38.65 126 LEU B O 1
ATOM 3234 N N . GLU B 1 127 ? -1.511 33.796 33.914 1.00 32.56 127 GLU B N 1
ATOM 3235 C CA . GLU B 1 127 ? -0.436 34.483 34.623 1.00 41.06 127 GLU B CA 1
ATOM 3236 C C . GLU B 1 127 ? 0.400 35.303 33.641 1.00 40.82 127 GLU B C 1
ATOM 3237 O O . GLU B 1 127 ? 1.221 36.130 34.043 1.00 39.93 127 GLU B O 1
ATOM 3243 N N . ILE B 1 128 ? 0.181 35.064 32.351 1.00 35.91 128 ILE B N 1
ATOM 3244 C CA . ILE B 1 128 ? 0.851 35.817 31.296 1.00 28.17 128 ILE B CA 1
ATOM 3245 C C . ILE B 1 128 ? 0.369 37.265 31.301 1.00 35.53 128 ILE B C 1
ATOM 3246 O O . ILE B 1 128 ? -0.834 37.525 31.372 1.00 36.74 128 ILE B O 1
ATOM 3251 N N . GLU B 1 129 ? 1.310 38.203 31.225 1.00 34.37 129 GLU B N 1
ATOM 3252 C CA . GLU B 1 129 ? 0.988 39.623 31.304 1.00 41.96 129 GLU B CA 1
ATOM 3253 C C . GLU B 1 129 ? 0.348 40.154 30.023 1.00 42.94 129 GLU B C 1
ATOM 3254 O O . GLU B 1 129 ? 0.507 39.573 28.945 1.00 31.54 129 GLU B O 1
ATOM 3260 N N . SER B 1 130 ? -0.381 41.260 30.149 1.00 37.95 130 SER B N 1
ATOM 3261 C CA . SER B 1 130 ? -1.008 41.897 28.997 1.00 38.51 130 SER B CA 1
ATOM 3262 C C . SER B 1 130 ? 0.045 42.326 27.979 1.00 39.22 130 SER B C 1
ATOM 3263 O O . SER B 1 130 ? 1.143 42.748 28.347 1.00 38.83 130 SER B O 1
ATOM 3266 N N . GLY B 1 131 ? -0.291 42.201 26.700 1.00 40.21 131 GLY B N 1
ATOM 3267 C CA . GLY B 1 131 ? 0.628 42.559 25.636 1.00 32.28 131 GLY B CA 1
ATOM 3268 C C . GLY B 1 131 ? 1.493 41.409 25.159 1.00 31.94 131 GLY B C 1
ATOM 3269 O O . GLY B 1 131 ? 1.978 41.422 24.024 1.00 33.25 131 GLY B O 1
ATOM 3270 N N 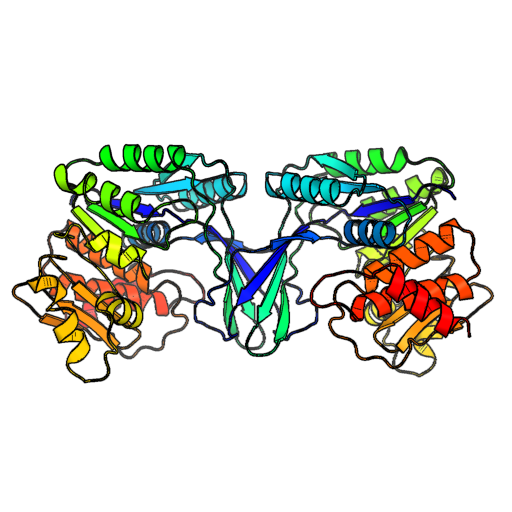. ALA B 1 132 ? 1.685 40.406 26.012 1.00 27.39 132 ALA B N 1
ATOM 3271 C CA . ALA B 1 132 ? 2.515 39.265 25.643 1.00 25.72 132 ALA B CA 1
ATOM 3272 C C . ALA B 1 132 ? 1.804 38.380 24.626 1.00 28.35 132 ALA B C 1
ATOM 3273 O O . ALA B 1 132 ? 0.594 38.501 24.412 1.00 27.86 132 ALA B O 1
ATOM 3275 N N . ILE B 1 133 ? 2.562 37.487 24.003 1.00 27.12 133 ILE B N 1
ATOM 3276 C CA . ILE B 1 133 ? 2.036 36.663 22.927 1.00 22.52 133 ILE B CA 1
ATOM 3277 C C . ILE B 1 133 ? 1.950 35.201 23.361 1.00 23.12 133 ILE B C 1
ATOM 3278 O O . ILE B 1 133 ? 2.886 34.667 23.967 1.00 26.01 133 ILE B O 1
ATOM 3283 N N . LEU B 1 134 ? 0.817 34.567 23.064 1.00 21.81 134 LEU B N 1
ATOM 3284 C CA . LEU B 1 134 ? 0.638 33.139 23.331 1.00 18.40 134 LEU B CA 1
ATOM 3285 C C . LEU B 1 134 ? 0.381 32.393 22.035 1.00 19.00 134 LEU B C 1
ATOM 3286 O O . LEU B 1 134 ? -0.572 32.706 21.317 1.00 22.02 134 LEU B O 1
ATOM 3291 N N . VAL B 1 135 ? 1.239 31.416 21.731 1.00 22.58 135 VAL B N 1
ATOM 3292 C CA . VAL B 1 135 ? 1.043 30.570 20.560 1.00 21.55 135 VAL B CA 1
ATOM 3293 C C . VAL B 1 135 ? 0.405 29.252 20.984 1.00 23.79 135 VAL B C 1
ATOM 3294 O O . VAL B 1 135 ? 1.027 28.439 21.667 1.00 23.12 135 VAL B O 1
ATOM 3298 N N . ILE B 1 136 ? -0.843 29.048 20.584 1.00 21.60 136 ILE B N 1
ATOM 3299 C CA . ILE B 1 136 ? -1.534 27.800 20.863 1.00 20.53 136 ILE B CA 1
ATOM 3300 C C . ILE B 1 136 ? -1.391 26.890 19.648 1.00 20.93 136 ILE B C 1
ATOM 3301 O O . ILE B 1 136 ? -1.982 27.152 18.601 1.00 23.02 136 ILE B O 1
ATOM 3306 N N . SER B 1 137 ? -0.615 25.818 19.777 1.00 19.74 137 SER B N 1
ATOM 3307 C CA . SER B 1 137 ? -0.309 25.002 18.603 1.00 16.75 137 SER B CA 1
ATOM 3308 C C . SER B 1 137 ? -0.350 23.505 18.884 1.00 19.47 137 SER B C 1
ATOM 3309 O O . SER B 1 137 ? 0.228 23.034 19.865 1.00 20.55 137 SER B O 1
ATOM 3312 N N . GLY B 1 138 ? -1.038 22.768 18.013 1.00 20.50 138 GLY B N 1
ATOM 3313 C CA . GLY B 1 138 ? -1.070 21.322 18.105 1.00 19.59 138 GLY B CA 1
ATOM 3314 C C . GLY B 1 138 ? -2.472 20.766 18.198 1.00 27.12 138 GLY B C 1
ATOM 3315 O O . GLY B 1 138 ? -3.455 21.512 18.156 1.00 23.83 138 GLY B O 1
ATOM 3316 N N . SER B 1 139 ? -2.558 19.445 18.328 1.00 22.03 139 SER B N 1
ATOM 3317 C CA . SER B 1 139 ? -3.838 18.766 18.417 1.00 24.84 139 SER B CA 1
ATOM 3318 C C . SER B 1 139 ? -4.461 18.926 19.798 1.00 25.23 139 SER B C 1
ATOM 3319 O O . SER B 1 139 ? -3.787 19.306 20.763 1.00 25.28 139 SER B O 1
ATOM 3322 N N . LEU B 1 140 ? -5.758 18.639 19.876 1.00 22.03 140 LEU B N 1
ATOM 3323 C CA . LEU B 1 140 ? -6.485 18.641 21.134 1.00 20.44 140 LEU B CA 1
ATOM 3324 C C . LEU B 1 140 ? -6.510 17.219 21.695 1.00 23.68 140 LEU B C 1
ATOM 3325 O O . LEU B 1 140 ? -7.004 16.296 21.044 1.00 24.86 140 LEU B O 1
ATOM 3330 N N . PRO B 1 141 ? -5.983 17.040 22.911 1.00 26.62 141 PRO B N 1
ATOM 3331 C CA . PRO B 1 141 ? -5.906 15.717 23.541 1.00 28.06 141 PRO B CA 1
ATOM 3332 C C . PRO B 1 141 ? -7.275 15.269 24.040 1.00 28.49 141 PRO B C 1
ATOM 3333 O O . PRO B 1 141 ? -8.180 16.101 24.147 1.00 26.21 141 PRO B O 1
ATOM 3337 N N . PRO B 1 142 ? -7.429 13.969 24.344 1.00 27.32 142 PRO B N 1
ATOM 3338 C CA . PRO B 1 142 ? -8.664 13.482 24.972 1.00 32.61 142 PRO B CA 1
ATOM 3339 C C . PRO B 1 142 ? -8.891 14.130 26.335 1.00 33.15 142 PRO B C 1
ATOM 3340 O O . PRO B 1 142 ? -7.927 14.473 27.024 1.00 29.19 142 PRO B O 1
ATOM 3344 N N . GLY B 1 143 ? -10.153 14.293 26.719 1.00 33.23 143 GLY B N 1
ATOM 3345 C CA . GLY B 1 143 ? -10.481 14.834 28.026 1.00 31.15 143 GLY B CA 1
ATOM 3346 C C . GLY B 1 143 ? -10.808 16.316 28.039 1.00 38.98 143 GLY B C 1
ATOM 3347 O O . GLY B 1 143 ? -11.248 16.847 29.064 1.00 38.00 143 GLY B O 1
ATOM 3348 N N . VAL B 1 144 ? -10.599 16.988 26.909 1.00 32.87 144 VAL B N 1
ATOM 3349 C CA . VAL B 1 144 ? -10.866 18.421 26.813 1.00 34.80 144 VAL B CA 1
ATOM 3350 C C . VAL B 1 144 ? -12.031 18.731 25.875 1.00 33.16 144 VAL B C 1
ATOM 3351 O O . VAL B 1 144 ? -11.939 18.507 24.667 1.00 34.35 144 VAL B O 1
ATOM 3355 N N . LYS B 1 145 ? -13.118 19.258 26.428 1.00 37.26 145 LYS B N 1
ATOM 3356 C CA . LYS B 1 145 ? -14.237 19.703 25.603 1.00 34.18 145 LYS B CA 1
ATOM 3357 C C . LYS B 1 145 ? -13.825 20.892 24.741 1.00 35.03 145 LYS B C 1
ATOM 3358 O O . LYS B 1 145 ? -13.045 21.745 25.174 1.00 31.57 145 LYS B O 1
ATOM 3364 N N . LEU B 1 146 ? -14.346 20.935 23.519 1.00 32.39 146 LEU B N 1
ATOM 3365 C CA . LEU B 1 146 ? -14.016 22.000 22.576 1.00 32.98 146 LEU B CA 1
ATOM 3366 C C . LEU B 1 146 ? -14.232 23.404 23.138 1.00 29.75 146 LEU B C 1
ATOM 3367 O O . LEU B 1 146 ? -13.431 24.305 22.891 1.00 35.85 146 LEU B O 1
ATOM 3372 N N . GLU B 1 147 ? -15.307 23.594 23.897 1.00 34.32 147 GLU B N 1
ATOM 3373 C CA . GLU B 1 147 ? -15.621 24.926 24.401 1.00 38.99 147 GLU B CA 1
ATOM 3374 C C . GLU B 1 147 ? -14.651 25.378 25.489 1.00 34.07 147 GLU B C 1
ATOM 3375 O O . GLU B 1 147 ? -14.499 26.577 25.720 1.00 39.69 147 GLU B O 1
ATOM 3381 N N . LYS B 1 148 ? -13.989 24.425 26.146 1.00 38.14 148 LYS B N 1
ATOM 3382 C CA . LYS B 1 148 ? -12.972 24.766 27.142 1.00 36.04 148 LYS B CA 1
ATOM 3383 C C . LYS B 1 148 ? -11.787 25.472 26.486 1.00 30.27 148 LYS B C 1
ATOM 3384 O O . LYS B 1 148 ? -11.193 26.380 27.065 1.00 32.26 148 LYS B O 1
ATOM 3390 N N . LEU B 1 149 ? -11.447 25.047 25.274 1.00 30.62 149 LEU B N 1
ATOM 3391 C CA . LEU B 1 149 ? -10.373 25.685 24.526 1.00 27.26 149 LEU B CA 1
ATOM 3392 C C . LEU B 1 149 ? -10.776 27.103 24.147 1.00 30.90 149 LEU B C 1
ATOM 3393 O O . LEU B 1 149 ? -9.984 28.038 24.266 1.00 31.95 149 LEU B O 1
ATOM 3398 N N . THR B 1 150 ? -12.017 27.256 23.695 1.00 27.50 150 THR B N 1
ATOM 3399 C CA . THR B 1 150 ? -12.531 28.568 23.308 1.00 27.11 150 THR B CA 1
ATOM 3400 C C . THR B 1 150 ? -12.581 29.515 24.508 1.00 30.05 150 THR B C 1
ATOM 3401 O O . THR B 1 150 ? -12.215 30.690 24.403 1.00 34.71 150 THR B O 1
ATOM 3405 N N . GLN B 1 151 ? -13.031 28.993 25.645 1.00 33.23 151 GLN B N 1
ATOM 3406 C CA . GLN B 1 151 ? -13.090 29.763 26.882 1.00 35.60 151 GLN B CA 1
ATOM 3407 C C . GLN B 1 151 ? -11.707 30.187 27.368 1.00 31.72 151 GLN B C 1
ATOM 3408 O O . GLN B 1 151 ? -11.549 31.280 27.912 1.00 30.06 151 GLN B O 1
ATOM 3414 N N . LEU B 1 152 ? -10.711 29.324 27.177 1.00 25.89 152 LEU B N 1
ATOM 3415 C CA . LEU B 1 152 ? -9.336 29.663 27.542 1.00 29.76 152 LEU B CA 1
ATOM 3416 C C . LEU B 1 152 ? -8.844 30.837 26.698 1.00 26.99 152 LEU B C 1
ATOM 3417 O O . LEU B 1 152 ? -8.283 31.800 27.216 1.00 29.82 152 LEU B O 1
ATOM 3422 N N . ILE B 1 153 ? -9.049 30.741 25.391 1.00 29.13 153 ILE B N 1
ATOM 3423 C CA . ILE B 1 153 ? -8.647 31.804 24.477 1.00 27.99 153 ILE B CA 1
ATOM 3424 C C . ILE B 1 153 ? -9.364 33.114 24.780 1.00 29.66 153 ILE B C 1
ATOM 3425 O O . ILE B 1 153 ? -8.739 34.175 24.790 1.00 30.00 153 ILE B O 1
ATOM 3430 N N . SER B 1 154 ? -10.665 33.034 25.053 1.00 24.34 154 SER B N 1
ATOM 3431 C CA . SER B 1 154 ? -11.442 34.222 25.405 1.00 30.05 154 SER B CA 1
ATOM 3432 C C . SER B 1 154 ? -10.915 34.884 26.674 1.00 35.27 154 SER B C 1
ATOM 3433 O O . SER B 1 154 ? -10.785 36.107 26.735 1.00 34.77 154 SER B O 1
ATOM 3436 N N . ALA B 1 155 ? -10.623 34.072 27.685 1.00 34.59 155 ALA B N 1
ATOM 3437 C CA . ALA B 1 155 ? -10.099 34.580 28.950 1.00 33.92 155 ALA B CA 1
ATOM 3438 C C . ALA B 1 155 ? -8.752 35.257 28.729 1.00 30.67 155 ALA B C 1
ATOM 3439 O O . ALA B 1 155 ? -8.472 36.312 29.303 1.00 35.53 155 ALA B O 1
ATOM 3441 N N . ALA B 1 156 ? -7.921 34.635 27.897 1.00 27.86 156 ALA B N 1
ATOM 3442 C CA . ALA B 1 156 ? -6.601 35.166 27.577 1.00 27.98 156 ALA B CA 1
ATOM 3443 C C . ALA B 1 156 ? -6.706 36.538 26.916 1.00 29.91 156 ALA B C 1
ATOM 3444 O O . ALA B 1 156 ? -6.048 37.496 27.332 1.00 33.29 156 ALA B O 1
ATOM 3446 N N . GLN B 1 157 ? -7.532 36.623 25.879 1.00 34.72 157 GLN B N 1
ATOM 3447 C CA . GLN B 1 157 ? -7.734 37.871 25.157 1.00 32.03 157 GLN B CA 1
ATOM 3448 C C . GLN B 1 157 ? -8.332 38.953 26.049 1.00 39.09 157 GLN B C 1
ATOM 3449 O O . GLN B 1 157 ? -8.040 40.137 25.880 1.00 34.72 157 GLN B O 1
ATOM 3455 N N . LYS B 1 158 ? -9.177 38.538 26.991 1.00 34.40 158 LYS B N 1
ATOM 3456 C CA . LYS B 1 158 ? -9.825 39.467 27.913 1.00 43.37 158 LYS B CA 1
ATOM 3457 C C . LYS B 1 158 ? -8.822 40.279 28.725 1.00 41.73 158 LYS B C 1
ATOM 3458 O O . LYS B 1 158 ? -9.076 41.439 29.057 1.00 43.75 158 LYS B O 1
ATOM 3464 N N . GLN B 1 159 ? -7.688 39.667 29.052 1.00 38.47 159 GLN B N 1
ATOM 3465 C CA . GLN B 1 159 ? -6.659 40.364 29.814 1.00 42.14 159 GLN B CA 1
ATOM 3466 C C . GLN B 1 159 ? -5.450 40.736 28.960 1.00 39.60 159 GLN B C 1
ATOM 3467 O O . GLN B 1 159 ? -4.336 40.879 29.467 1.00 36.40 159 GLN B O 1
ATOM 3473 N N . GLY B 1 160 ? -5.681 40.893 27.662 1.00 36.15 160 GLY B N 1
ATOM 3474 C CA . GLY B 1 160 ? -4.688 41.484 26.784 1.00 33.34 160 GLY B CA 1
ATOM 3475 C C . GLY B 1 160 ? -3.649 40.560 26.181 1.00 29.04 160 GLY B C 1
ATOM 3476 O O . GLY B 1 160 ? -2.709 41.029 25.538 1.00 27.98 160 GLY B O 1
ATOM 3477 N N . ILE B 1 161 ? -3.806 39.253 26.369 1.00 31.56 161 ILE B N 1
ATOM 3478 C CA . ILE B 1 161 ? -2.876 38.308 25.759 1.00 28.61 161 ILE B CA 1
ATOM 3479 C C . ILE B 1 161 ? -3.174 38.146 24.268 1.00 30.54 161 ILE B C 1
ATOM 3480 O O . ILE B 1 161 ? -4.316 37.912 23.867 1.00 26.11 161 ILE B O 1
ATOM 3485 N N . ARG B 1 162 ? -2.136 38.295 23.453 1.00 27.87 162 ARG B N 1
ATOM 3486 C CA . ARG B 1 162 ? -2.268 38.235 22.005 1.00 28.49 162 ARG B CA 1
ATOM 3487 C C . ARG B 1 162 ? -2.083 36.795 21.539 1.00 26.92 162 ARG B C 1
ATOM 3488 O O . ARG B 1 162 ? -1.028 36.196 21.739 1.00 27.62 162 ARG B O 1
ATOM 3496 N N . CYS B 1 163 ? -3.117 36.236 20.924 1.00 24.14 163 CYS B N 1
ATOM 3497 C CA . CYS B 1 163 ? -3.122 34.811 20.622 1.00 21.90 163 CYS B CA 1
ATOM 3498 C C . CYS B 1 163 ? -2.829 34.486 19.157 1.00 23.81 163 CYS B C 1
ATOM 3499 O O . CYS B 1 163 ? -3.366 35.115 18.235 1.00 25.28 163 CYS B O 1
ATOM 3502 N N . ILE B 1 164 ? -1.959 33.498 18.965 1.00 24.68 164 ILE B N 1
ATOM 3503 C CA . ILE B 1 164 ? -1.629 32.968 17.653 1.00 20.06 164 ILE B CA 1
ATOM 3504 C C . ILE B 1 164 ? -2.046 31.508 17.678 1.00 22.89 164 ILE B C 1
ATOM 3505 O O . ILE B 1 164 ? -1.817 30.817 18.670 1.00 21.78 164 ILE B O 1
ATOM 3510 N N . VAL B 1 165 ? -2.671 31.044 16.603 1.00 17.58 165 VAL B N 1
ATOM 3511 C CA . VAL B 1 165 ? -3.237 29.694 16.582 1.00 18.21 165 VAL B CA 1
ATOM 3512 C C . VAL B 1 165 ? -2.736 28.884 15.395 1.00 17.85 165 VAL B C 1
ATOM 3513 O O . VAL B 1 165 ? -2.733 29.367 14.263 1.00 19.11 165 VAL B O 1
ATOM 3517 N N . ASP B 1 166 ? -2.297 27.654 15.667 1.00 19.97 166 ASP B N 1
ATOM 3518 C CA . ASP B 1 166 ? -1.966 26.685 14.629 1.00 16.62 166 ASP B CA 1
ATOM 3519 C C . ASP B 1 166 ? -2.558 25.348 15.045 1.00 17.72 166 ASP B C 1
ATOM 3520 O O . ASP B 1 166 ? -2.043 24.686 15.936 1.00 21.62 166 ASP B O 1
ATOM 3525 N N . SER B 1 167 ? -3.653 24.951 14.410 1.00 17.49 167 SER B N 1
ATOM 3526 C CA . SER B 1 167 ? -4.275 23.684 14.762 1.00 19.99 167 SER B CA 1
ATOM 3527 C C . SER B 1 167 ? -5.035 23.130 13.565 1.00 20.27 167 SER B C 1
ATOM 3528 O O . SER B 1 167 ? -4.839 23.579 12.430 1.00 21.67 167 SER B O 1
ATOM 3531 N N . SER B 1 168 ? -5.887 22.144 13.805 1.00 19.47 168 SER B N 1
ATOM 3532 C CA . SER B 1 168 ? -6.657 21.562 12.715 1.00 20.31 168 SER B CA 1
ATOM 3533 C C . SER B 1 168 ? -8.011 21.070 13.199 1.00 20.43 168 SER B C 1
ATOM 3534 O O . SER B 1 168 ? -8.269 21.020 14.405 1.00 22.81 168 SER B O 1
ATOM 3537 N N . GLY B 1 169 ? -8.871 20.716 12.245 1.00 21.92 169 GLY B N 1
ATOM 3538 C CA . GLY B 1 169 ? -10.149 20.094 12.541 1.00 25.41 169 GLY B CA 1
ATOM 3539 C C . GLY B 1 169 ? -11.023 20.923 13.459 1.00 27.72 169 GLY B C 1
ATOM 3540 O O . GLY B 1 169 ? -11.037 22.153 13.390 1.00 24.95 169 GLY B O 1
ATOM 3541 N N . GLU B 1 170 ? -11.751 20.244 14.337 1.00 26.46 170 GLU B N 1
ATOM 3542 C CA . GLU B 1 170 ? -12.701 20.927 15.205 1.00 25.46 170 GLU B CA 1
ATOM 3543 C C . GLU B 1 170 ? -12.002 21.871 16.173 1.00 20.37 170 GLU B C 1
ATOM 3544 O O . GLU B 1 170 ? -12.565 22.898 16.552 1.00 27.90 170 GLU B O 1
ATOM 3550 N N . ALA B 1 171 ? -10.772 21.535 16.562 1.00 20.92 171 ALA B N 1
ATOM 3551 C CA . ALA B 1 171 ? -10.011 22.399 17.468 1.00 22.07 171 ALA B CA 1
ATOM 3552 C C . ALA B 1 171 ? -9.747 23.773 16.845 1.00 19.69 171 ALA B C 1
ATOM 3553 O O . ALA B 1 171 ? -9.933 24.804 17.492 1.00 24.94 171 ALA B O 1
ATOM 3555 N N . LEU B 1 172 ? -9.303 23.777 15.593 1.00 21.13 172 LEU B N 1
ATOM 3556 C CA . LEU B 1 172 ? -9.018 25.021 14.889 1.00 21.10 172 LEU B CA 1
ATOM 3557 C C . LEU B 1 172 ? -10.271 25.877 14.734 1.00 20.32 172 LEU B C 1
ATOM 3558 O O . LEU B 1 172 ? -10.235 27.088 14.955 1.00 22.86 172 LEU B O 1
ATOM 3563 N N . SER B 1 173 ? -11.378 25.250 14.341 1.00 20.36 173 SER B N 1
ATOM 3564 C CA . SER B 1 173 ? -12.650 25.960 14.214 1.00 22.97 173 SER B CA 1
ATOM 3565 C C . SER B 1 173 ? -13.070 26.568 15.556 1.00 29.49 173 SER B C 1
ATOM 3566 O O . SER B 1 173 ? -13.501 27.721 15.622 1.00 29.25 173 SER B O 1
ATOM 3569 N N . ALA B 1 174 ? -12.912 25.790 16.623 1.00 29.67 174 ALA B N 1
ATOM 3570 C CA . ALA B 1 174 ? -13.251 26.238 17.972 1.00 31.86 174 ALA B CA 1
ATOM 3571 C C . ALA B 1 174 ? -12.341 27.371 18.440 1.00 34.10 174 ALA B C 1
ATOM 3572 O O . ALA B 1 174 ? -12.797 28.316 19.088 1.00 39.58 174 ALA B O 1
ATOM 3574 N N . ALA B 1 175 ? -11.055 27.272 18.111 1.00 28.45 175 ALA B N 1
ATOM 3575 C CA . ALA B 1 175 ? -10.089 28.296 18.500 1.00 25.41 175 ALA B CA 1
ATOM 3576 C C . ALA B 1 175 ? -10.403 29.627 17.819 1.00 33.67 175 ALA B C 1
ATOM 3577 O O . ALA B 1 175 ? -10.053 30.693 18.329 1.00 39.37 175 ALA B O 1
ATOM 3579 N N . LEU B 1 176 ? -11.065 29.554 16.667 1.00 29.77 176 LEU B N 1
ATOM 3580 C CA . LEU B 1 176 ? -11.405 30.743 15.888 1.00 31.10 176 LEU B CA 1
ATOM 3581 C C . LEU B 1 176 ? -12.854 31.180 16.092 1.00 34.68 176 LEU B C 1
ATOM 3582 O O . LEU B 1 176 ? -13.301 32.156 15.490 1.00 38.32 176 LEU B O 1
ATOM 3587 N N . ALA B 1 177 ? -13.580 30.456 16.939 1.00 36.91 177 ALA B N 1
ATOM 3588 C CA . ALA B 1 177 ? -15.010 30.704 17.135 1.00 37.50 177 ALA B CA 1
ATOM 3589 C C . ALA B 1 177 ? -15.307 32.116 17.637 1.00 38.49 177 ALA B C 1
ATOM 3590 O O . ALA B 1 177 ? -16.250 32.766 17.178 1.00 41.69 177 ALA B O 1
ATOM 3592 N N . ILE B 1 178 ? -14.503 32.583 18.586 1.00 37.57 178 ILE B N 1
ATOM 3593 C CA . ILE B 1 178 ? -14.724 33.890 19.193 1.00 42.45 178 ILE B CA 1
ATOM 3594 C C . ILE B 1 178 ? -14.092 35.008 18.376 1.00 35.81 178 ILE B C 1
ATOM 3595 O O . ILE B 1 178 ? -14.588 36.136 18.363 1.00 53.72 178 ILE B O 1
ATOM 3600 N N . GLY B 1 179 ? -12.989 34.696 17.706 1.00 31.69 179 GLY B N 1
ATOM 3601 C CA . GLY B 1 179 ? -12.368 35.648 16.808 1.00 31.37 179 GLY B CA 1
ATOM 3602 C C . GLY B 1 179 ? -11.331 36.535 17.465 1.00 32.76 179 GLY B C 1
ATOM 3603 O O . GLY B 1 179 ? -10.954 36.323 18.620 1.00 31.83 179 GLY B O 1
ATOM 3604 N N . ASN B 1 180 ? -10.878 37.533 16.710 1.00 28.00 180 ASN B N 1
ATOM 3605 C CA . ASN B 1 180 ? -9.834 38.455 17.144 1.00 32.01 180 ASN B CA 1
ATOM 3606 C C . ASN B 1 180 ? -8.509 37.755 17.406 1.00 26.70 180 ASN B C 1
ATOM 3607 O O . ASN B 1 180 ? -7.664 38.256 18.145 1.00 28.76 180 ASN B O 1
ATOM 3612 N N . ILE B 1 181 ? -8.336 36.583 16.805 1.00 24.34 181 ILE B N 1
ATOM 3613 C CA . ILE B 1 181 ? -7.046 35.913 16.838 1.00 23.08 181 ILE B CA 1
ATOM 3614 C C . ILE B 1 181 ? -6.052 36.759 16.049 1.00 24.66 181 ILE B C 1
ATOM 3615 O O . ILE B 1 181 ? -6.371 37.251 14.964 1.00 27.23 181 ILE B O 1
ATOM 3620 N N . GLU B 1 182 ? -4.854 36.946 16.594 1.00 24.65 182 GLU B N 1
ATOM 3621 C CA . GLU B 1 182 ? -3.857 37.801 15.944 1.00 26.46 182 GLU B CA 1
ATOM 3622 C C . GLU B 1 182 ? -3.348 37.209 14.641 1.00 23.13 182 GLU B C 1
ATOM 3623 O O . GLU B 1 182 ? -3.171 37.920 13.650 1.00 25.01 182 GLU B O 1
ATOM 3629 N N . LEU B 1 183 ? -3.106 35.904 14.649 1.00 20.37 183 LEU B N 1
ATOM 3630 C CA . LEU B 1 183 ? -2.515 35.229 13.511 1.00 19.32 183 LEU B CA 1
ATOM 3631 C C . LEU B 1 183 ? -2.933 33.770 13.540 1.00 20.94 183 LEU B C 1
ATOM 3632 O O . LEU B 1 183 ? -2.887 33.134 14.585 1.00 23.15 183 LEU B O 1
ATOM 3637 N N . VAL B 1 184 ? -3.368 33.257 12.397 1.00 18.04 184 VAL B N 1
ATOM 3638 C CA . VAL B 1 184 ? -3.603 31.826 12.245 1.00 17.33 184 VAL B CA 1
ATOM 3639 C C . VAL B 1 184 ? -2.837 31.334 11.017 1.00 17.70 184 VAL B C 1
ATOM 3640 O O . VAL B 1 184 ? -2.769 32.027 9.999 1.00 18.49 184 VAL B O 1
ATOM 3644 N N . LYS B 1 185 ? -2.240 30.146 11.115 1.00 16.05 185 LYS B N 1
ATOM 3645 C CA . LYS B 1 185 ? -1.489 29.580 9.987 1.00 16.81 185 LYS B CA 1
ATOM 3646 C C . LYS B 1 185 ? -2.040 28.228 9.559 1.00 21.60 185 LYS B C 1
ATOM 3647 O O . LYS B 1 185 ? -1.463 27.188 9.883 1.00 18.71 185 LYS B O 1
ATOM 3653 N N . PRO B 1 186 ? -3.160 28.227 8.822 1.00 15.92 186 PRO B N 1
ATOM 3654 C CA . PRO B 1 186 ? -3.590 26.938 8.280 1.00 16.80 186 PRO B CA 1
ATOM 3655 C C . PRO B 1 186 ? -2.730 26.576 7.082 1.00 18.84 186 PRO B C 1
ATOM 3656 O O . PRO B 1 186 ? -2.314 27.470 6.342 1.00 17.37 186 PRO B O 1
ATOM 3660 N N . ASN B 1 187 ? -2.465 25.289 6.883 1.00 18.07 187 ASN B N 1
ATOM 3661 C CA . ASN B 1 187 ? -1.998 24.861 5.567 1.00 19.08 187 ASN B CA 1
ATOM 3662 C C . ASN B 1 187 ? -3.220 24.743 4.654 1.00 19.05 187 ASN B C 1
ATOM 3663 O O . ASN B 1 187 ? -4.336 25.088 5.063 1.00 18.81 187 ASN B O 1
ATOM 3668 N N . GLN B 1 188 ? -3.022 24.275 3.428 1.00 15.53 188 GLN B N 1
ATOM 3669 C CA . GLN B 1 188 ? -4.113 24.252 2.458 1.00 17.65 188 GLN B CA 1
ATOM 3670 C C . GLN B 1 188 ? -5.255 23.342 2.873 1.00 16.59 188 GLN B C 1
ATOM 3671 O O . GLN B 1 188 ? -6.428 23.722 2.772 1.00 19.21 188 GLN B O 1
ATOM 3677 N N . LYS B 1 189 ? -4.919 22.148 3.349 1.00 16.65 189 LYS B N 1
ATOM 3678 C CA . LYS B 1 189 ? -5.944 21.221 3.814 1.00 17.30 189 LYS B CA 1
ATOM 3679 C C . LYS B 1 189 ? -6.702 21.794 5.001 1.00 21.23 189 LYS B C 1
ATOM 3680 O O . LYS B 1 189 ? -7.939 21.704 5.070 1.00 20.96 189 LYS B O 1
ATOM 3686 N N . GLU B 1 190 ? -5.952 22.389 5.925 1.00 18.03 190 GLU B N 1
ATOM 3687 C CA . GLU B 1 190 ? -6.529 23.026 7.104 1.00 18.22 190 GLU B CA 1
ATOM 3688 C C . GLU B 1 190 ? -7.442 24.202 6.751 1.00 20.25 190 GLU B C 1
ATOM 3689 O O . GLU B 1 190 ? -8.516 24.360 7.348 1.00 19.89 190 GLU B O 1
ATOM 3695 N N . LEU B 1 191 ? -7.034 25.010 5.775 1.00 17.10 191 LEU B N 1
ATOM 3696 C CA . LEU B 1 191 ? -7.864 26.123 5.309 1.00 21.28 191 LEU B CA 1
ATOM 3697 C C . LEU B 1 191 ? -9.178 25.619 4.724 1.00 18.37 191 LEU B C 1
ATOM 3698 O O . LEU B 1 191 ? -10.249 26.142 5.040 1.00 20.97 191 LEU B O 1
ATOM 3703 N N . SER B 1 192 ? -9.083 24.620 3.846 1.00 18.48 192 SER B N 1
ATOM 3704 C CA . SER B 1 192 ? -10.263 24.037 3.197 1.00 19.87 192 SER B CA 1
ATOM 3705 C C . SER B 1 192 ? -11.270 23.513 4.218 1.00 24.93 192 SER B C 1
ATOM 3706 O O . SER B 1 192 ? -12.476 23.734 4.093 1.00 23.16 192 SER B O 1
ATOM 3709 N N . ALA B 1 193 ? -10.773 22.805 5.224 1.00 25.20 193 ALA B N 1
ATOM 3710 C CA . ALA B 1 193 ? -11.638 22.271 6.266 1.00 28.16 193 ALA B CA 1
ATOM 3711 C C . ALA B 1 193 ? -12.282 23.396 7.075 1.00 25.43 193 ALA B C 1
ATOM 3712 O O . ALA B 1 193 ? -13.465 23.330 7.420 1.00 24.46 193 ALA B O 1
ATOM 3714 N N . LEU B 1 194 ? -11.498 24.424 7.378 1.00 22.77 194 LEU B N 1
ATOM 3715 C CA . LEU B 1 194 ? -11.980 25.566 8.156 1.00 25.84 194 LEU B CA 1
ATOM 3716 C C . LEU B 1 194 ? -13.120 26.324 7.468 1.00 29.85 194 LEU B C 1
ATOM 3717 O O . LEU B 1 194 ? -14.131 26.640 8.103 1.00 29.44 194 LEU B O 1
ATOM 3722 N N . VAL B 1 195 ? -12.978 26.607 6.177 1.00 24.95 195 VAL B N 1
ATOM 3723 C CA . VAL B 1 195 ? -14.052 27.299 5.455 1.00 25.13 195 VAL B CA 1
ATOM 3724 C C . VAL B 1 195 ? -15.083 26.322 4.894 1.00 30.54 195 VAL B C 1
ATOM 3725 O O . VAL B 1 195 ? -16.069 26.724 4.275 1.00 26.49 195 VAL B O 1
ATOM 3729 N N . ASN B 1 196 ? -14.845 25.037 5.132 1.00 23.16 196 ASN B N 1
ATOM 3730 C CA . ASN B 1 196 ? -15.766 23.975 4.744 1.00 23.98 196 ASN B CA 1
ATOM 3731 C C . ASN B 1 196 ? -16.122 23.968 3.260 1.00 25.43 196 ASN B C 1
ATOM 3732 O O . ASN B 1 196 ? -17.296 23.858 2.898 1.00 26.08 196 ASN B O 1
ATOM 3737 N N . ARG B 1 197 ? -15.110 24.095 2.406 1.00 27.03 197 ARG B N 1
ATOM 3738 C CA . ARG B 1 197 ? -15.319 23.948 0.971 1.00 27.20 197 ARG B CA 1
ATOM 3739 C C . ARG B 1 197 ? -14.023 23.592 0.256 1.00 29.28 197 ARG B C 1
ATOM 3740 O O . ARG B 1 197 ? -12.927 23.861 0.760 1.00 23.96 197 ARG B O 1
ATOM 3748 N N . GLU B 1 198 ? -14.144 22.966 -0.910 1.00 27.47 198 GLU B N 1
ATOM 3749 C CA . GLU B 1 198 ? -12.961 22.609 -1.690 1.00 28.87 198 GLU B CA 1
ATOM 3750 C C . GLU B 1 198 ? -12.392 23.859 -2.349 1.00 27.94 198 GLU B C 1
ATOM 3751 O O . GLU B 1 198 ? -13.141 24.720 -2.820 1.00 37.49 198 GLU B O 1
ATOM 3757 N N . LEU B 1 199 ? -11.068 23.957 -2.380 1.00 24.33 199 LEU B N 1
ATOM 3758 C CA . LEU B 1 199 ? -10.408 25.112 -2.977 1.00 24.29 199 LEU B CA 1
ATOM 3759 C C . LEU B 1 199 ? -9.726 24.682 -4.275 1.00 35.49 199 LEU B C 1
ATOM 3760 O O . LEU B 1 199 ? -8.528 24.393 -4.301 1.00 35.64 199 LEU B O 1
ATOM 3765 N N . THR B 1 200 ? -10.499 24.645 -5.356 1.00 28.26 200 THR B N 1
ATOM 3766 C CA . THR B 1 200 ? -10.029 24.057 -6.606 1.00 29.31 200 THR B CA 1
ATOM 3767 C C . THR B 1 200 ? -9.666 25.088 -7.674 1.00 31.61 200 THR B C 1
ATOM 3768 O O . THR B 1 200 ? -8.989 24.762 -8.649 1.00 33.31 200 THR B O 1
ATOM 3772 N N . GLN B 1 201 ? -10.124 26.325 -7.501 1.00 26.25 201 GLN B N 1
ATOM 3773 C CA . GLN B 1 201 ? -9.889 27.371 -8.500 1.00 22.94 201 GLN B CA 1
ATOM 3774 C C . GLN B 1 201 ? -8.676 28.206 -8.104 1.00 26.50 201 GLN B C 1
ATOM 3775 O O . GLN B 1 201 ? -8.354 28.281 -6.923 1.00 23.28 201 GLN B O 1
ATOM 3781 N N . PRO B 1 202 ? -8.003 28.834 -9.088 1.00 25.06 202 PRO B N 1
ATOM 3782 C CA . PRO B 1 202 ? -6.772 29.582 -8.794 1.00 22.70 202 PRO B CA 1
ATOM 3783 C C . PRO B 1 202 ? -6.870 30.583 -7.643 1.00 21.52 202 PRO B C 1
ATOM 3784 O O . PRO B 1 202 ? -5.931 30.663 -6.855 1.00 21.40 202 PRO B O 1
ATOM 3788 N N . ASP B 1 203 ? -7.976 31.313 -7.536 1.00 23.27 203 ASP B N 1
ATOM 3789 C CA . ASP B 1 203 ? -8.092 32.357 -6.520 1.00 22.40 203 ASP B CA 1
ATOM 3790 C C . ASP B 1 203 ? -8.781 31.937 -5.223 1.00 21.76 203 ASP B C 1
ATOM 3791 O O . ASP B 1 203 ? -9.005 32.773 -4.344 1.00 22.59 203 ASP B O 1
ATOM 3796 N N . ASP B 1 204 ? -9.109 30.653 -5.100 1.00 23.68 204 ASP B N 1
ATOM 3797 C CA . ASP B 1 204 ? -9.879 30.153 -3.956 1.00 20.06 204 ASP B CA 1
ATOM 3798 C C . ASP B 1 204 ? -9.167 30.284 -2.610 1.00 20.22 204 ASP B C 1
ATOM 3799 O O . ASP B 1 204 ? -9.788 30.631 -1.612 1.00 20.98 204 ASP B O 1
ATOM 3804 N N . VAL B 1 205 ? -7.873 29.983 -2.572 1.00 19.05 205 VAL B N 1
ATOM 3805 C CA . VAL B 1 205 ? -7.121 30.112 -1.327 1.00 20.67 205 VAL B CA 1
ATOM 3806 C C . VAL B 1 205 ? -7.123 31.559 -0.839 1.00 19.34 205 VAL B C 1
ATOM 3807 O O . VAL B 1 205 ? -7.403 31.828 0.334 1.00 17.14 205 VAL B O 1
ATOM 3811 N N . ARG B 1 206 ? -6.833 32.488 -1.743 1.00 17.68 206 ARG B N 1
ATOM 3812 C CA . ARG B 1 206 ? -6.837 33.904 -1.388 1.00 18.28 206 ARG B CA 1
ATOM 3813 C C . ARG B 1 206 ? -8.193 34.346 -0.861 1.00 20.88 206 ARG B C 1
ATOM 3814 O O . ARG B 1 206 ? -8.280 34.998 0.183 1.00 22.77 206 ARG B O 1
ATOM 3822 N N . LYS B 1 207 ? -9.244 33.977 -1.586 1.00 20.52 207 LYS B N 1
ATOM 3823 C CA . LYS B 1 207 ? -10.607 34.355 -1.221 1.00 19.39 207 LYS B CA 1
ATOM 3824 C C . LYS B 1 207 ? -11.025 33.762 0.121 1.00 23.23 207 LYS B C 1
ATOM 3825 O O . LYS B 1 207 ? -11.675 34.429 0.929 1.00 22.46 207 LYS B O 1
ATOM 3831 N N . ALA B 1 208 ? -10.649 32.508 0.354 1.00 19.64 208 ALA B N 1
ATOM 3832 C CA . ALA B 1 208 ? -10.953 31.848 1.621 1.00 21.86 208 ALA B CA 1
ATOM 3833 C C . ALA B 1 208 ? -10.227 32.531 2.781 1.00 19.45 208 ALA B C 1
ATOM 3834 O O . ALA B 1 208 ? -10.805 32.752 3.840 1.00 20.69 208 ALA B O 1
ATOM 3836 N N . ALA B 1 209 ? -8.956 32.869 2.578 1.00 19.23 209 ALA B N 1
ATOM 3837 C CA . ALA B 1 209 ? -8.200 33.580 3.605 1.00 18.68 209 ALA B CA 1
ATOM 3838 C C . ALA B 1 209 ? -8.833 34.937 3.915 1.00 23.22 209 ALA B C 1
ATOM 3839 O O . ALA B 1 209 ? -8.988 35.307 5.083 1.00 21.56 209 ALA B O 1
ATOM 3841 N N . GLN B 1 210 ? -9.199 35.672 2.868 1.00 21.04 210 GLN B N 1
ATOM 3842 C CA . GLN B 1 210 ? -9.831 36.977 3.036 1.00 25.26 210 GLN B CA 1
ATOM 3843 C C . GLN B 1 210 ? -11.171 36.856 3.750 1.00 26.05 210 GLN B C 1
ATOM 3844 O O . GLN B 1 210 ? -11.553 37.742 4.515 1.00 29.05 210 GLN B O 1
ATOM 3850 N N . GLU B 1 211 ? -11.884 35.763 3.489 1.00 20.94 211 GLU B N 1
ATOM 3851 C CA . GLU B 1 211 ? -13.179 35.522 4.131 1.00 28.65 211 GLU B CA 1
ATOM 3852 C C . GLU B 1 211 ? -13.016 35.433 5.646 1.00 25.04 211 GLU B C 1
ATOM 3853 O O . GLU B 1 211 ? -13.845 35.938 6.404 1.00 25.35 211 GLU B O 1
ATOM 3859 N N . ILE B 1 212 ? -11.931 34.796 6.077 1.00 22.31 212 ILE B N 1
ATOM 3860 C CA . ILE B 1 212 ? -11.647 34.644 7.501 1.00 19.37 212 ILE B CA 1
ATOM 3861 C C . ILE B 1 212 ? -11.314 36.003 8.131 1.00 31.36 212 ILE B C 1
ATOM 3862 O O . ILE B 1 212 ? -11.803 36.331 9.216 1.00 29.47 212 ILE B O 1
ATOM 3867 N N . VAL B 1 213 ? -10.492 36.795 7.449 1.00 27.25 213 VAL B N 1
ATOM 3868 C CA . VAL B 1 213 ? -10.141 38.120 7.958 1.00 22.46 213 VAL B CA 1
ATOM 3869 C C . VAL B 1 213 ? -11.368 39.020 8.027 1.00 28.96 213 VAL B C 1
ATOM 3870 O O . VAL B 1 213 ? -11.607 39.684 9.036 1.00 30.81 213 VAL B O 1
ATOM 3874 N N . ASN B 1 214 ? -12.147 39.032 6.951 1.00 24.78 214 ASN B N 1
ATOM 3875 C CA . ASN B 1 214 ? -13.324 39.889 6.877 1.00 27.27 214 ASN B CA 1
ATOM 3876 C C . ASN B 1 214 ? -14.371 39.547 7.931 1.00 28.37 214 ASN B C 1
ATOM 3877 O O . ASN B 1 214 ? -15.111 40.419 8.384 1.00 31.39 214 ASN B O 1
ATOM 3882 N N . SER B 1 215 ? -14.416 38.278 8.330 1.00 26.85 215 SER B N 1
ATOM 3883 C CA . SER B 1 215 ? -15.367 37.817 9.336 1.00 28.28 215 SER B CA 1
ATOM 3884 C C . SER B 1 215 ? -14.973 38.260 10.743 1.00 34.55 215 SER B C 1
ATOM 3885 O O . SER B 1 215 ? -15.795 38.230 11.659 1.00 36.14 215 SER B O 1
ATOM 3888 N N . GLY B 1 216 ? -13.716 38.656 10.919 1.00 34.15 216 GLY B N 1
ATOM 3889 C CA . GLY B 1 216 ? -13.230 39.079 12.222 1.00 31.09 216 GLY B CA 1
ATOM 3890 C C . GLY B 1 216 ? -12.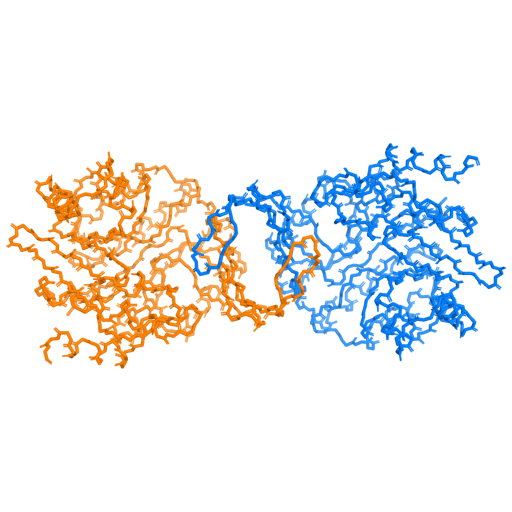647 37.936 13.034 1.00 26.01 216 GLY B C 1
ATOM 3891 O O . GLY B 1 216 ? -12.239 38.123 14.180 1.00 29.94 216 GLY B O 1
ATOM 3892 N N . LYS B 1 217 ? -12.600 36.745 12.444 1.00 22.92 217 LYS B N 1
ATOM 3893 C CA . LYS B 1 217 ? -12.067 35.582 13.152 1.00 23.22 217 LYS B CA 1
ATOM 3894 C C . LYS B 1 217 ? -10.568 35.694 13.418 1.00 27.54 217 LYS B C 1
ATOM 3895 O O . LYS B 1 217 ? -10.082 35.265 14.462 1.00 26.15 217 LYS B O 1
ATOM 3901 N N . ALA B 1 218 ? -9.840 36.269 12.468 1.00 25.92 218 ALA B N 1
ATOM 3902 C CA . ALA B 1 218 ? -8.401 36.451 12.618 1.00 23.28 218 ALA B CA 1
ATOM 3903 C C . ALA B 1 218 ? -7.983 37.758 11.967 1.00 23.44 218 ALA B C 1
ATOM 3904 O O . ALA B 1 218 ? -8.527 38.132 10.933 1.00 27.65 218 ALA B O 1
ATOM 3906 N N . LYS B 1 219 ? -7.009 38.441 12.566 1.00 23.97 219 LYS B N 1
ATOM 3907 C CA . LYS B 1 219 ? -6.491 39.685 11.999 1.00 21.08 219 LYS B CA 1
ATOM 3908 C C . LYS B 1 219 ? -5.571 39.397 10.819 1.00 25.19 219 LYS B C 1
ATOM 3909 O O . LYS B 1 219 ? -5.497 40.181 9.873 1.00 22.34 219 LYS B O 1
ATOM 3915 N N . ARG B 1 220 ? -4.866 38.269 10.898 1.00 21.42 220 ARG B N 1
ATOM 3916 C CA . ARG B 1 220 ? -3.900 37.873 9.887 1.00 24.69 220 ARG B CA 1
ATOM 3917 C C . ARG B 1 220 ? -4.057 36.391 9.630 1.00 18.62 220 ARG B C 1
ATOM 3918 O O . ARG B 1 220 ? -4.073 35.591 10.565 1.00 20.70 220 ARG B O 1
ATOM 3926 N N . VAL B 1 221 ? -4.177 36.031 8.362 1.00 17.10 221 VAL B N 1
ATOM 3927 C CA . VAL B 1 221 ? -4.208 34.633 7.980 1.00 16.50 221 VAL B CA 1
ATOM 3928 C C . VAL B 1 221 ? -3.031 34.382 7.068 1.00 16.18 221 VAL B C 1
ATOM 3929 O O . VAL B 1 221 ? -2.894 35.026 6.030 1.00 20.03 221 VAL B O 1
ATOM 3933 N N . VAL B 1 222 ? -2.166 33.463 7.467 1.00 17.53 222 VAL B N 1
ATOM 3934 C CA . VAL B 1 222 ? -1.059 33.074 6.611 1.00 16.25 222 VAL B CA 1
ATOM 3935 C C . VAL B 1 222 ? -1.302 31.641 6.195 1.00 16.02 222 VAL B C 1
ATOM 3936 O O . VAL B 1 222 ? -1.122 30.720 6.993 1.00 16.94 222 VAL B O 1
ATOM 3940 N N . VAL B 1 223 ? -1.754 31.456 4.957 1.00 15.67 223 VAL B N 1
ATOM 3941 C CA . VAL B 1 223 ? -1.982 30.114 4.441 1.00 17.11 223 VAL B CA 1
ATOM 3942 C C . VAL B 1 223 ? -0.656 29.576 3.953 1.00 16.70 223 VAL B C 1
ATOM 3943 O O . VAL B 1 223 ? -0.084 30.098 2.995 1.00 17.58 223 VAL B O 1
ATOM 3947 N N . SER B 1 224 ? -0.155 28.531 4.591 1.00 14.37 224 SER B N 1
ATOM 3948 C CA . SER B 1 224 ? 1.130 27.995 4.159 1.00 14.72 224 SER B CA 1
ATOM 3949 C C . SER B 1 224 ? 0.902 26.951 3.066 1.00 18.09 224 SER B C 1
ATOM 3950 O O . SER B 1 224 ? -0.064 26.180 3.119 1.00 16.27 224 SER B O 1
ATOM 3953 N N . LEU B 1 225 ? 1.784 26.941 2.070 1.00 14.42 225 LEU B N 1
ATOM 3954 C CA . LEU B 1 225 ? 1.540 26.218 0.830 1.00 13.51 225 LEU B CA 1
ATOM 3955 C C . LEU B 1 225 ? 2.649 25.217 0.491 1.00 13.63 225 LEU B C 1
ATOM 3956 O O . LEU B 1 225 ? 2.898 24.933 -0.694 1.00 14.33 225 LEU B O 1
ATOM 3961 N N . GLY B 1 226 ? 3.321 24.701 1.516 1.00 16.30 226 GLY B N 1
ATOM 3962 C CA . GLY B 1 226 ? 4.366 23.714 1.289 1.00 20.87 226 GLY B CA 1
ATOM 3963 C C . GLY B 1 226 ? 5.457 24.317 0.429 1.00 15.15 226 GLY B C 1
ATOM 3964 O O . GLY B 1 226 ? 5.927 25.413 0.734 1.00 15.54 226 GLY B O 1
ATOM 3965 N N . PRO B 1 227 ? 5.835 23.640 -0.670 1.00 15.60 227 PRO B N 1
ATOM 3966 C CA . PRO B 1 227 ? 6.950 24.141 -1.490 1.00 16.22 227 PRO B CA 1
ATOM 3967 C C . PRO B 1 227 ? 6.631 25.459 -2.201 1.00 14.80 227 PRO B C 1
ATOM 3968 O O . PRO B 1 227 ? 7.545 26.144 -2.662 1.00 16.62 227 PRO B O 1
ATOM 3972 N N . GLN B 1 228 ? 5.351 25.815 -2.277 1.00 16.35 228 GLN B N 1
ATOM 3973 C CA . GLN B 1 228 ? 4.969 27.067 -2.917 1.00 16.85 228 GLN B CA 1
ATOM 3974 C C . GLN B 1 228 ? 5.065 28.259 -1.976 1.00 18.80 228 GLN B C 1
ATOM 3975 O O . GLN B 1 228 ? 4.784 29.392 -2.375 1.00 19.77 228 GLN B O 1
ATOM 3981 N N . GLY B 1 229 ? 5.484 28.014 -0.738 1.00 14.27 229 GLY B N 1
ATOM 3982 C CA . GLY B 1 229 ? 5.699 29.105 0.202 1.00 14.81 229 GLY B CA 1
ATOM 3983 C C . GLY B 1 229 ? 4.459 29.429 1.008 1.00 17.98 229 GLY B C 1
ATOM 3984 O O . GLY B 1 229 ? 3.906 28.563 1.673 1.00 16.48 229 GLY B O 1
ATOM 3985 N N . ALA B 1 230 ? 4.013 30.679 0.964 1.00 14.99 230 ALA B N 1
ATOM 3986 C CA . ALA B 1 230 ? 2.827 31.042 1.737 1.00 15.89 230 ALA B CA 1
ATOM 3987 C C . ALA B 1 230 ? 2.108 32.248 1.167 1.00 18.67 230 ALA B C 1
ATOM 3988 O O . ALA B 1 230 ? 2.695 33.070 0.469 1.00 19.12 230 ALA B O 1
ATOM 3990 N N . LEU B 1 231 ? 0.821 32.350 1.479 1.00 15.27 231 LEU B N 1
ATOM 3991 C CA . LEU B 1 231 ? 0.066 33.547 1.148 1.00 17.42 231 LEU B CA 1
ATOM 3992 C C . LEU B 1 231 ? -0.398 34.197 2.445 1.00 22.36 231 LEU B C 1
ATOM 3993 O O . LEU B 1 231 ? -1.126 33.581 3.226 1.00 22.86 231 LEU B O 1
ATOM 3998 N N . GLY B 1 232 ? 0.027 35.436 2.680 1.00 17.39 232 GLY B N 1
ATOM 3999 C CA . GLY B 1 232 ? -0.381 36.143 3.878 1.00 19.94 232 GLY B CA 1
ATOM 4000 C C . GLY B 1 232 ? -1.469 37.146 3.570 1.00 21.11 232 GLY B C 1
ATOM 4001 O O . GLY B 1 232 ? -1.397 37.868 2.577 1.00 20.89 232 GLY B O 1
ATOM 4002 N N . VAL B 1 233 ? -2.495 37.185 4.411 1.00 17.03 233 VAL B N 1
ATOM 4003 C CA . VAL B 1 233 ? -3.611 38.094 4.169 1.00 20.76 233 VAL B CA 1
ATOM 4004 C C . VAL B 1 233 ? -3.946 38.915 5.403 1.00 23.39 233 VAL B C 1
ATOM 4005 O O . VAL B 1 233 ? -4.071 38.376 6.511 1.00 19.84 233 VAL B O 1
ATOM 4009 N N . ASP B 1 234 ? -4.050 40.224 5.168 1.00 22.68 234 ASP B N 1
ATOM 4010 C CA . ASP B 1 234 ? -4.426 41.251 6.127 1.00 32.29 234 ASP B CA 1
ATOM 4011 C C . ASP B 1 234 ? -5.727 41.863 5.665 1.00 22.10 234 ASP B C 1
ATOM 4012 O O . ASP B 1 234 ? -6.243 41.519 4.606 1.00 32.27 234 ASP B O 1
ATOM 4017 N N . SER B 1 235 ? -6.229 42.827 6.428 1.00 24.24 235 SER B N 1
ATOM 4018 C CA . SER B 1 235 ? -7.377 43.594 5.982 1.00 24.70 235 SER B CA 1
ATOM 4019 C C . SER B 1 235 ? -6.986 44.540 4.845 1.00 30.14 235 SER B C 1
ATOM 4020 O O . SER B 1 235 ? -7.855 45.112 4.185 1.00 31.60 235 SER B O 1
ATOM 4023 N N . GLU B 1 236 ? -5.683 44.703 4.610 1.00 27.02 236 GLU B N 1
ATOM 4024 C CA . GLU B 1 236 ? -5.210 45.671 3.617 1.00 27.42 236 GLU B CA 1
ATOM 4025 C C . GLU B 1 236 ? -4.244 45.072 2.603 1.00 24.19 236 GLU B C 1
ATOM 4026 O O . GLU B 1 236 ? -3.905 45.709 1.604 1.00 25.97 236 GLU B O 1
ATOM 4032 N N . ASN B 1 237 ? -3.801 43.846 2.848 1.00 22.79 237 ASN B N 1
ATOM 4033 C CA . ASN B 1 237 ? -2.769 43.275 2.005 1.00 22.04 237 ASN B CA 1
ATOM 4034 C C . ASN B 1 237 ? -2.886 41.778 1.769 1.00 20.55 237 ASN B C 1
ATOM 4035 O O . ASN B 1 237 ? -3.392 41.034 2.609 1.00 26.63 237 ASN B O 1
ATOM 4040 N N . CYS B 1 238 ? -2.404 41.369 0.599 1.00 22.14 238 CYS B N 1
ATOM 4041 C CA A CYS B 1 238 ? -2.352 39.969 0.219 0.48 19.06 238 CYS B CA 1
ATOM 4042 C CA B CYS B 1 238 ? -2.359 39.963 0.192 0.52 23.74 238 CYS B CA 1
ATOM 4043 C C . CYS B 1 238 ? -1.005 39.725 -0.441 1.00 18.93 238 CYS B C 1
ATOM 4044 O O . CYS B 1 238 ? -0.728 40.246 -1.522 1.00 26.46 238 CYS B O 1
ATOM 4049 N N . ILE B 1 239 ? -0.149 38.951 0.210 1.00 20.76 239 ILE B N 1
ATOM 4050 C CA . ILE B 1 239 ? 1.179 38.749 -0.364 1.00 23.83 239 ILE B CA 1
ATOM 4051 C C . ILE B 1 239 ? 1.585 37.293 -0.438 1.00 25.98 239 ILE B C 1
ATOM 4052 O O . ILE B 1 239 ? 1.450 36.549 0.540 1.00 23.43 239 ILE B O 1
ATOM 4057 N N . GLN B 1 240 ? 2.085 36.876 -1.598 1.00 22.44 240 GLN B N 1
ATOM 4058 C CA . GLN B 1 240 ? 2.616 35.528 -1.681 1.00 17.72 240 GLN B CA 1
ATOM 4059 C C . GLN B 1 240 ? 4.133 35.569 -1.689 1.00 22.17 240 GLN B C 1
ATOM 4060 O O . GLN B 1 240 ? 4.757 36.406 -2.351 1.00 21.33 240 GLN B O 1
ATOM 4066 N N . VAL B 1 241 ? 4.713 34.669 -0.915 1.00 17.37 241 VAL B N 1
ATOM 4067 C CA . VAL B 1 241 ? 6.156 34.540 -0.842 1.00 17.61 241 VAL B CA 1
ATOM 4068 C C . VAL B 1 241 ? 6.510 33.110 -1.211 1.00 21.66 241 VAL B C 1
ATOM 4069 O O . VAL B 1 241 ? 5.973 32.168 -0.634 1.00 20.92 241 VAL B O 1
ATOM 4073 N N . VAL B 1 242 ? 7.404 32.949 -2.182 1.00 16.74 242 VAL B N 1
ATOM 4074 C CA . VAL B 1 242 ? 7.795 31.623 -2.651 1.00 21.17 242 VAL B CA 1
ATOM 4075 C C . VAL B 1 242 ? 9.242 31.397 -2.230 1.00 19.15 242 VAL B C 1
ATOM 4076 O O . VAL B 1 242 ? 10.060 32.302 -2.355 1.00 19.26 242 VAL B O 1
ATOM 4080 N N . PRO B 1 243 ? 9.553 30.198 -1.701 1.00 19.21 243 PRO B N 1
ATOM 4081 C CA . PRO B 1 243 ? 10.911 29.882 -1.245 1.00 16.30 243 PRO B CA 1
ATOM 4082 C C . PRO B 1 243 ? 11.858 29.811 -2.429 1.00 18.73 243 PRO B C 1
ATOM 4083 O O . PRO B 1 243 ? 11.423 29.668 -3.569 1.00 19.02 243 PRO B O 1
ATOM 4087 N N . PRO B 1 244 ? 13.163 29.889 -2.161 1.00 20.31 244 PRO B N 1
ATOM 4088 C CA . PRO B 1 244 ? 14.147 29.726 -3.232 1.00 22.01 244 PRO B CA 1
ATOM 4089 C C . PRO B 1 244 ? 14.148 28.285 -3.753 1.00 22.16 244 PRO B C 1
ATOM 4090 O O . PRO B 1 244 ? 13.737 27.367 -3.038 1.00 24.23 244 PRO B O 1
ATOM 4094 N N . PRO B 1 245 ? 14.612 28.090 -4.995 1.00 18.70 245 PRO B N 1
ATOM 4095 C CA . PRO B 1 245 ? 14.607 26.776 -5.640 1.00 23.99 245 PRO B CA 1
ATOM 4096 C C . PRO B 1 245 ? 15.770 25.921 -5.159 1.00 23.08 245 PRO B C 1
ATOM 4097 O O . PRO B 1 245 ? 16.738 25.695 -5.889 1.00 27.21 245 PRO B O 1
ATOM 4101 N N . VAL B 1 246 ? 15.657 25.468 -3.918 1.00 26.54 246 VAL B N 1
ATOM 4102 C CA . VAL B 1 246 ? 16.627 24.575 -3.314 1.00 28.86 246 VAL B CA 1
ATOM 4103 C C . VAL B 1 246 ? 15.866 23.339 -2.860 1.00 30.89 246 VAL B C 1
ATOM 4104 O O . VAL B 1 246 ? 14.736 23.442 -2.375 1.00 31.15 246 VAL B O 1
ATOM 4108 N N . LYS B 1 247 ? 16.472 22.173 -3.053 1.00 34.53 247 LYS B N 1
ATOM 4109 C CA . LYS B 1 247 ? 15.804 20.911 -2.776 1.00 36.58 247 LYS B CA 1
ATOM 4110 C C . LYS B 1 247 ? 15.537 20.714 -1.288 1.00 31.08 247 LYS B C 1
ATOM 4111 O O . LYS B 1 247 ? 16.383 21.015 -0.441 1.00 29.09 247 LYS B O 1
ATOM 4117 N N . SER B 1 248 ? 14.351 20.204 -0.976 1.00 24.82 248 SER B N 1
ATOM 4118 C CA . SER B 1 248 ? 14.010 19.859 0.398 1.00 22.50 248 SER B CA 1
ATOM 4119 C C . SER B 1 248 ? 14.597 18.486 0.729 1.00 26.61 248 SER B C 1
ATOM 4120 O O . SER B 1 248 ? 14.527 17.567 -0.085 1.00 31.82 248 SER B O 1
ATOM 4123 N N . GLN B 1 249 ? 15.205 18.357 1.905 1.00 26.32 249 GLN B N 1
ATOM 4124 C CA . GLN B 1 249 ? 15.769 17.081 2.338 1.00 27.09 249 GLN B CA 1
ATOM 4125 C C . GLN B 1 249 ? 14.740 16.347 3.187 1.00 26.17 249 GLN B C 1
ATOM 4126 O O . GLN B 1 249 ? 14.602 15.125 3.112 1.00 29.73 249 GLN B O 1
ATOM 4132 N N . SER B 1 250 ? 14.036 17.111 4.016 1.00 24.95 250 SER B N 1
ATOM 4133 C CA . SER B 1 250 ? 13.008 16.578 4.903 1.00 22.07 250 SER B CA 1
ATOM 4134 C C . SER B 1 250 ? 12.088 17.700 5.369 1.00 28.98 250 SER B C 1
ATOM 4135 O O . SER B 1 250 ? 12.549 18.701 5.908 1.00 26.45 250 SER B O 1
ATOM 4138 N N . THR B 1 251 ? 10.789 17.523 5.163 1.00 20.15 251 THR B N 1
ATOM 4139 C CA . THR B 1 251 ? 9.818 18.566 5.472 1.00 21.27 251 THR B CA 1
ATOM 4140 C C . THR B 1 251 ? 9.352 18.599 6.928 1.00 22.86 251 THR B C 1
ATOM 4141 O O . THR B 1 251 ? 8.624 19.504 7.320 1.00 20.83 251 THR B O 1
ATOM 4145 N N . VAL B 1 252 ? 9.761 17.619 7.727 1.00 18.94 252 VAL B N 1
ATOM 4146 C CA . VAL B 1 252 ? 9.315 17.562 9.129 1.00 17.93 252 VAL B CA 1
ATOM 4147 C C . VAL B 1 252 ? 9.609 18.860 9.895 1.00 23.36 252 VAL B C 1
ATOM 4148 O O . VAL B 1 252 ? 10.680 19.355 9.832 1.00 25.87 252 VAL B O 1
ATOM 4152 N N . GLY B 1 253 ? 8.676 19.451 10.615 1.00 19.86 253 GLY B N 1
ATOM 4153 C CA . GLY B 1 253 ? 9.056 20.631 11.373 1.00 23.51 253 GLY B CA 1
ATOM 4154 C C . GLY B 1 253 ? 9.018 21.949 10.610 1.00 19.87 253 GLY B C 1
ATOM 4155 O O . GLY B 1 253 ? 9.334 22.992 11.171 1.00 17.28 253 GLY B O 1
ATOM 4156 N N . ALA B 1 254 ? 8.634 21.916 9.339 1.00 16.99 254 ALA B N 1
ATOM 4157 C CA . ALA B 1 254 ? 8.544 23.159 8.573 1.00 17.19 254 ALA B CA 1
ATOM 4158 C C . ALA B 1 254 ? 7.461 24.078 9.123 1.00 17.32 254 ALA B C 1
ATOM 4159 O O . ALA B 1 254 ? 7.674 25.283 9.246 1.00 14.49 254 ALA B O 1
ATOM 4161 N N . GLY B 1 255 ? 6.299 23.515 9.445 1.00 17.68 255 GLY B N 1
ATOM 4162 C CA . GLY B 1 255 ? 5.198 24.317 9.951 1.00 15.01 255 GLY B CA 1
ATOM 4163 C C . GLY B 1 255 ? 5.521 25.026 11.260 1.00 19.20 255 GLY B C 1
ATOM 4164 O O . GLY B 1 255 ? 5.285 26.234 11.407 1.00 16.76 255 GLY B O 1
ATOM 4165 N N . ASP B 1 256 ? 6.063 24.286 12.222 1.00 16.45 256 ASP B N 1
ATOM 4166 C CA . ASP B 1 256 ? 6.405 24.880 13.515 1.00 18.19 256 ASP B CA 1
ATOM 4167 C C . ASP B 1 256 ? 7.514 25.918 13.395 1.00 16.72 256 ASP B C 1
ATOM 4168 O O . ASP B 1 256 ? 7.494 26.938 14.087 1.00 18.42 256 ASP B O 1
ATOM 4173 N N . SER B 1 257 ? 8.480 25.657 12.517 1.00 17.45 257 SER B N 1
ATOM 4174 C CA . SER B 1 257 ? 9.553 26.621 12.276 1.00 17.47 257 SER B CA 1
ATOM 4175 C C . SER B 1 257 ? 8.990 27.931 11.730 1.00 18.64 257 SER B C 1
ATOM 4176 O O . SER B 1 257 ? 9.345 29.003 12.199 1.00 18.29 257 SER B O 1
ATOM 4179 N N . MET B 1 258 ? 8.118 27.833 10.730 1.00 17.69 258 MET B N 1
ATOM 4180 C CA . MET B 1 258 ? 7.456 29.012 10.181 1.00 17.09 258 MET B CA 1
ATOM 4181 C C . MET B 1 258 ? 6.674 29.781 11.249 1.00 18.60 258 MET B C 1
ATOM 4182 O O . MET B 1 258 ? 6.773 31.003 11.344 1.00 17.30 258 MET B O 1
ATOM 4187 N N . VAL B 1 259 ? 5.916 29.066 12.070 1.00 16.77 259 VAL B N 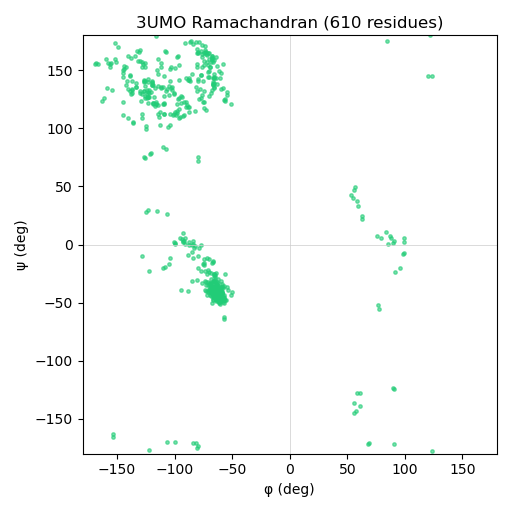1
ATOM 4188 C CA . VAL B 1 259 ? 5.137 29.729 13.114 1.00 18.17 259 VAL B CA 1
ATOM 4189 C C . VAL B 1 259 ? 6.018 30.448 14.142 1.00 18.49 259 VAL B C 1
ATOM 4190 O O . VAL B 1 259 ? 5.718 31.577 14.534 1.00 18.81 259 VAL B O 1
ATOM 4194 N N . GLY B 1 260 ? 7.106 29.809 14.565 1.00 18.42 260 GLY B N 1
ATOM 4195 C CA . GLY B 1 260 ? 8.021 30.448 15.501 1.00 19.03 260 GLY B CA 1
ATOM 4196 C C . GLY B 1 260 ? 8.610 31.723 14.918 1.00 19.24 260 GLY B C 1
ATOM 4197 O O . GLY B 1 260 ? 8.702 32.755 15.591 1.00 18.57 260 GLY B O 1
ATOM 4198 N N . ALA B 1 261 ? 9.014 31.645 13.652 1.00 18.23 261 ALA B N 1
ATOM 4199 C CA . ALA B 1 261 ? 9.554 32.801 12.937 1.00 15.69 261 ALA B CA 1
ATOM 4200 C C . ALA B 1 261 ? 8.534 33.938 12.840 1.00 18.38 261 ALA B C 1
ATOM 4201 O O . ALA B 1 261 ? 8.850 35.107 13.101 1.00 20.59 261 ALA B O 1
ATOM 4203 N N . MET B 1 262 ? 7.309 33.606 12.447 1.00 17.75 262 MET B N 1
ATOM 4204 C CA . MET B 1 262 ? 6.287 34.639 12.312 1.00 18.14 262 MET B CA 1
ATOM 4205 C C . MET B 1 262 ? 5.915 35.260 13.652 1.00 18.86 262 MET B C 1
ATOM 4206 O O . MET B 1 262 ? 5.665 36.466 13.731 1.00 21.87 262 MET B O 1
ATOM 4211 N N . THR B 1 263 ? 5.916 34.438 14.698 1.00 20.80 263 THR B N 1
ATOM 4212 C CA . THR B 1 263 ? 5.650 34.902 16.056 1.00 21.11 263 THR B CA 1
ATOM 4213 C C . THR B 1 263 ? 6.665 35.954 16.485 1.00 21.86 263 THR B C 1
ATOM 4214 O O . THR B 1 263 ? 6.299 36.976 17.066 1.00 21.93 263 THR B O 1
ATOM 4218 N N . LEU B 1 264 ? 7.941 35.700 16.198 1.00 22.39 264 LEU B N 1
ATOM 4219 C CA . LEU B 1 264 ? 9.001 36.660 16.509 1.00 21.13 264 LEU B CA 1
ATOM 4220 C C . LEU B 1 264 ? 8.796 37.968 15.751 1.00 30.64 264 LEU B C 1
ATOM 4221 O O . LEU B 1 264 ? 9.010 39.050 16.302 1.00 27.17 264 LEU B O 1
ATOM 4226 N N . LYS B 1 265 ? 8.373 37.877 14.491 1.00 23.82 265 LYS B N 1
ATOM 4227 C CA . LYS B 1 265 ? 8.136 39.094 13.710 1.00 23.65 265 LYS B CA 1
ATOM 4228 C C . LYS B 1 265 ? 6.904 39.821 14.218 1.00 24.91 265 LYS B C 1
ATOM 4229 O O . LYS B 1 265 ? 6.857 41.055 14.230 1.00 25.86 265 LYS B O 1
ATOM 4235 N N . LEU B 1 266 ? 5.909 39.060 14.657 1.00 24.11 266 LEU B N 1
ATOM 4236 C CA . LEU B 1 266 ? 4.728 39.666 15.262 1.00 23.99 266 LEU B CA 1
ATOM 4237 C C . LEU B 1 266 ? 5.121 40.407 16.541 1.00 32.71 266 LEU B C 1
ATOM 4238 O O . LEU B 1 266 ? 4.617 41.498 16.822 1.00 31.92 266 LEU B O 1
ATOM 4243 N N . ALA B 1 267 ? 6.048 39.830 17.301 1.00 29.70 267 ALA B N 1
ATOM 4244 C CA . ALA B 1 267 ? 6.530 40.461 18.530 1.00 29.94 267 ALA B CA 1
ATOM 4245 C C . ALA B 1 267 ? 7.285 41.761 18.252 1.00 25.59 267 ALA B C 1
ATOM 4246 O O . ALA B 1 267 ? 7.322 42.668 19.092 1.00 34.24 267 ALA B O 1
ATOM 4248 N N . GLU B 1 268 ? 7.876 41.848 17.065 1.00 27.48 268 GLU B N 1
ATOM 4249 C CA . GLU B 1 268 ? 8.646 43.019 16.661 1.00 30.64 268 GLU B CA 1
ATOM 4250 C C . GLU B 1 268 ? 7.773 44.032 15.932 1.00 33.45 268 GLU B C 1
ATOM 4251 O O . GLU B 1 268 ? 8.266 45.055 15.456 1.00 36.81 268 GLU B O 1
ATOM 4257 N N . ASN B 1 269 ? 6.479 43.732 15.847 1.00 35.74 269 ASN B N 1
ATOM 4258 C CA . ASN B 1 269 ? 5.527 44.551 15.100 1.00 33.91 269 ASN B CA 1
ATOM 4259 C C . ASN B 1 269 ? 5.939 44.757 13.648 1.00 37.45 269 ASN B C 1
ATOM 4260 O O . ASN B 1 269 ? 5.783 45.845 13.097 1.00 37.24 269 ASN B O 1
ATOM 4265 N N . ALA B 1 270 ? 6.461 43.700 13.034 1.00 32.11 270 ALA B N 1
ATOM 4266 C CA . ALA B 1 270 ? 6.904 43.767 11.650 1.00 26.23 270 ALA B CA 1
ATOM 4267 C C . ALA B 1 270 ? 5.712 43.896 10.700 1.00 26.44 270 ALA B C 1
ATOM 4268 O O . ALA B 1 270 ? 4.564 43.670 11.090 1.00 26.48 270 ALA B O 1
ATOM 4270 N N . SER B 1 271 ? 5.994 44.269 9.455 1.00 30.22 271 SER B N 1
ATOM 4271 C CA . SER B 1 271 ? 4.966 44.369 8.425 1.00 31.29 271 SER B CA 1
ATOM 4272 C C . SER B 1 271 ? 4.515 42.966 8.052 1.00 26.00 271 SER B C 1
ATOM 4273 O O . SER B 1 271 ? 5.194 41.981 8.368 1.00 26.55 271 SER B O 1
ATOM 4276 N N . LEU B 1 272 ? 3.376 42.867 7.373 1.00 23.06 272 LEU B N 1
ATOM 4277 C CA . LEU B 1 272 ? 2.890 41.556 6.940 1.00 21.01 272 LEU B CA 1
ATOM 4278 C C . LEU B 1 272 ? 3.897 40.890 6.009 1.00 24.30 272 LEU B C 1
ATOM 4279 O O . LEU B 1 272 ? 4.198 39.704 6.151 1.00 21.40 272 LEU B O 1
ATOM 4284 N N . GLU B 1 273 ? 4.437 41.662 5.073 1.00 21.69 273 GLU B N 1
ATOM 4285 C CA . GLU B 1 273 ? 5.439 41.138 4.145 1.00 20.31 273 GLU B CA 1
ATOM 4286 C C . GLU B 1 273 ? 6.691 40.606 4.849 1.00 23.32 273 GLU B C 1
ATOM 4287 O O . GLU B 1 273 ? 7.191 39.515 4.520 1.00 25.08 273 GLU B O 1
ATOM 4293 N N . GLU B 1 274 ? 7.195 41.362 5.820 1.00 21.79 274 GLU B N 1
ATOM 4294 C CA . GLU B 1 274 ? 8.370 40.931 6.576 1.00 23.40 274 GLU B CA 1
ATOM 4295 C C . GLU B 1 274 ? 8.062 39.650 7.359 1.00 24.00 274 GLU B C 1
ATOM 4296 O O . GLU B 1 274 ? 8.847 38.696 7.356 1.00 22.36 274 GLU B O 1
ATOM 4302 N N . MET B 1 275 ? 6.899 39.627 8.005 1.00 22.25 275 MET B N 1
ATOM 4303 C CA . MET B 1 275 ? 6.450 38.460 8.759 1.00 20.10 275 MET B CA 1
ATOM 4304 C C . MET B 1 275 ? 6.368 37.205 7.890 1.00 20.29 275 MET B C 1
ATOM 4305 O O . MET B 1 275 ? 6.880 36.142 8.259 1.00 20.18 275 MET B O 1
ATOM 4310 N N . VAL B 1 276 ? 5.720 37.317 6.734 1.00 19.03 276 VAL B N 1
ATOM 4311 C CA . VAL B 1 276 ? 5.564 36.145 5.876 1.00 17.08 276 VAL B CA 1
ATOM 4312 C C . VAL B 1 276 ? 6.894 35.698 5.282 1.00 19.63 276 VAL B C 1
ATOM 4313 O O . VAL B 1 276 ? 7.175 34.498 5.186 1.00 19.27 276 VAL B O 1
ATOM 4317 N N . ARG B 1 277 ? 7.720 36.661 4.896 1.00 17.41 277 ARG B N 1
ATOM 4318 C CA . ARG B 1 277 ? 9.032 36.332 4.356 1.00 18.74 277 ARG B CA 1
ATOM 4319 C C . ARG B 1 277 ? 9.884 35.604 5.394 1.00 23.18 277 ARG B C 1
ATOM 4320 O O . ARG B 1 277 ? 10.555 34.622 5.079 1.00 17.99 277 ARG B O 1
ATOM 4328 N N . PHE B 1 278 ? 9.849 36.064 6.640 1.00 21.01 278 PHE B N 1
ATOM 4329 C CA . PHE B 1 278 ? 10.651 35.406 7.672 1.00 20.57 278 PHE B CA 1
ATOM 4330 C C . PHE B 1 278 ? 10.080 34.013 7.977 1.00 18.70 278 PHE B C 1
ATOM 4331 O O . PHE B 1 278 ? 10.823 33.059 8.226 1.00 15.39 278 PHE B O 1
ATOM 4339 N N . GLY B 1 279 ? 8.756 33.896 7.918 1.00 16.17 279 GLY B N 1
ATOM 4340 C CA . GLY B 1 279 ? 8.103 32.611 8.085 1.00 18.81 279 GLY B CA 1
ATOM 4341 C C . GLY B 1 279 ? 8.487 31.613 7.007 1.00 19.03 279 GLY B C 1
ATOM 4342 O O . GLY B 1 279 ? 8.790 30.461 7.313 1.00 15.63 279 GLY B O 1
ATOM 4343 N N . VAL B 1 280 ? 8.463 32.037 5.745 1.00 15.99 280 VAL B N 1
ATOM 4344 C CA . VAL B 1 280 ? 8.895 31.159 4.655 1.00 15.68 280 VAL B CA 1
ATOM 4345 C C . VAL B 1 280 ? 10.380 30.811 4.798 1.00 16.64 280 VAL B C 1
ATOM 4346 O O . VAL B 1 280 ? 10.790 29.658 4.583 1.00 15.30 280 VAL B O 1
ATOM 4350 N N . ALA B 1 281 ? 11.184 31.797 5.178 1.00 14.61 281 ALA B N 1
ATOM 4351 C CA . ALA B 1 281 ? 12.617 31.550 5.356 1.00 15.50 281 ALA B CA 1
ATOM 4352 C C . ALA B 1 281 ? 12.863 30.439 6.382 1.00 17.15 281 ALA B C 1
ATOM 4353 O O . ALA B 1 281 ? 13.625 29.509 6.128 1.00 19.40 281 ALA B O 1
ATOM 4355 N N . ALA B 1 282 ? 12.201 30.521 7.532 1.00 17.23 282 ALA B N 1
ATOM 4356 C CA . ALA B 1 282 ? 12.402 29.520 8.581 1.00 19.50 282 ALA B CA 1
ATOM 4357 C C . ALA B 1 282 ? 11.769 28.181 8.238 1.00 21.49 282 ALA B C 1
ATOM 4358 O O . ALA B 1 282 ? 12.340 27.125 8.514 1.00 17.19 282 ALA B O 1
ATOM 4360 N N . GLY B 1 283 ? 10.578 28.207 7.654 1.00 15.97 283 GLY B N 1
ATOM 4361 C CA . GLY B 1 283 ? 9.950 26.953 7.263 1.00 12.56 283 GLY B CA 1
ATOM 4362 C C . GLY B 1 283 ? 10.797 26.215 6.234 1.00 16.51 283 GLY B C 1
ATOM 4363 O O . GLY B 1 283 ? 11.016 25.008 6.341 1.00 16.30 283 GLY B O 1
ATOM 4364 N N . SER B 1 284 ? 11.272 26.941 5.225 1.00 17.11 284 SER B N 1
ATOM 4365 C CA . SER B 1 284 ? 12.070 26.325 4.172 1.00 18.21 284 SER B CA 1
ATOM 4366 C C . SER B 1 284 ? 13.463 25.969 4.678 1.00 16.99 284 SER B C 1
ATOM 4367 O O . SER B 1 284 ? 14.045 24.967 4.255 1.00 16.70 284 SER B O 1
ATOM 4370 N N . ALA B 1 285 ? 13.987 26.765 5.605 1.00 16.66 285 ALA B N 1
ATOM 4371 C CA . ALA B 1 285 ? 15.248 26.412 6.253 1.00 17.57 285 ALA B CA 1
ATOM 4372 C C . ALA B 1 285 ? 15.129 25.073 6.968 1.00 16.00 285 ALA B C 1
ATOM 4373 O O . ALA B 1 285 ? 16.070 24.273 6.969 1.00 17.47 285 ALA B O 1
ATOM 4375 N N . ALA B 1 286 ? 13.968 24.828 7.559 1.00 16.43 286 ALA B N 1
ATOM 4376 C CA . ALA B 1 286 ? 13.721 23.566 8.229 1.00 19.17 286 ALA B CA 1
ATOM 4377 C C . ALA B 1 286 ? 13.850 22.413 7.247 1.00 18.60 286 ALA B C 1
ATOM 4378 O O . ALA B 1 286 ? 14.379 21.363 7.597 1.00 24.38 286 ALA B O 1
ATOM 4380 N N . THR B 1 287 ? 13.367 22.601 6.020 1.00 15.42 287 THR B N 1
ATOM 4381 C CA . THR B 1 287 ? 13.426 21.500 5.051 1.00 19.51 287 THR B CA 1
ATOM 4382 C C . THR B 1 287 ? 14.844 21.097 4.611 1.00 19.58 287 THR B C 1
ATOM 4383 O O . THR B 1 287 ? 15.053 20.023 4.039 1.00 19.57 287 THR B O 1
ATOM 4387 N N . LEU B 1 288 ? 15.822 21.953 4.891 1.00 19.42 288 LEU B N 1
ATOM 4388 C CA . LEU B 1 288 ? 17.198 21.694 4.468 1.00 21.52 288 LEU B CA 1
ATOM 4389 C C . LEU B 1 288 ? 17.893 20.633 5.318 1.00 23.63 288 LEU B C 1
ATOM 4390 O O . LEU B 1 288 ? 18.926 20.086 4.933 1.00 25.71 288 LEU B O 1
ATOM 4395 N N . ASN B 1 289 ? 17.317 20.371 6.488 1.00 23.59 289 ASN B N 1
ATOM 4396 C CA . ASN B 1 289 ? 17.900 19.469 7.476 1.00 24.84 289 ASN B CA 1
ATOM 4397 C C . ASN B 1 289 ? 17.217 18.108 7.528 1.00 33.81 289 ASN B C 1
ATOM 4398 O O . ASN B 1 289 ? 15.997 18.011 7.449 1.00 43.01 289 ASN B O 1
ATOM 4403 N N . GLN B 1 290 ? 18.018 17.063 7.685 1.00 30.40 290 GLN B N 1
ATOM 4404 C CA . GLN B 1 290 ? 17.506 15.701 7.734 1.00 27.91 290 GLN B CA 1
ATOM 4405 C C . GLN B 1 290 ? 16.589 15.465 8.925 1.00 29.68 290 GLN B C 1
ATOM 4406 O O . GLN B 1 290 ? 16.702 16.124 9.954 1.00 27.31 290 GLN B O 1
ATOM 4412 N N . GLY B 1 291 ? 15.686 14.505 8.777 1.00 28.03 291 GLY B N 1
ATOM 4413 C CA . GLY B 1 291 ? 14.816 14.106 9.860 1.00 33.81 291 GLY B CA 1
ATOM 4414 C C . GLY B 1 291 ? 14.012 15.241 10.456 1.00 44.99 291 GLY B C 1
ATOM 4415 O O . GLY B 1 291 ? 13.461 16.072 9.739 1.00 66.36 291 GLY B O 1
ATOM 4416 N N . THR B 1 292 ? 13.953 15.270 11.781 1.00 32.91 292 THR B N 1
ATOM 4417 C CA . THR B 1 292 ? 13.064 16.164 12.509 1.00 27.10 292 THR B CA 1
ATOM 4418 C C . THR B 1 292 ? 13.679 17.501 12.924 1.00 28.77 292 THR B C 1
ATOM 4419 O O . THR B 1 292 ? 13.019 18.305 13.576 1.00 30.81 292 THR B O 1
ATOM 4423 N N . ARG B 1 293 ? 14.932 17.737 12.553 1.00 30.57 293 ARG B N 1
ATOM 4424 C CA . ARG B 1 293 ? 15.617 18.970 12.922 1.00 26.70 293 ARG B CA 1
ATOM 4425 C C . ARG B 1 293 ? 14.898 20.201 12.389 1.00 35.94 293 ARG B C 1
ATOM 4426 O O . ARG B 1 293 ? 14.503 20.249 11.227 1.00 38.62 293 ARG B O 1
ATOM 4434 N N . LEU B 1 294 ? 14.735 21.196 13.252 1.00 23.94 294 LEU B N 1
ATOM 4435 C CA . LEU B 1 294 ? 14.062 22.426 12.876 1.00 22.65 294 LEU B CA 1
ATOM 4436 C C . LEU B 1 294 ? 14.997 23.371 12.133 1.00 22.83 294 LEU B C 1
ATOM 4437 O O . LEU B 1 294 ? 16.108 23.007 11.762 1.00 26.16 294 LEU B O 1
ATOM 4442 N N . CYS B 1 295 ? 14.527 24.592 11.923 1.00 21.28 295 CYS B N 1
ATOM 4443 C CA . CYS B 1 295 ? 15.293 25.615 11.217 1.00 24.01 295 CYS B CA 1
ATOM 4444 C C . CYS B 1 295 ? 16.533 26.039 11.988 1.00 23.33 295 CYS B C 1
ATOM 4445 O O . CYS B 1 295 ? 16.528 26.061 13.218 1.00 25.49 295 CYS B O 1
ATOM 4448 N N . SER B 1 296 ? 17.597 26.376 11.262 1.00 22.01 296 SER B N 1
ATOM 4449 C CA . SER B 1 296 ? 18.790 26.936 11.883 1.00 23.06 296 SER B CA 1
ATOM 4450 C C . SER B 1 296 ? 18.811 28.439 11.643 1.00 22.58 296 SER B C 1
ATOM 4451 O O . SER B 1 296 ? 18.251 28.926 10.654 1.00 23.77 296 SER B O 1
ATOM 4454 N N . HIS B 1 297 ? 19.450 29.169 12.549 1.00 23.54 297 HIS B N 1
ATOM 4455 C CA . HIS B 1 297 ? 19.531 30.625 12.448 1.00 23.39 297 HIS B CA 1
ATOM 4456 C C . HIS B 1 297 ? 20.149 31.057 11.126 1.00 26.94 297 HIS B C 1
ATOM 4457 O O . HIS B 1 297 ? 19.598 31.902 10.410 1.00 24.96 297 HIS B O 1
ATOM 4464 N N . ASP B 1 298 ? 21.296 30.471 10.808 1.00 25.73 298 ASP B N 1
ATOM 4465 C CA . ASP B 1 298 ? 22.044 30.851 9.617 1.00 24.25 298 ASP B CA 1
ATOM 4466 C C . ASP B 1 298 ? 21.308 30.560 8.308 1.00 22.92 298 ASP B C 1
ATOM 4467 O O . ASP B 1 298 ? 21.294 31.409 7.416 1.00 22.59 298 ASP B O 1
ATOM 4472 N N . ASP B 1 299 ? 20.689 29.385 8.186 1.00 22.48 299 ASP B N 1
ATOM 4473 C CA . ASP B 1 299 ? 19.911 29.079 6.976 1.00 21.58 299 ASP B CA 1
ATOM 4474 C C . ASP B 1 299 ? 18.705 30.010 6.814 1.00 25.26 299 ASP B C 1
ATOM 4475 O O . ASP B 1 299 ? 18.373 30.434 5.707 1.00 20.05 299 ASP B O 1
ATOM 4480 N N . THR B 1 300 ? 18.047 30.324 7.922 1.00 20.20 300 THR B N 1
ATOM 4481 C CA . THR B 1 300 ? 16.876 31.190 7.872 1.00 19.79 300 THR B CA 1
ATOM 4482 C C . THR B 1 300 ? 17.307 32.588 7.450 1.00 19.58 300 THR B C 1
ATOM 4483 O O . THR B 1 300 ? 16.688 33.208 6.590 1.00 20.03 300 THR B O 1
ATOM 4487 N N . GLN B 1 301 ? 18.393 33.067 8.044 1.00 20.45 301 GLN B N 1
ATOM 4488 C CA . GLN B 1 301 ? 18.921 34.383 7.702 1.00 20.87 301 GLN B CA 1
ATOM 4489 C C . GLN B 1 301 ? 19.271 34.466 6.214 1.00 22.08 301 GLN B C 1
ATOM 4490 O O . GLN B 1 301 ? 18.982 35.466 5.553 1.00 22.08 301 GLN B O 1
ATOM 4496 N N . LYS B 1 302 ? 19.887 33.410 5.689 1.00 21.11 302 LYS B N 1
ATOM 4497 C CA . LYS B 1 302 ? 20.306 33.399 4.289 1.00 23.13 302 LYS B CA 1
ATOM 4498 C C . LYS B 1 302 ? 19.106 33.455 3.353 1.00 20.86 302 LYS B C 1
ATOM 4499 O O . LYS B 1 302 ? 19.094 34.218 2.383 1.00 21.92 302 LYS B O 1
ATOM 4505 N N . ILE B 1 303 ? 18.083 32.664 3.655 1.00 19.81 303 ILE B N 1
ATOM 4506 C CA . ILE B 1 303 ? 16.899 32.636 2.804 1.00 19.25 303 ILE B CA 1
ATOM 4507 C C . ILE B 1 303 ? 16.135 33.944 2.932 1.00 20.81 303 ILE B C 1
ATOM 4508 O O . ILE B 1 303 ? 15.613 34.469 1.946 1.00 22.59 303 ILE B O 1
ATOM 4513 N N . TYR B 1 304 ? 16.080 34.483 4.144 1.00 19.73 304 TYR B N 1
ATOM 4514 C CA . TYR B 1 304 ? 15.397 35.755 4.357 1.00 18.83 304 TYR B CA 1
ATOM 4515 C C . TYR B 1 304 ? 16.059 36.896 3.575 1.00 23.94 304 TYR B C 1
ATOM 4516 O O . TYR B 1 304 ? 15.372 37.767 3.036 1.00 22.83 304 TYR B O 1
ATOM 4525 N N . ALA B 1 305 ? 17.389 36.888 3.507 1.00 24.97 305 ALA B N 1
ATOM 4526 C CA . ALA B 1 305 ? 18.097 37.894 2.721 1.00 25.92 305 ALA B CA 1
ATOM 4527 C C . ALA B 1 305 ? 17.751 37.762 1.239 1.00 23.89 305 ALA B C 1
ATOM 4528 O O . ALA B 1 305 ? 17.588 38.764 0.543 1.00 28.18 305 ALA B O 1
ATOM 4530 N N . TYR B 1 306 ? 17.618 36.524 0.768 1.00 23.88 306 TYR B N 1
ATOM 4531 C CA . TYR B 1 306 ? 17.255 36.258 -0.625 1.00 22.24 306 TYR B CA 1
ATOM 4532 C C . TYR B 1 306 ? 15.838 36.746 -0.914 1.00 28.66 306 TYR B C 1
ATOM 4533 O O . TYR B 1 306 ? 15.581 37.348 -1.954 1.00 27.74 306 TYR B O 1
ATOM 4542 N N . LEU B 1 307 ? 14.923 36.489 0.017 1.00 21.62 307 LEU B N 1
ATOM 4543 C CA . LEU B 1 307 ? 13.514 36.837 -0.170 1.00 23.15 307 LEU B CA 1
ATOM 4544 C C . LEU B 1 307 ? 13.310 38.341 -0.122 1.00 30.32 307 LEU B C 1
ATOM 4545 O O . LEU B 1 307 ? 12.332 38.867 -0.657 1.00 29.99 307 LEU B O 1
ATOM 4550 N N . SER B 1 308 ? 14.241 39.020 0.535 1.00 22.22 308 SER B N 1
ATOM 4551 C CA . SER B 1 308 ? 14.178 40.462 0.695 1.00 33.16 308 SER B CA 1
ATOM 4552 C C . SER B 1 308 ? 14.946 41.129 -0.432 1.00 37.73 308 SER B C 1
ATOM 4553 O O . SER B 1 308 ? 15.170 42.337 -0.403 1.00 36.99 308 SER B O 1
ATOM 4556 N N . ARG B 1 309 ? 15.341 40.336 -1.421 1.00 43.49 309 ARG B N 1
ATOM 4557 C CA . ARG B 1 309 ? 16.061 40.847 -2.580 1.00 53.11 309 ARG B CA 1
ATOM 4558 C C . ARG B 1 309 ? 17.566 40.825 -2.349 1.00 63.81 309 ARG B C 1
ATOM 4559 O O . ARG B 1 309 ? 18.267 39.957 -2.867 1.00 69.35 309 ARG B O 1
#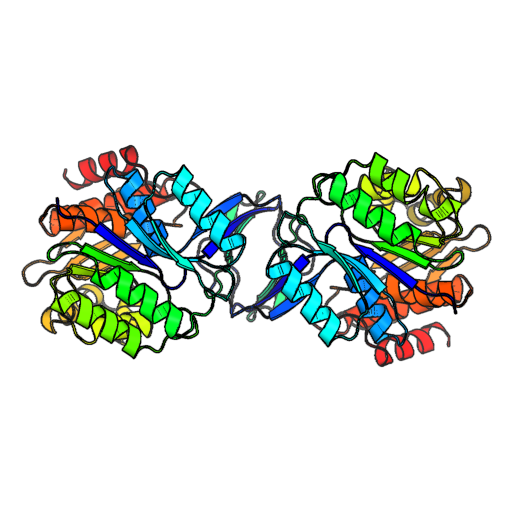

Nearest PDB structures (foldseek):
  3umo-assembly1_A  TM=1.003E+00  e=7.084E-66  Escherichia coli K-12
  3uqe-assembly1_B-2  TM=1.002E+00  e=3.619E-62  Escherichia coli K-12
  3uqe-assembly1_A-2  TM=1.000E+00  e=3.916E-61  Escherichia coli K-12
  3cqd-assembly1_A-2  TM=1.000E+00  e=7.862E-61  unclassified
  3uqd-assembly1_C  TM=9.737E-01  e=1.888E-57  Escherichia coli K-12

GO terms:
  GO:0042802 identical protein binding (F, IPI)
  GO:0000287 magnesium ion binding (F, IDA)
  GO:0005829 cytosol (C, IDA)
  GO:0003872 6-phosphofructokinase activity (F, IDA)
  GO:0042803 protein homodimerization activity (F, IDA)
  GO:0009024 tagatose-6-phosphate kinase activity (F, IDA)
  GO:0006096 glycolytic process (P, IMP)
  GO:0005515 protein binding (F, IPI)
  GO:0006974 DNA damage response (P, IEP)

Foldseek 3Di:
DFAAEEEFAFKAWEWEWEFAADDPDDDTDIDDTDTAIGTQRLLLQLLLVQQPHAYEYEYEAEDPRSVVNVVRCVVSVHHYDYFYAHWHFHYWYWYQHNNVRDIDTGDDTTTAHAPVRLVVSLVVLCVRAAQYEYEYEGEHHHHDDLLSLLVSLVSNVVRRYAYEYEYADSNVLSNLVVAAHAEYEAEQVRLCRNVVHDQDDPCSVVVSQVVSCVVRSYQKYWHQYQQQQIWIDHPPDIDGAHFPPDDFQAQAALQSSLSSQLSVCVSVVHDSLLSSLLSSLQSRQQRNDPDNRGHHNVSSVVRSVVSVD/DFAAEEEFAFKAWEWEWEFAADDPDDDTDIDDTDTAIGTQRLLLQLLLVQQPHAYEYEYEAEDPRSVVNVVRCVVSVHHYDYFYAHWHFHYWYWYQHNNVRDIDTGDDTTTEHAPVSLVVSLVVLLVRAAPYEYEYEGEHHHHDDLLSLLVSLVSNVVRHYAYEYEYADSNRLSVLVVAPHAEYEAEQVRLCRNLVHDQDDPCSSVVSQQVSCVVRSYQKYWHQYVQQQIWIDHPPDTDGFHFDPDDFSAQAALQSSLSSQLSVCVSVVHDRLLSSLLSSLQSRQQRNDRDRRGHHNVSSVVRSVVRVD

InterPro domains:
  IPR002173 Carbohydrate/purine kinase, PfkB, conserved site [PS00583] (38-62)
  IPR002173 Carbohydrate/purine kinase, PfkB, conserved site [PS00584] (250-263)
  IPR011611 Carbohydrate kinase PfkB [PF00294] (9-297)
  IPR017583 Tagatose/fructose phosphokinase [PIRSF000535] (2-307)
  IPR017583 Tagatose/fructose phosphokinase [PTHR46566] (3-307)
  IPR017583 Tagatose/fructose phosphokinase [TIGR03168] (4-305)
  IPR017583 Tagatose/fructose phosphokinase [cd01164] (3-292)
  IPR029056 Ribokinase-like [G3DSA:3.40.1190.20] (1-309)
  IPR029056 Ribokinase-like [SSF53613] (4-297)

Sequence (618 aa):
MVRIYTLTLAPSLDSATITPQIYPEGKLRCTAPVFEPGGGGINVARAIAHLGGSATAIFPAGGATGEHLVSLLADENVPVATVEAKDWTRQNLHVHVEEASGEQYRFVMPGAALNEDEFRQLEEQVLEIESGAILVISGSLPPGVKLEKLTQLISSAAQKQGIRCIVDSSGEALSAALAIGNIELVKPNQKELSALVNRELTQPDDVRKAAQQEIVNSGKAKRVVVSLGPQGALGVDSENCIQVVPPPVKSQSTVGAGDSMVGAMTLKLAENASLEEMVRFGVAAGSAATLNQGTRLCSHDDTQKIYAYLSRMVRIYTLTLAPSLDSATITPQIYPEGKLRCTAPVFEPGGGGINVARAIAHLGGSATAIFPAGGATGEHLVSLLADENVPVATVEAKDWTRQNLHVHVEASGEQYRFVMPGAALNEDEFRQLEEQVLEIESGAILVISGSLPPGVKLEKLTQLISAAQKQGIRCIVDSSGEALSAALAIGNIELVKPNQKELSALVNRELTQPDDVRKAAQEIVNSGKAKRVVVSLGPQGALGVDSENCCIQVVPPPVKSQSTVGAGDSMVGAMTLKLAENASLEEMVRFGVAAGSAATLNQGTRLCSHDDTQKIYAYLSR

Secondary structure (DSSP, 8-state):
---EEEE-SS-EEEEEEEES---SSSEEE-PPPEEEEESHHHHHHHHHHHTT--EEEEEEE-HHHHHHHHHHHHHTT--EEEEE-SSPPP--EEEEETTT--EEEEE-PPPP--HHHHHHHHHHHTTSPTT-EEEEESPPPTT--HHHHHHHHHHHHHTTPEEEEE--HHHHHHHTSS--BSEE--BHHHHHHHHTS---STTHHHHHHHHHHHTTSBS-EEEE-GGG-EEEE-SS-EEEE---S---S--TTHHHHHHHHHHHHHHTT--HHHHHHHHHHHHHHHTTSSTT----HHHHHHHHHHHT-/---EEEE-SS-EEEEEEEES---SSSEEE-PPPEEEEESHHHHHHHHHHHTT--EEEEEEE-HHHHHHHHHHHHHTT--EEEEE-SSPPP--EEEEETTTTEEEEEE-------HHHHHHHHHHHTTSPTT-EEEEESPPPTT--HHHHHHHHHHHHHTTPEEEEE--HHHHHHHTSS--BSEE--BHHHHHHHHTS---STTHHHHHHHHHHHHTSBS-EEEE-GGG-EEEE-SS-EEEE---S---S--TTHHHHHHHHHHHHHHTT--HHHHHHHHHHHHHHHHTSSTT----HHHHHHHHHHHT-

Radius of gyration: 28.42 Å; Cα contacts (8 Å, |Δi|>4): 1530; chains: 2; bounding box: 44×87×54 Å

CATH classification: 3.40.1190.20

Organism: Escherichia coli (strain K12) (NCBI:txid83333)

Solvent-accessible surface area: 25703 Å² total; per-residue (Å²): 144,58,129,5,23,0,1,0,9,12,7,6,0,22,8,25,2,72,2,75,95,43,107,44,61,25,130,4,201,10,68,66,25,103,33,29,4,1,18,12,0,0,24,0,0,32,0,0,36,80,17,69,23,77,2,13,0,2,0,9,11,2,34,31,3,0,128,59,0,47,50,33,0,61,112,63,131,6,57,50,24,58,8,148,9,183,35,22,3,39,28,26,10,19,0,66,2,107,68,66,48,68,11,16,36,1,50,20,46,9,15,40,4,68,106,79,6,4,128,64,0,25,109,53,0,64,118,8,76,84,23,1,0,0,0,12,4,25,67,48,4,64,54,14,131,63,98,40,6,33,81,0,0,18,23,0,39,178,70,31,4,50,0,0,1,17,11,44,43,128,8,2,45,12,1,0,65,57,7,92,0,17,0,0,9,1,54,78,178,30,0,22,64,29,26,132,101,136,35,96,112,136,59,28,25,79,110,0,0,55,85,7,13,128,74,36,74,3,94,46,0,0,0,15,15,57,123,105,4,0,18,0,1,38,94,151,81,57,35,97,5,83,20,21,134,97,152,49,102,3,63,12,15,27,30,27,0,10,1,0,0,0,0,9,23,3,10,90,115,27,66,15,77,63,2,0,54,31,0,2,0,0,6,21,0,0,19,50,16,64,22,36,148,8,0,39,87,103,33,0,106,147,12,50,59,85,17,58,203,143,60,156,5,25,0,1,0,9,12,7,6,0,24,6,24,2,80,2,85,97,43,108,40,61,24,129,3,192,10,66,69,26,104,30,29,3,0,19,11,0,0,24,0,0,29,0,0,34,67,17,67,26,76,2,24,0,2,0,8,12,2,32,32,3,0,126,60,0,44,53,32,0,62,112,63,127,6,58,50,26,56,5,152,10,174,37,21,4,39,28,26,11,19,0,53,2,108,68,65,49,66,10,16,33,0,50,19,48,10,14,40,6,67,120,74,6,5,126,54,0,34,89,51,0,60,121,4,76,83,25,1,0,0,0,12,5,29,68,49,4,67,55,15,143,65,109,62,7,21,93,0,0,33,24,0,44,181,70,30,4,49,1,1,1,17,13,54,47,129,10,2,53,13,0,0,65,68,3,92,0,19,1,0,8,0,55,80,178,33,0,26,67,33,20,133,98,138,37,101,108,137,67,27,25,76,114,0,0,55,78,5,15,124,68,38,73,2,94,43,0,0,0,15,14,56,126,106,4,0,17,0,0,41,94,153,81,53,31,99,11,84,19,21,129,97,147,52,75,2,62,14,16,25,31,26,0,10,1,0,0,0,0,9,21,2,11,88,118,24,66,16,74,56,1,0,64,30,0,1,0,0,6,20,0,0,20,53,20,111,19,30,137,4,0,35,89,99,35,0,104,143,13,50,62,122,22,48,126

B-factor: mean 30.8, std 12.05, range [10.97, 87.65]